Protein AF-0000000084982298 (afdb_homodimer)

pLDDT: mean 91.72, std 7.71, range [39.44, 98.12]

Sequence (578 aa):
MGWRTIVVNQHSKLNYKNNHLVYKTSTQTEMIHLSEVDILIAETTDINITTMLLKRLVDYRVLVIFCDDHRLPASMLQPFYGSHDSSLQLKQQIDWSIDKKEYTWTKIIEQKIMNQAEFLASIDYKKQSEKILKLVDSLEVLDPTNREGHAARMYFNTLYGNDFSRKHTDNDINAALNYGYTLILSIFAREIVKTGCLTQFGLKHANQFNQFNLASDIMEPFRVLIDRIVYQNRNRSFDGMKRQLFNLFHDTYPYGSQNMYLTNIASDYTKKIIKVLNGEITDVPEFRLMGWRTIVVNQHSKLNYKNNHLVYKTSTQTEMIHLSEVDILIAETTDINITTMLLKRLVDYRVLVIFCDDHRLPASMLQPFYGSHDSSLQLKQQIDWSIDKKEYTWTKIIEQKIMNQAEFLASIDYKKQSEKILKLVDSLEVLDPTNREGHAARMYFNTLYGNDFSRKHTDNDINAALNYGYTLILSIFAREIVKTGCLTQFGLKHANQFNQFNLASDIMEPFRVLIDRIVYQNRNRSFDGMKRQLFNLFHDTYPYGSQNMYLTNIASDYTKKIIKVLNGEITDVPEFRL

Secondary structure (DSSP, 8-state):
---EEEEE-SSEEEEEETTEEEEE-SS-EEEEEGGGEEEEEE-SS-EEEEHHHHHHHHHTT-EEEEE-TTS-EEEEEEES---TTHHHHHHHHHT--HHHHHHHHHHHHHHHHHHHHHHHHHTT-HHHHHHHHHHHHTPPTT-TT-HHHHHHHHHHHHHH-TT--TT-SS-HHHHHHHHHHHHHHHHHHHHHHHTT--SS--SS---TT-TTHHHHHHTGGGHHHHHHHHHHTTTS-HHHHHHHHGGGGT-EEEETTEEEEHHHHHHHHHHHHHHHHHTS--PPP----/---EEEEE-SSEEEEEETTEEEEE-SS-EEEEEGGGEEEEEE-SS-EEEEHHHHHHHHHTT-EEEEE-TTS-EEEEEEESS---THHHHHHHHHT--HHHHHHHHHHHHHHHHHHHHHHHHHTT-HHHHHHHHHHHHTPPTT-TT-HHHHHHHHHHHHHH-TT--TT-SS-HHHHHHHHH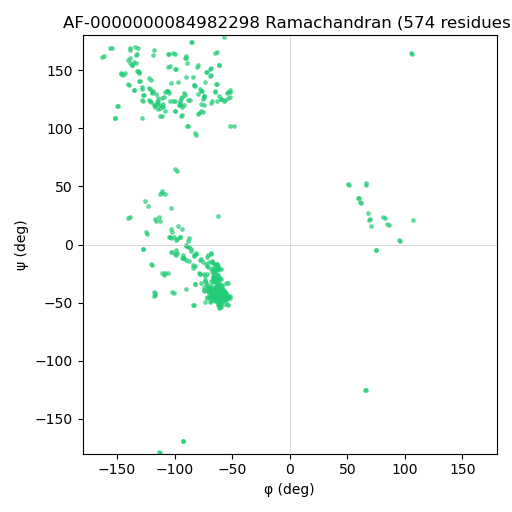HHHHHHHHHHHHHHTT--SS--SS---TT-TTHHHHHHTGGGHHHHHHHHHHTTTS-HHHHHHHHGGGGT-EEEETTEEEEHHHHHHHHHHHHHHHHHTS--PPP----

Nearest PDB structures (foldseek):
  5xvo-assembly1_A  TM=9.901E-01  e=1.396E-35  Enterococcus faecalis TX0027
  8pk1-assembly1_E  TM=9.857E-01  e=9.667E-33  Streptococcus thermophilus DGCC 7710
  4zkj-assembly1_A  TM=8.731E-01  e=3.684E-32  Streptococcus pyogenes M1 476
  5xvn-assembly1_D  TM=9.847E-01  e=3.435E-29  Enterococcus faecalis TX0027
  8pk1-assembly1_F  TM=7.423E-01  e=1.624E-33  Streptococcus thermophilus DGCC 7710

Radius of gyration: 26.79 Å; Cα contacts (8 Å, |Δi|>4): 1041; chains: 2; bounding box: 58×78×68 Å

Structure (mmCIF, N/CA/C/O backbone):
data_AF-0000000084982298-model_v1
#
loop_
_entity.id
_entity.type
_entity.pdbx_description
1 polymer 'CRISPR-associated endonuclease Cas1'
#
loop_
_atom_site.group_PDB
_atom_site.id
_atom_site.type_symbol
_atom_site.label_atom_id
_atom_site.label_alt_id
_atom_site.label_comp_id
_atom_site.label_asym_id
_atom_site.label_entity_id
_atom_site.label_seq_id
_atom_site.pdbx_PDB_ins_code
_atom_site.Cartn_x
_atom_site.Cartn_y
_atom_site.Cartn_z
_atom_site.occupancy
_atom_site.B_iso_or_equiv
_atom_site.auth_seq_id
_atom_site.auth_comp_id
_atom_site.auth_asym_id
_atom_site.auth_atom_id
_atom_site.pdbx_PDB_model_num
ATOM 1 N N . MET A 1 1 ? -14.977 20.922 -9.766 1 43.38 1 MET A N 1
ATOM 2 C CA . MET A 1 1 ? -15.68 20.031 -8.836 1 43.38 1 MET A CA 1
ATOM 3 C C . MET A 1 1 ? -14.875 19.844 -7.551 1 43.38 1 MET A C 1
ATOM 5 O O . MET A 1 1 ? -13.664 19.625 -7.598 1 43.38 1 MET A O 1
ATOM 9 N N . GLY A 1 2 ? -15.281 20.375 -6.453 1 53.31 2 GLY A N 1
ATOM 10 C CA . GLY A 1 2 ? -14.539 20.797 -5.277 1 53.31 2 GLY A CA 1
ATOM 11 C C . GLY A 1 2 ? -14.078 19.641 -4.414 1 53.31 2 GLY A C 1
ATOM 12 O O . GLY A 1 2 ? -14.664 18.562 -4.445 1 53.31 2 GLY A O 1
ATOM 13 N N . TRP A 1 3 ? -12.82 19.484 -4.078 1 69.25 3 TRP A N 1
ATOM 14 C CA . TRP A 1 3 ? -12.148 18.594 -3.127 1 69.25 3 TRP A CA 1
ATOM 15 C C . TRP A 1 3 ? -12.797 18.688 -1.751 1 69.25 3 TRP A C 1
ATOM 17 O O . TRP A 1 3 ? -12.984 19.781 -1.211 1 69.25 3 TRP A O 1
ATOM 27 N N . ARG A 1 4 ? -13.711 17.594 -1.384 1 85.94 4 ARG A N 1
ATOM 28 C CA . ARG A 1 4 ? -14.445 17.578 -0.123 1 85.94 4 ARG A CA 1
ATOM 29 C C . ARG A 1 4 ? -13.812 16.625 0.873 1 85.94 4 ARG A C 1
ATOM 31 O O . ARG A 1 4 ? -13.328 15.547 0.49 1 85.94 4 ARG A O 1
ATOM 38 N N . THR A 1 5 ? -13.805 17.141 2.061 1 90.19 5 THR A N 1
ATOM 39 C CA . THR A 1 5 ? -13.477 16.281 3.191 1 90.19 5 THR A CA 1
ATOM 40 C C . THR A 1 5 ? -14.742 15.75 3.859 1 90.19 5 THR A C 1
ATOM 42 O O . THR A 1 5 ? -15.602 16.531 4.266 1 90.19 5 THR A O 1
ATOM 45 N N . ILE A 1 6 ? -14.883 14.477 3.891 1 92.94 6 ILE A N 1
ATOM 46 C CA . ILE A 1 6 ? -16.031 13.844 4.531 1 92.94 6 ILE A CA 1
ATOM 47 C C . ILE A 1 6 ? -15.609 13.258 5.879 1 92.94 6 ILE A C 1
ATOM 49 O O . ILE A 1 6 ? -14.672 12.461 5.953 1 92.94 6 ILE A O 1
ATOM 53 N N . VAL A 1 7 ? -16.297 13.68 6.918 1 92.69 7 VAL A N 1
ATOM 54 C CA . VAL A 1 7 ? -16.047 13.148 8.258 1 92.69 7 VAL A CA 1
ATOM 55 C C . VAL A 1 7 ? -17.266 12.375 8.742 1 92.69 7 VAL A C 1
ATOM 57 O O . VAL A 1 7 ? -18.359 12.938 8.883 1 92.69 7 VAL A O 1
ATOM 60 N N . VAL A 1 8 ? -17.125 11.102 8.961 1 95.19 8 VAL A N 1
ATOM 61 C CA . VAL A 1 8 ? -18.203 10.258 9.469 1 95.19 8 VAL A CA 1
ATOM 62 C C . VAL A 1 8 ? -18.016 10.047 10.977 1 95.19 8 VAL A C 1
ATOM 64 O O . VAL A 1 8 ? -17.094 9.352 11.398 1 95.19 8 VAL A O 1
ATOM 67 N N . ASN A 1 9 ? -18.969 10.562 11.766 1 92.44 9 ASN A N 1
ATOM 68 C CA . ASN A 1 9 ? -18.734 10.594 13.203 1 92.44 9 ASN A CA 1
ATOM 69 C C . ASN A 1 9 ? -19.844 9.898 13.977 1 92.44 9 ASN A C 1
ATOM 71 O O . ASN A 1 9 ? -19.953 10.055 15.195 1 92.44 9 ASN A O 1
ATOM 75 N N . GLN A 1 10 ? -20.688 9.219 13.289 1 93.19 10 GLN A N 1
ATOM 76 C CA . GLN A 1 10 ? -21.75 8.461 13.945 1 93.19 10 GLN A CA 1
ATOM 77 C C . GLN A 1 10 ? -21.938 7.098 13.289 1 93.19 10 GLN A C 1
ATOM 79 O O . GLN A 1 10 ? -21.359 6.824 12.234 1 93.19 10 GLN A O 1
ATOM 84 N N . HIS A 1 11 ? -22.688 6.309 14 1 95.25 11 HIS A N 1
ATOM 85 C CA . HIS A 1 11 ? -23 4.992 13.453 1 95.25 11 HIS A CA 1
ATOM 86 C C . HIS A 1 11 ? -23.562 5.098 12.039 1 95.25 11 HIS A C 1
ATOM 88 O O . HIS A 1 11 ? -24.531 5.824 11.805 1 95.25 11 HIS A O 1
ATOM 94 N N . SER A 1 12 ? -22.969 4.363 11.102 1 97.06 12 SER A N 1
ATOM 95 C CA . SER A 1 12 ? -23.391 4.457 9.711 1 97.06 12 SER A CA 1
ATOM 96 C C . SER A 1 12 ? -22.891 3.264 8.898 1 97.06 12 SER A C 1
ATOM 98 O O . SER A 1 12 ? -22.047 2.498 9.367 1 97.06 12 SER A O 1
ATOM 100 N N . LYS A 1 13 ? -23.547 3.102 7.789 1 97.19 13 LYS A N 1
ATOM 101 C CA . LYS A 1 13 ? -23.094 2.166 6.758 1 97.19 13 LYS A CA 1
ATOM 102 C C . LYS A 1 13 ? -22.578 2.906 5.531 1 97.19 13 LYS A C 1
ATOM 104 O O . LYS A 1 13 ? -23.219 3.82 5.027 1 97.19 13 LYS A O 1
ATOM 109 N N . LEU A 1 14 ? -21.375 2.566 5.148 1 98.06 14 LEU A N 1
ATOM 110 C CA . LEU A 1 14 ? -20.766 3.133 3.949 1 98.06 14 LEU A CA 1
ATOM 111 C C . LEU A 1 14 ? -20.625 2.076 2.857 1 98.06 14 LEU A C 1
ATOM 113 O O . LEU A 1 14 ? -19.938 1.074 3.039 1 98.06 14 LEU A O 1
ATOM 117 N N . ASN A 1 15 ? -21.266 2.318 1.744 1 97 15 ASN A N 1
ATOM 118 C CA . ASN A 1 15 ? -21.234 1.39 0.62 1 97 15 ASN A CA 1
ATOM 119 C C . ASN A 1 15 ? -20.938 2.107 -0.694 1 97 15 ASN A C 1
ATOM 121 O O . ASN A 1 15 ? -20.859 3.336 -0.731 1 97 15 ASN A O 1
ATOM 125 N N . TYR A 1 16 ? -20.688 1.275 -1.66 1 97.56 16 TYR A N 1
ATOM 126 C CA . TYR A 1 16 ? -20.438 1.771 -3.008 1 97.56 16 TYR A CA 1
ATOM 127 C C . TYR A 1 16 ? -21.625 1.487 -3.924 1 97.56 16 TYR A C 1
ATOM 129 O O . TYR A 1 16 ? -22.188 0.393 -3.893 1 97.56 16 TYR A O 1
ATOM 137 N N . LYS A 1 17 ? -22.031 2.504 -4.652 1 96.62 17 LYS A N 1
ATOM 138 C CA . LYS A 1 17 ? -23.047 2.318 -5.684 1 96.62 17 LYS A CA 1
ATOM 139 C C . LYS A 1 17 ? -22.859 3.309 -6.828 1 96.62 17 LYS A C 1
ATOM 141 O O . LYS A 1 17 ? -22.922 4.523 -6.625 1 96.62 17 LYS A O 1
ATOM 146 N N . ASN A 1 18 ? -22.625 2.873 -8.047 1 96.12 18 ASN A N 1
ATOM 147 C CA . ASN A 1 18 ? -22.562 3.684 -9.258 1 96.12 18 ASN A CA 1
ATOM 148 C C . ASN A 1 18 ? -21.625 4.879 -9.086 1 96.12 18 ASN A C 1
ATOM 150 O O . ASN A 1 18 ? -22.031 6.023 -9.289 1 96.12 18 ASN A O 1
ATOM 154 N N . ASN A 1 19 ? -20.484 4.695 -8.688 1 96.31 19 ASN A N 1
ATOM 155 C CA . ASN A 1 19 ? -19.422 5.672 -8.539 1 96.31 19 ASN A CA 1
ATOM 156 C C . ASN A 1 19 ? -19.703 6.645 -7.398 1 96.31 19 ASN A C 1
ATOM 158 O O . ASN A 1 19 ? -19.141 7.746 -7.367 1 96.31 19 ASN A O 1
ATOM 162 N N . HIS A 1 20 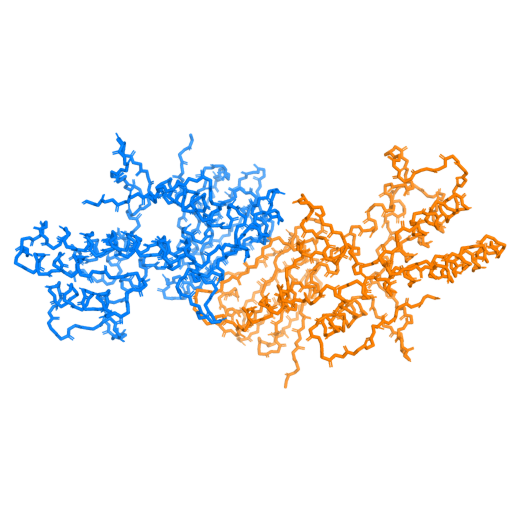? -20.578 6.199 -6.465 1 97.62 20 HIS A N 1
ATOM 163 C CA . HIS A 1 20 ? -20.906 7.039 -5.312 1 97.62 20 HIS A CA 1
ATOM 164 C C . HIS A 1 20 ? -20.578 6.324 -4.008 1 97.62 20 HIS A C 1
ATOM 166 O O . HIS A 1 20 ? -20.719 5.102 -3.91 1 97.62 20 HIS A O 1
ATOM 172 N N . LEU A 1 21 ? -20.109 7.09 -3.066 1 97.31 21 LEU A N 1
ATOM 173 C CA . LEU A 1 21 ? -20.141 6.691 -1.663 1 97.31 21 LEU A CA 1
ATOM 174 C C . LEU A 1 21 ? -21.547 6.855 -1.089 1 97.31 21 LEU A C 1
ATOM 176 O O . LEU A 1 21 ? -22.094 7.961 -1.076 1 97.31 21 LEU A O 1
ATOM 180 N N . VAL A 1 22 ? -22.156 5.801 -0.733 1 98.12 22 VAL A N 1
ATOM 181 C CA . VAL A 1 22 ? -23.484 5.84 -0.121 1 98.12 22 VAL A CA 1
ATOM 182 C C . VAL A 1 22 ? -23.359 5.832 1.4 1 98.12 22 VAL A C 1
ATOM 184 O O . VAL A 1 22 ? -22.875 4.855 1.983 1 98.12 22 VAL A O 1
ATOM 187 N N . TYR A 1 23 ? -23.688 6.941 1.938 1 97.5 23 TYR A N 1
ATOM 188 C CA . TYR A 1 23 ? -23.75 7.098 3.387 1 97.5 23 TYR A CA 1
ATOM 189 C C . TYR A 1 23 ? -25.156 6.848 3.904 1 97.5 23 TYR A C 1
ATOM 191 O O . TYR A 1 23 ? -26.109 7.543 3.521 1 97.5 23 TYR A O 1
ATOM 199 N N . LYS A 1 24 ? -25.281 5.824 4.758 1 96.94 24 LYS A N 1
ATOM 200 C CA . LYS A 1 24 ? -26.609 5.473 5.262 1 96.94 24 LYS A CA 1
ATOM 201 C C . LYS A 1 24 ? -26.609 5.402 6.785 1 96.94 24 LYS A C 1
ATOM 203 O O . LYS A 1 24 ? -25.766 4.742 7.387 1 96.94 24 LYS A O 1
ATOM 208 N N . THR A 1 25 ? -27.453 6.145 7.438 1 95.19 25 THR A N 1
ATOM 209 C CA . THR A 1 25 ? -27.797 6.016 8.852 1 95.19 25 THR A CA 1
ATOM 210 C C . THR A 1 25 ? -29.234 5.566 9.023 1 95.19 25 THR A C 1
ATOM 212 O O . THR A 1 25 ? -29.906 5.219 8.047 1 95.19 25 THR A O 1
ATOM 215 N N . SER A 1 26 ? -29.688 5.414 10.305 1 92.06 26 SER A N 1
ATOM 216 C CA . SER A 1 26 ? -31.078 5.039 10.555 1 92.06 26 SER A CA 1
ATOM 217 C C . SER A 1 26 ? -32.031 6.098 10.031 1 92.06 26 SER A C 1
ATOM 219 O O . SER A 1 26 ? -33.188 5.797 9.711 1 92.06 26 SER A O 1
ATOM 221 N N . THR A 1 27 ? -31.547 7.309 9.844 1 92.75 27 THR A N 1
ATOM 222 C CA . THR A 1 27 ? -32.469 8.406 9.578 1 92.75 27 THR A CA 1
ATOM 223 C C . THR A 1 27 ? -32.188 9.047 8.227 1 92.75 27 THR A C 1
ATOM 225 O O . THR A 1 27 ? -33 9.805 7.699 1 92.75 27 THR A O 1
ATOM 228 N N . GLN A 1 28 ? -31.062 8.805 7.715 1 93.25 28 GLN A N 1
ATOM 229 C CA . GLN A 1 28 ? -30.703 9.547 6.508 1 93.25 28 GLN A CA 1
ATOM 230 C C . GLN A 1 28 ? -29.844 8.695 5.57 1 93.25 28 GLN A C 1
ATOM 232 O O . GLN A 1 28 ? -29.125 7.801 6.016 1 93.25 28 GLN A O 1
ATOM 237 N N . THR A 1 29 ? -30.016 8.914 4.258 1 95.12 29 THR A N 1
ATOM 238 C CA . THR A 1 29 ? -29.188 8.352 3.195 1 95.12 29 THR A CA 1
ATOM 239 C C . THR A 1 29 ? -28.672 9.453 2.275 1 95.12 29 THR A C 1
ATOM 241 O O . THR A 1 29 ? -29.438 10.32 1.842 1 95.12 29 THR A O 1
ATOM 244 N N . GLU A 1 30 ? -27.391 9.477 2.041 1 95.75 30 GLU A N 1
ATOM 245 C CA . GLU A 1 30 ? -26.766 10.453 1.158 1 95.75 30 GLU A CA 1
ATOM 246 C C . GLU A 1 30 ? -25.828 9.773 0.159 1 95.75 30 GLU A C 1
ATOM 248 O O . GLU A 1 30 ? -25.172 8.789 0.493 1 95.75 30 GLU A O 1
ATOM 253 N N . MET A 1 31 ? -25.844 10.242 -1.04 1 96.06 31 MET A N 1
ATOM 254 C CA . MET A 1 31 ? -24.938 9.766 -2.08 1 96.06 31 MET A CA 1
ATOM 255 C C . MET A 1 31 ? -23.969 10.859 -2.51 1 96.06 31 MET A C 1
ATOM 257 O O . MET A 1 31 ? -24.391 11.969 -2.861 1 96.06 31 MET A O 1
ATOM 261 N N . ILE A 1 32 ? -22.719 10.57 -2.416 1 96.06 32 ILE A N 1
ATOM 262 C CA . ILE A 1 32 ? -21.688 11.516 -2.803 1 96.06 32 ILE A CA 1
ATOM 263 C C . ILE A 1 32 ? -20.812 10.906 -3.902 1 96.06 32 ILE A C 1
ATOM 265 O O . ILE A 1 32 ? -20.234 9.844 -3.719 1 96.06 32 ILE A O 1
ATOM 269 N N . HIS A 1 33 ? -20.719 11.586 -5.02 1 96.94 33 HIS A N 1
ATOM 270 C CA . HIS A 1 33 ? -19.891 11.062 -6.09 1 96.94 33 HIS A CA 1
ATOM 271 C C . HIS A 1 33 ? -18.422 10.992 -5.664 1 96.94 33 HIS A C 1
ATOM 273 O O . HIS A 1 33 ? -17.906 11.93 -5.051 1 96.94 33 HIS A O 1
ATOM 279 N N . LEU A 1 34 ? -17.75 9.953 -5.988 1 96 34 LEU A N 1
ATOM 280 C CA . LEU A 1 34 ? -16.406 9.695 -5.492 1 96 34 LEU A CA 1
ATOM 281 C C . LEU A 1 34 ? -15.43 10.742 -6.016 1 96 34 LEU A C 1
ATOM 283 O O . LEU A 1 34 ? -14.43 11.047 -5.355 1 96 34 LEU A O 1
ATOM 287 N N . SER A 1 35 ? -15.664 11.297 -7.137 1 94.19 35 SER A N 1
ATOM 288 C CA . SER A 1 35 ? -14.773 12.305 -7.707 1 94.19 35 SER A CA 1
ATOM 289 C C . SER A 1 35 ? -14.789 13.586 -6.879 1 94.19 35 SER A C 1
ATOM 291 O O . SER A 1 35 ? -13.898 14.43 -7.012 1 94.19 35 SER A O 1
ATOM 293 N N . GLU A 1 36 ? -15.773 13.711 -5.988 1 93.75 36 GLU A N 1
ATOM 294 C CA . GLU A 1 36 ? -15.898 14.906 -5.156 1 93.75 36 GLU A CA 1
ATOM 295 C C . GLU A 1 36 ? -15.195 14.711 -3.812 1 93.75 36 GLU A C 1
ATOM 297 O O . GLU A 1 36 ? -15.031 15.672 -3.051 1 93.75 36 GLU A O 1
ATOM 302 N N . VAL A 1 37 ? -14.844 13.562 -3.539 1 94.06 37 VAL A N 1
ATOM 303 C CA . VAL A 1 37 ? -14.273 13.242 -2.234 1 94.06 37 VAL A CA 1
ATOM 304 C C . VAL A 1 37 ? -12.75 13.273 -2.312 1 94.06 37 VAL A C 1
ATOM 306 O O . VAL A 1 37 ? -12.148 12.562 -3.119 1 94.06 37 VAL A O 1
ATOM 309 N N . ASP A 1 38 ? -12.141 14.055 -1.495 1 92.94 38 ASP A N 1
ATOM 310 C CA . ASP A 1 38 ? -10.68 14.102 -1.419 1 92.94 38 ASP A CA 1
ATOM 311 C C . ASP A 1 38 ? -10.172 13.328 -0.207 1 92.94 38 ASP A C 1
ATOM 313 O O . ASP A 1 38 ? -9.164 12.617 -0.296 1 92.94 38 ASP A O 1
ATOM 317 N N . ILE A 1 39 ? -10.906 13.508 0.905 1 93.25 39 ILE A N 1
ATOM 318 C CA . ILE A 1 39 ? -10.523 12.875 2.162 1 93.25 39 ILE A CA 1
ATOM 319 C C . ILE A 1 39 ? -11.758 12.273 2.834 1 93.25 39 ILE A C 1
ATOM 321 O O . ILE A 1 39 ? -12.82 12.898 2.867 1 93.25 39 ILE A O 1
ATOM 325 N N . LEU A 1 40 ? -11.641 11.094 3.273 1 96.06 40 LEU A N 1
ATOM 326 C CA . LEU A 1 40 ? -12.641 10.445 4.109 1 96.06 40 LEU A CA 1
ATOM 327 C C . LEU A 1 40 ? -12.07 10.102 5.48 1 96.06 40 LEU A C 1
ATOM 329 O O . LEU A 1 40 ? -11.102 9.344 5.578 1 96.06 40 LEU A O 1
ATOM 333 N N . ILE A 1 41 ? -12.672 10.648 6.516 1 94.31 41 ILE A N 1
ATOM 334 C CA . ILE A 1 41 ? -12.242 10.352 7.879 1 94.31 41 ILE A CA 1
ATOM 335 C C . ILE A 1 41 ? -13.336 9.562 8.602 1 94.31 41 ILE A C 1
ATOM 337 O O . ILE A 1 41 ? -14.422 10.094 8.859 1 94.31 41 ILE A O 1
ATOM 341 N N . ALA A 1 42 ? -13.055 8.336 8.852 1 96.75 42 ALA A N 1
ATOM 342 C CA . ALA A 1 42 ? -13.922 7.539 9.719 1 96.75 42 ALA A CA 1
ATOM 343 C C . ALA A 1 42 ? -13.609 7.801 11.188 1 96.75 42 ALA A C 1
ATOM 345 O O . ALA A 1 42 ? -12.805 7.09 11.797 1 96.75 42 ALA A O 1
ATOM 346 N N . GLU A 1 43 ? -14.336 8.641 11.742 1 93.75 43 GLU A N 1
ATOM 347 C CA . GLU A 1 43 ? -13.961 9.211 13.031 1 93.75 43 GLU A CA 1
ATOM 348 C C . GLU A 1 43 ? -14.391 8.312 14.188 1 93.75 43 GLU A C 1
ATOM 350 O O . GLU A 1 43 ? -13.891 8.445 15.305 1 93.75 43 GLU A O 1
ATOM 355 N N . THR A 1 44 ? -15.344 7.441 13.93 1 93.38 44 THR A N 1
ATOM 356 C CA . THR A 1 44 ? -15.828 6.551 14.984 1 93.38 44 THR A CA 1
ATOM 357 C C . THR A 1 44 ? -15.586 5.094 14.609 1 93.38 44 THR A C 1
ATOM 359 O O . THR A 1 44 ? -15.305 4.781 13.453 1 93.38 44 THR A O 1
ATOM 362 N N . THR A 1 45 ? -15.656 4.258 15.57 1 94.06 45 THR A N 1
ATOM 363 C CA . THR A 1 45 ? -15.469 2.83 15.352 1 94.06 45 THR A CA 1
ATOM 364 C C . THR A 1 45 ? -16.812 2.131 15.133 1 94.06 45 THR A C 1
ATOM 366 O O . THR A 1 45 ? -16.891 0.906 15.227 1 94.06 45 THR A O 1
ATOM 369 N N . ASP A 1 46 ? -17.797 2.885 14.906 1 95.25 46 ASP A N 1
ATOM 370 C CA . ASP A 1 46 ? -19.141 2.342 14.711 1 95.25 46 ASP A CA 1
ATOM 371 C C . ASP A 1 46 ? -19.594 2.514 13.266 1 95.25 46 ASP A C 1
ATOM 373 O O . ASP A 1 46 ? -20.703 2.969 13.008 1 95.25 46 ASP A O 1
ATOM 377 N N . ILE A 1 47 ? -18.75 2.229 12.336 1 97.31 47 ILE A N 1
ATOM 378 C CA . ILE A 1 47 ? -19.047 2.338 10.914 1 97.31 47 ILE A CA 1
ATOM 379 C C . ILE A 1 47 ? -18.906 0.971 10.242 1 97.31 47 ILE A C 1
ATOM 381 O O . ILE A 1 47 ? -17.953 0.239 10.523 1 97.31 47 ILE A O 1
ATOM 385 N N . ASN A 1 48 ? -19.906 0.603 9.484 1 97.69 48 ASN A N 1
ATOM 386 C CA . ASN A 1 48 ? -19.797 -0.532 8.57 1 97.69 48 ASN A CA 1
ATOM 387 C C . ASN A 1 48 ? -19.375 -0.089 7.168 1 97.69 48 ASN A C 1
ATOM 389 O O . ASN A 1 48 ? -20.031 0.765 6.566 1 97.69 48 ASN A O 1
ATOM 393 N N . ILE A 1 49 ? -18.344 -0.685 6.648 1 97.88 49 ILE A N 1
ATOM 394 C CA . ILE A 1 49 ? -17.844 -0.281 5.336 1 97.88 49 ILE A CA 1
ATOM 395 C C . ILE A 1 49 ? -17.609 -1.517 4.473 1 97.88 49 ILE A C 1
ATOM 397 O O . ILE A 1 49 ? -17.234 -2.578 4.977 1 97.88 49 ILE A O 1
ATOM 401 N N . THR A 1 50 ? -17.766 -1.395 3.193 1 97.44 50 THR A N 1
ATOM 402 C CA . THR A 1 50 ? -17.562 -2.531 2.303 1 97.44 50 THR A CA 1
ATOM 403 C C . THR A 1 50 ? -16.188 -2.471 1.652 1 97.44 50 THR A C 1
ATOM 405 O O . THR A 1 50 ? -15.656 -1.385 1.414 1 97.44 50 THR A O 1
ATOM 408 N N . THR A 1 51 ? -15.656 -3.652 1.343 1 96.81 51 THR A N 1
ATOM 409 C CA . THR A 1 51 ? -14.367 -3.713 0.664 1 96.81 51 THR A CA 1
ATOM 410 C C . THR A 1 51 ? -14.477 -3.143 -0.748 1 96.81 51 THR A C 1
ATOM 412 O O . THR A 1 51 ? -13.516 -2.57 -1.266 1 96.81 51 THR A O 1
ATOM 415 N N . MET A 1 52 ? -15.656 -3.236 -1.342 1 96.94 52 MET A N 1
ATOM 416 C CA . MET A 1 52 ? -15.859 -2.605 -2.643 1 96.94 52 MET A CA 1
ATOM 417 C C . MET A 1 52 ? -15.648 -1.098 -2.555 1 96.94 52 MET A C 1
ATOM 419 O O . MET A 1 52 ? -14.945 -0.516 -3.385 1 96.94 52 MET A O 1
ATOM 423 N N . LEU A 1 53 ? -16.234 -0.484 -1.585 1 97.62 53 LEU A N 1
ATOM 424 C CA . LEU A 1 53 ? -16.047 0.954 -1.419 1 97.62 53 LEU A CA 1
ATOM 425 C C . LEU A 1 53 ? -14.586 1.294 -1.18 1 97.62 53 LEU A C 1
ATOM 427 O O . LEU A 1 53 ? -14.062 2.238 -1.771 1 97.62 53 LEU A O 1
ATOM 431 N N . LEU A 1 54 ? -13.938 0.536 -0.331 1 97 54 LEU A N 1
ATOM 432 C CA . LEU A 1 54 ? -12.523 0.774 -0.051 1 97 54 LEU A CA 1
ATOM 433 C C . LEU A 1 54 ? -11.703 0.721 -1.333 1 97 54 LEU A C 1
ATOM 435 O O . LEU A 1 54 ? -10.852 1.583 -1.565 1 97 54 LEU A O 1
ATOM 439 N N . LYS A 1 55 ? -11.953 -0.268 -2.104 1 96.12 55 LYS A N 1
ATOM 440 C CA . LYS A 1 55 ? -11.242 -0.412 -3.371 1 96.12 55 LYS A CA 1
ATOM 441 C C . LYS A 1 55 ? -11.484 0.793 -4.277 1 96.12 55 LYS A C 1
ATOM 443 O O . LYS A 1 55 ? -10.547 1.311 -4.891 1 96.12 55 LYS A O 1
ATOM 448 N N . ARG A 1 56 ? -12.648 1.25 -4.355 1 96.38 56 ARG A N 1
ATOM 449 C CA . ARG A 1 56 ? -12.992 2.365 -5.23 1 96.38 56 ARG A CA 1
ATOM 450 C C . ARG A 1 56 ? -12.422 3.676 -4.699 1 96.38 56 ARG A C 1
ATOM 452 O O . ARG A 1 56 ? -12.023 4.547 -5.477 1 96.38 56 ARG A O 1
ATOM 459 N N . LEU A 1 57 ? -12.445 3.801 -3.408 1 96 57 LEU A N 1
ATOM 460 C CA . LEU A 1 57 ? -11.812 4.98 -2.82 1 96 57 LEU A CA 1
ATOM 461 C C . LEU A 1 57 ? -10.336 5.051 -3.197 1 96 57 LEU A C 1
ATOM 463 O O . LEU A 1 57 ? -9.82 6.133 -3.496 1 96 57 LEU A O 1
ATOM 467 N N . VAL A 1 58 ? -9.672 3.955 -3.17 1 93.31 58 VAL A N 1
ATOM 468 C CA . VAL A 1 58 ? -8.281 3.879 -3.59 1 93.31 58 VAL A CA 1
ATOM 469 C C . VAL A 1 58 ? -8.164 4.266 -5.062 1 93.31 58 VAL A C 1
ATOM 471 O O . VAL A 1 58 ? -7.262 5.02 -5.445 1 93.31 58 VAL A O 1
ATOM 474 N N . ASP A 1 59 ? -9.055 3.795 -5.926 1 93.38 59 ASP A N 1
ATOM 475 C CA . ASP A 1 59 ? -9.039 4.102 -7.352 1 93.38 59 ASP A CA 1
ATOM 476 C C . ASP A 1 59 ? -9.117 5.605 -7.59 1 93.38 59 ASP A C 1
ATOM 478 O O . ASP A 1 59 ? -8.5 6.125 -8.523 1 93.38 59 ASP A O 1
ATOM 482 N N . TYR A 1 60 ? -9.906 6.227 -6.758 1 93.19 60 TYR A N 1
ATOM 483 C CA . TYR A 1 60 ? -10.117 7.66 -6.91 1 93.19 60 TYR A CA 1
ATOM 484 C C . TYR A 1 60 ? -9.07 8.453 -6.137 1 93.19 60 TYR A C 1
ATOM 486 O O . TYR A 1 60 ? -9.148 9.68 -6.047 1 93.19 60 TYR A O 1
ATOM 494 N N . ARG A 1 61 ? -8.172 7.828 -5.555 1 92.25 61 ARG A N 1
ATOM 495 C CA . ARG A 1 61 ? -7.059 8.422 -4.824 1 92.25 61 ARG A CA 1
ATOM 496 C C . ARG A 1 61 ? -7.555 9.242 -3.641 1 92.25 61 ARG A C 1
ATOM 498 O O . ARG A 1 61 ? -7.008 10.305 -3.344 1 92.25 61 ARG A O 1
ATOM 505 N N . VAL A 1 62 ? -8.594 8.758 -3.062 1 93.94 62 VAL A N 1
ATOM 506 C CA . VAL A 1 62 ? -9.125 9.383 -1.854 1 93.94 62 VAL A CA 1
ATOM 507 C C . VAL A 1 62 ? -8.273 8.984 -0.651 1 93.94 62 VAL A C 1
ATOM 509 O O . VAL A 1 62 ? -7.914 7.816 -0.495 1 93.94 62 VAL A O 1
ATOM 512 N N . LEU A 1 63 ? -7.918 9.977 0.173 1 93.88 63 LEU A N 1
ATOM 513 C CA . LEU A 1 63 ? -7.262 9.672 1.439 1 93.88 63 LEU A CA 1
ATOM 514 C C . LEU A 1 63 ? -8.266 9.164 2.467 1 93.88 63 LEU A C 1
ATOM 516 O O . LEU A 1 63 ? -9.234 9.852 2.787 1 93.88 63 LEU A O 1
ATOM 520 N N . VAL A 1 64 ? -8.039 7.977 2.955 1 96.44 64 VAL A N 1
ATOM 521 C CA . VAL A 1 64 ? -8.945 7.387 3.934 1 96.44 64 VAL A CA 1
ATOM 522 C C . VAL A 1 64 ? -8.227 7.207 5.266 1 96.44 64 VAL A C 1
ATOM 524 O O . VAL A 1 64 ? -7.223 6.492 5.348 1 96.44 64 VAL A O 1
ATOM 527 N N . ILE A 1 65 ? -8.75 7.785 6.301 1 94.75 65 ILE A N 1
ATOM 528 C CA . ILE A 1 65 ? -8.18 7.707 7.645 1 94.75 65 ILE A CA 1
ATOM 529 C C . ILE A 1 65 ? -9.18 7.039 8.586 1 94.75 65 ILE A C 1
ATOM 531 O O . ILE A 1 65 ? -10.359 7.387 8.602 1 94.75 65 ILE A O 1
ATOM 535 N N . PHE A 1 66 ? -8.742 6.098 9.336 1 95.94 66 PHE A N 1
ATOM 536 C CA . PHE A 1 66 ? -9.539 5.449 10.367 1 95.94 66 PHE A CA 1
ATOM 537 C C . PHE A 1 66 ? -9.094 5.895 11.758 1 95.94 66 PHE A C 1
ATOM 539 O O . PHE A 1 66 ? -7.906 5.867 12.07 1 95.94 66 PHE A O 1
ATOM 546 N N . CYS A 1 67 ? -10.055 6.258 12.57 1 92.81 67 CYS A N 1
ATOM 547 C CA . CYS A 1 67 ? -9.75 6.715 13.922 1 92.81 67 CYS A CA 1
ATOM 548 C C . CYS A 1 67 ? -10.102 5.648 14.953 1 92.81 67 CYS A C 1
ATOM 550 O O . CYS A 1 67 ? -10.805 4.688 14.641 1 92.81 67 CYS A O 1
ATOM 552 N N . ASP A 1 68 ? -9.555 5.836 16.141 1 91.44 68 ASP A N 1
ATOM 553 C CA . ASP A 1 68 ? -9.828 4.898 17.219 1 91.44 68 ASP A CA 1
ATOM 554 C C . ASP A 1 68 ? -11.023 5.352 18.062 1 91.44 68 ASP A C 1
ATOM 556 O O . ASP A 1 68 ? -11.789 6.223 17.625 1 91.44 68 ASP A O 1
ATOM 560 N N . ASP A 1 69 ? -11.219 4.68 19.203 1 88 69 ASP A N 1
ATOM 561 C CA . ASP A 1 69 ? -12.391 4.93 20.031 1 88 69 ASP A CA 1
ATOM 562 C C . ASP A 1 69 ? -12.289 6.281 20.734 1 88 69 ASP A C 1
ATOM 564 O O . ASP A 1 69 ? -13.273 6.777 21.281 1 88 69 ASP A O 1
ATOM 568 N N . HIS A 1 70 ? -11.133 6.902 20.688 1 85.69 70 HIS A N 1
ATOM 569 C CA . HIS A 1 70 ? -10.969 8.258 21.203 1 85.69 70 HIS A CA 1
ATOM 570 C C . HIS A 1 70 ? -10.992 9.281 20.078 1 85.69 70 HIS A C 1
ATOM 572 O O . HIS A 1 70 ? -10.672 10.453 20.281 1 85.69 70 HIS A O 1
ATOM 578 N N . ARG A 1 71 ? -11.281 8.789 18.859 1 88.25 71 ARG A N 1
ATOM 579 C CA . ARG A 1 71 ? -11.414 9.602 17.656 1 88.25 71 ARG A CA 1
ATOM 580 C C . ARG A 1 71 ? -10.078 10.195 17.234 1 88.25 71 ARG A C 1
ATOM 582 O O . ARG A 1 71 ? -10.016 11.328 16.75 1 88.25 71 ARG A O 1
ATOM 589 N N . LEU A 1 72 ? -9.055 9.523 17.578 1 88.69 72 LEU A N 1
ATOM 590 C CA . LEU A 1 72 ? -7.711 9.867 17.125 1 88.69 72 LEU A CA 1
ATOM 591 C C . LEU A 1 72 ? -7.32 9.023 15.914 1 88.69 72 LEU A C 1
ATOM 593 O O . LEU A 1 72 ? -7.621 7.828 15.859 1 88.69 72 LEU A O 1
ATOM 597 N N . PRO A 1 73 ? -6.66 9.648 14.969 1 91.19 73 PRO A N 1
ATOM 598 C CA . PRO A 1 73 ? -6.207 8.859 13.828 1 91.19 73 PRO A CA 1
ATOM 599 C C . PRO A 1 73 ? -5.375 7.645 14.242 1 91.19 73 PRO A C 1
ATOM 601 O O . PRO A 1 73 ? -4.438 7.773 15.023 1 91.19 73 PRO A O 1
ATOM 604 N N . ALA A 1 74 ? -5.711 6.48 13.727 1 90.88 74 ALA A N 1
ATOM 605 C CA . ALA A 1 74 ? -5.047 5.238 14.109 1 90.88 74 ALA A CA 1
ATOM 606 C C . ALA A 1 74 ? -4.344 4.602 12.914 1 90.88 74 ALA A C 1
ATOM 608 O O . ALA A 1 74 ? -3.25 4.047 13.055 1 90.88 74 ALA A O 1
ATOM 609 N N . SER A 1 75 ? -4.996 4.641 11.82 1 93.69 75 SER A N 1
ATOM 610 C CA . SER A 1 75 ? -4.457 4.016 10.617 1 93.69 75 SER A CA 1
ATOM 611 C C . SER A 1 75 ? -5.008 4.68 9.359 1 93.69 75 SER A C 1
ATOM 613 O O . SER A 1 75 ? -5.922 5.5 9.43 1 93.69 75 SER A O 1
ATOM 615 N N . MET A 1 76 ? -4.426 4.355 8.25 1 94 76 MET A N 1
ATOM 616 C CA . MET A 1 76 ? -4.922 4.832 6.961 1 94 76 MET A CA 1
ATOM 617 C C . MET A 1 76 ? -4.902 3.711 5.926 1 94 76 MET A C 1
ATOM 619 O O . MET A 1 76 ? -4.191 2.719 6.09 1 94 76 MET A O 1
ATOM 623 N N . LEU A 1 77 ? -5.762 3.889 4.996 1 93.94 77 LEU A N 1
ATOM 624 C CA . LEU A 1 77 ? -5.762 2.996 3.842 1 93.94 77 LEU A CA 1
ATOM 625 C C . LEU A 1 77 ? -4.656 3.373 2.863 1 93.94 77 LEU A C 1
ATOM 627 O O . LEU A 1 77 ? -4.715 4.426 2.225 1 93.94 77 LEU A O 1
ATOM 631 N N . GLN A 1 78 ? -3.707 2.545 2.719 1 90.06 78 GLN A N 1
ATOM 632 C CA . GLN A 1 78 ? -2.543 2.848 1.894 1 90.06 78 GLN A CA 1
ATOM 633 C C . GLN A 1 78 ? -2.531 2.002 0.624 1 90.06 78 GLN A C 1
ATOM 635 O O . GLN A 1 78 ? -2.434 0.775 0.69 1 90.06 78 GLN A O 1
ATOM 640 N N . PRO A 1 79 ? -2.596 2.67 -0.515 1 90.81 79 PRO A N 1
ATOM 641 C CA . PRO A 1 79 ? -2.479 1.912 -1.764 1 90.81 79 PRO A CA 1
ATOM 642 C C . PRO A 1 79 ? -1.082 1.332 -1.973 1 90.81 79 PRO A C 1
ATOM 644 O O . PRO A 1 79 ? -0.088 1.95 -1.582 1 90.81 79 PRO A O 1
ATOM 647 N N . PHE A 1 80 ? -1.005 0.149 -2.588 1 82.81 80 PHE A N 1
ATOM 648 C CA . PHE A 1 80 ? 0.282 -0.444 -2.932 1 82.81 80 PHE A CA 1
ATOM 649 C C . PHE A 1 80 ? 0.875 0.226 -4.164 1 82.81 80 PHE A C 1
ATOM 651 O O . PHE A 1 80 ? 2.096 0.329 -4.297 1 82.81 80 PHE A O 1
ATOM 658 N N . TYR A 1 81 ? -0.04 0.66 -5.082 1 79.25 81 TYR A N 1
ATOM 659 C CA . TYR A 1 81 ? 0.427 1.099 -6.395 1 79.25 81 TYR A CA 1
ATOM 660 C C . TYR A 1 81 ? -0.121 2.48 -6.734 1 79.25 81 TYR A C 1
ATOM 662 O O . TYR A 1 81 ? -1.337 2.678 -6.781 1 79.25 81 TYR A O 1
ATOM 670 N N . GLY A 1 82 ? 0.636 3.443 -6.734 1 66.31 82 GLY A N 1
ATOM 671 C CA . GLY A 1 82 ? 0.2 4.824 -6.891 1 66.31 82 GLY A CA 1
ATOM 672 C C . GLY A 1 82 ? 0.16 5.273 -8.336 1 66.31 82 GLY A C 1
ATOM 673 O O . GLY A 1 82 ? -0.584 6.195 -8.688 1 66.31 82 GLY A O 1
ATOM 674 N N . SER A 1 83 ? 1.097 4.855 -9.117 1 68 83 SER A N 1
ATOM 675 C CA . SER A 1 83 ? 1.222 5.355 -10.484 1 68 83 SER A CA 1
ATOM 676 C C . SER A 1 83 ? 1.514 4.227 -11.461 1 68 83 SER A C 1
ATOM 678 O O . SER A 1 83 ? 1.962 3.148 -11.062 1 68 83 SER A O 1
ATOM 680 N N . HIS A 1 84 ? 1.119 4.516 -12.625 1 64.69 84 HIS A N 1
ATOM 681 C CA . HIS A 1 84 ? 1.35 3.547 -13.695 1 64.69 84 HIS A CA 1
ATOM 682 C C . HIS A 1 84 ? 2.84 3.305 -13.906 1 64.69 84 HIS A C 1
ATOM 684 O O . HIS A 1 84 ? 3.246 2.207 -14.297 1 64.69 84 HIS A O 1
ATOM 690 N N . ASP A 1 85 ? 3.586 4.324 -13.625 1 66 85 ASP A N 1
ATOM 691 C CA . ASP A 1 85 ? 5.027 4.203 -13.82 1 66 85 ASP A CA 1
ATOM 692 C C . ASP A 1 85 ? 5.746 4.004 -12.484 1 66 85 ASP A C 1
ATOM 694 O O . ASP A 1 85 ? 6.891 4.438 -12.32 1 66 85 ASP A O 1
ATOM 698 N N . SER A 1 86 ? 5.148 3.404 -11.617 1 72.25 86 SER A N 1
ATOM 699 C CA . SER A 1 86 ? 5.66 3.266 -10.258 1 72.25 86 SER 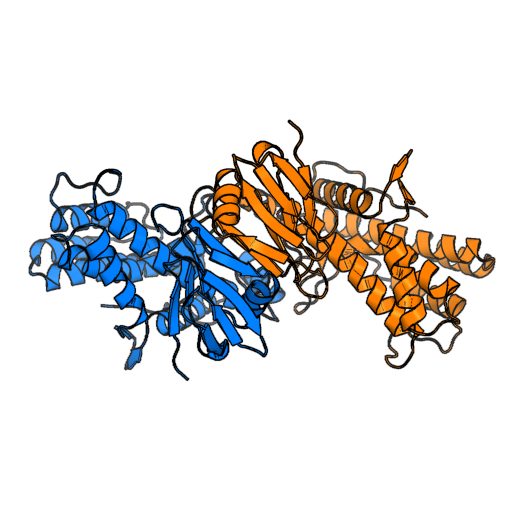A CA 1
ATOM 700 C C . SER A 1 86 ? 6.98 2.5 -10.242 1 72.25 86 SER A C 1
ATOM 702 O O . SER A 1 86 ? 7.887 2.834 -9.477 1 72.25 86 SER A O 1
ATOM 704 N N . SER A 1 87 ? 7.16 1.606 -11.164 1 74.31 87 SER A N 1
ATOM 705 C CA . SER A 1 87 ? 8.383 0.807 -11.156 1 74.31 87 SER A CA 1
ATOM 706 C C . SER A 1 87 ? 9.602 1.658 -11.5 1 74.31 87 SER A C 1
ATOM 708 O O . SER A 1 87 ? 10.656 1.514 -10.883 1 74.31 87 SER A O 1
ATOM 710 N N . LEU A 1 88 ? 9.422 2.516 -12.391 1 80.69 88 LEU A N 1
ATOM 711 C CA . LEU A 1 88 ? 10.516 3.408 -12.766 1 80.69 88 LEU A CA 1
ATOM 712 C C . LEU A 1 88 ? 10.836 4.375 -11.633 1 80.69 88 LEU A C 1
ATOM 714 O O . LEU A 1 88 ? 12 4.555 -11.281 1 80.69 88 LEU A O 1
ATOM 718 N N . GLN A 1 89 ? 9.867 4.941 -11.094 1 86.75 89 GLN A N 1
ATOM 719 C CA . GLN A 1 89 ? 10.062 5.902 -10.008 1 86.75 89 GLN A CA 1
ATOM 720 C C . GLN A 1 89 ? 10.688 5.242 -8.789 1 86.75 89 GLN A C 1
ATOM 722 O O . GLN A 1 89 ? 11.5 5.855 -8.094 1 86.75 89 GLN A O 1
ATOM 727 N N . LEU A 1 90 ? 10.305 4.102 -8.57 1 86.5 90 LEU A N 1
ATOM 728 C CA . LEU A 1 90 ? 10.859 3.373 -7.434 1 86.5 90 LEU A CA 1
ATOM 729 C C . LEU A 1 90 ? 12.359 3.148 -7.605 1 86.5 90 LEU A C 1
ATOM 731 O O . LEU A 1 90 ? 13.125 3.291 -6.652 1 86.5 90 LEU A O 1
ATOM 735 N N . LYS A 1 91 ? 12.727 2.729 -8.758 1 85.38 91 LYS A N 1
ATOM 736 C CA . LYS A 1 91 ? 14.148 2.57 -9.055 1 85.38 91 LYS A CA 1
ATOM 737 C C . LYS A 1 91 ? 14.898 3.887 -8.867 1 85.38 91 LYS A C 1
ATOM 739 O O . LYS A 1 91 ? 16 3.906 -8.305 1 85.38 91 LYS A O 1
ATOM 744 N N . GLN A 1 92 ? 14.312 4.938 -9.312 1 90.44 92 GLN A N 1
ATOM 745 C CA . GLN A 1 92 ? 14.906 6.262 -9.133 1 90.44 92 GLN A CA 1
ATOM 746 C C . GLN A 1 92 ? 15.055 6.605 -7.656 1 90.44 92 GLN A C 1
ATOM 748 O O . GLN A 1 92 ? 16.078 7.141 -7.238 1 90.44 92 GLN A O 1
ATOM 753 N N . GLN A 1 93 ? 14.031 6.312 -6.961 1 92.62 93 GLN A N 1
ATOM 754 C CA . GLN A 1 93 ? 14.047 6.629 -5.539 1 92.62 93 GLN A CA 1
ATOM 755 C C . GLN A 1 93 ? 15.203 5.93 -4.828 1 92.62 93 GLN A C 1
ATOM 757 O O . GLN A 1 93 ? 15.883 6.527 -3.996 1 92.62 93 GLN A O 1
ATOM 762 N N . ILE A 1 94 ? 15.43 4.715 -5.18 1 88.81 94 ILE A N 1
ATOM 763 C CA . ILE A 1 94 ? 16.484 3.91 -4.574 1 88.81 94 ILE A CA 1
ATOM 764 C C . ILE A 1 94 ? 17.859 4.484 -4.949 1 88.81 94 ILE A C 1
ATOM 766 O O . ILE A 1 94 ? 18.781 4.465 -4.145 1 88.81 94 ILE A O 1
ATOM 770 N N . ASP A 1 95 ? 17.906 5.113 -6.043 1 91.19 95 ASP A N 1
ATOM 771 C CA . ASP A 1 95 ? 19.188 5.586 -6.578 1 91.19 95 ASP A CA 1
ATOM 772 C C . ASP A 1 95 ? 19.406 7.055 -6.234 1 91.19 95 ASP A C 1
ATOM 774 O O . ASP A 1 95 ? 20.375 7.668 -6.711 1 91.19 95 ASP A O 1
ATOM 778 N N . TRP A 1 96 ? 18.516 7.648 -5.465 1 94.25 96 TRP A N 1
ATOM 779 C CA . TRP A 1 96 ? 18.734 9.039 -5.082 1 94.25 96 TRP A CA 1
ATOM 780 C C . TRP A 1 96 ? 20.125 9.234 -4.48 1 94.25 96 TRP A C 1
ATOM 782 O O . TRP A 1 96 ? 20.547 8.445 -3.637 1 94.25 96 TRP A O 1
ATOM 792 N N . SER A 1 97 ? 20.828 10.219 -4.941 1 93.88 97 SER A N 1
ATOM 793 C CA . SER A 1 97 ? 22.172 10.461 -4.422 1 93.88 97 SER A CA 1
ATOM 794 C C . SER A 1 97 ? 22.125 11.008 -3 1 93.88 97 SER A C 1
ATOM 796 O O . SER A 1 97 ? 21.203 11.75 -2.645 1 93.88 97 SER A O 1
ATOM 798 N N . ILE A 1 98 ? 23.125 10.672 -2.244 1 92.62 98 ILE A N 1
ATOM 799 C CA . ILE A 1 98 ? 23.25 11.102 -0.855 1 92.62 98 ILE A CA 1
ATOM 800 C C . ILE A 1 98 ? 23.297 12.625 -0.792 1 92.62 98 ILE A C 1
ATOM 802 O O . ILE A 1 98 ? 22.672 13.242 0.071 1 92.62 98 ILE A O 1
ATOM 806 N N . ASP A 1 99 ? 23.984 13.188 -1.716 1 93.69 99 ASP A N 1
ATOM 807 C CA . ASP A 1 99 ? 24.141 14.641 -1.739 1 93.69 99 ASP A CA 1
ATOM 808 C C . ASP A 1 99 ? 22.812 15.344 -1.938 1 93.69 99 ASP A C 1
ATOM 810 O O . ASP A 1 99 ? 22.516 16.328 -1.267 1 93.69 99 ASP A O 1
ATOM 814 N N . LYS A 1 100 ? 22.016 14.828 -2.879 1 94.62 100 LYS A N 1
ATOM 815 C CA . LYS A 1 100 ? 20.719 15.43 -3.139 1 94.62 100 LYS A CA 1
ATOM 816 C C . LYS A 1 100 ? 19.781 15.266 -1.939 1 94.62 100 LYS A C 1
ATOM 818 O O . LYS A 1 100 ? 19.031 16.188 -1.599 1 94.62 100 LYS A O 1
ATOM 823 N N . LYS A 1 101 ? 19.828 14.133 -1.348 1 96 101 LYS A N 1
ATOM 824 C CA . LYS A 1 101 ? 19.016 13.883 -0.165 1 96 101 LYS A CA 1
ATOM 825 C C . LYS A 1 101 ? 19.375 14.852 0.962 1 96 101 LYS A C 1
ATOM 827 O O . LYS A 1 101 ? 18.484 15.453 1.571 1 96 101 LYS A O 1
ATOM 832 N N . GLU A 1 102 ? 20.625 14.969 1.201 1 94.56 102 GLU A N 1
ATOM 833 C CA . GLU A 1 102 ? 21.094 15.812 2.291 1 94.56 102 GLU A CA 1
ATOM 834 C C . GLU A 1 102 ? 20.781 17.281 2.029 1 94.56 102 GLU A C 1
ATOM 836 O O . GLU A 1 102 ? 20.344 18 2.934 1 94.56 102 GLU A O 1
ATOM 841 N N . TYR A 1 103 ? 21.016 17.688 0.863 1 94.94 103 TYR A N 1
ATOM 842 C CA . TYR A 1 103 ? 20.719 19.062 0.483 1 94.94 103 TYR A CA 1
ATOM 843 C C . TYR A 1 103 ? 19.234 19.359 0.618 1 94.94 103 TYR A C 1
ATOM 845 O O . TYR A 1 103 ? 18.859 20.375 1.227 1 94.94 103 TYR A O 1
ATOM 853 N N . THR A 1 104 ? 18.422 18.5 0.034 1 96.94 104 THR A N 1
ATOM 854 C CA . THR A 1 104 ? 16.984 18.688 0.049 1 96.94 104 THR A CA 1
ATOM 855 C C . THR A 1 104 ? 16.453 18.719 1.48 1 96.94 104 THR A C 1
ATOM 857 O O . THR A 1 104 ? 15.656 19.578 1.84 1 96.94 104 THR A O 1
ATOM 860 N N . TRP A 1 105 ? 16.922 17.781 2.252 1 96.25 105 TRP A N 1
ATOM 861 C CA . TRP A 1 105 ? 16.484 17.719 3.643 1 96.25 105 TRP A CA 1
ATOM 862 C C . TRP A 1 105 ? 16.859 19 4.391 1 96.25 105 TRP A C 1
ATOM 864 O O . TRP A 1 105 ? 16.062 19.531 5.156 1 96.25 105 TRP A O 1
ATOM 874 N N . THR A 1 106 ? 18.062 19.453 4.191 1 95.94 106 THR A N 1
ATOM 875 C CA . THR A 1 106 ? 18.547 20.656 4.867 1 95.94 106 THR A CA 1
ATOM 876 C C . THR A 1 106 ? 17.672 21.859 4.508 1 95.94 106 THR A C 1
ATOM 878 O O . THR A 1 106 ? 17.344 22.672 5.371 1 95.94 106 THR A O 1
ATOM 881 N N . LYS A 1 107 ? 17.328 21.953 3.262 1 96.69 107 LYS A N 1
ATOM 882 C CA . LYS A 1 107 ? 16.469 23.047 2.818 1 96.69 107 LYS A CA 1
ATOM 883 C C . LYS A 1 107 ? 15.086 22.953 3.445 1 96.69 107 LYS A C 1
ATOM 885 O O . LYS A 1 107 ? 14.469 23.969 3.771 1 96.69 107 LYS A O 1
ATOM 890 N N . ILE A 1 108 ? 14.586 21.781 3.553 1 97.06 108 ILE A N 1
ATOM 891 C CA . ILE A 1 108 ? 13.281 21.547 4.172 1 97.06 108 ILE A CA 1
ATOM 892 C C . ILE A 1 108 ? 13.312 22 5.629 1 97.06 108 ILE A C 1
ATOM 894 O O . ILE A 1 108 ? 12.414 22.703 6.09 1 97.06 108 ILE A O 1
ATOM 898 N N . ILE A 1 109 ? 14.391 21.641 6.336 1 96.31 109 ILE A N 1
ATOM 899 C CA . ILE A 1 109 ? 14.516 21.984 7.75 1 96.31 109 ILE A CA 1
ATOM 900 C C . ILE A 1 109 ? 14.703 23.484 7.906 1 96.31 109 ILE A C 1
ATOM 902 O O . ILE A 1 109 ? 14.195 24.094 8.859 1 96.31 109 ILE A O 1
ATOM 906 N N . GLU A 1 110 ? 15.445 24.062 7.004 1 96.38 110 GLU A N 1
ATOM 907 C CA . GLU A 1 110 ? 15.57 25.516 6.992 1 96.38 110 GLU A CA 1
ATOM 908 C C . GLU A 1 110 ? 14.203 26.188 6.934 1 96.38 110 GLU A C 1
ATOM 910 O O . GLU A 1 110 ? 13.938 27.141 7.68 1 96.38 110 GLU A O 1
ATOM 915 N N . GLN A 1 111 ? 13.367 25.703 6.059 1 97.06 111 GLN A N 1
ATOM 916 C CA . GLN A 1 111 ? 12.016 26.234 5.93 1 97.06 111 GLN A CA 1
ATOM 917 C C . GLN A 1 111 ? 11.219 26.047 7.219 1 97.06 111 GLN A C 1
ATOM 919 O O . GLN A 1 111 ? 10.461 26.938 7.625 1 97.06 111 GLN A O 1
ATOM 924 N N . LYS A 1 112 ? 11.344 24.906 7.801 1 97.56 112 LYS A N 1
ATOM 925 C CA . LYS A 1 112 ? 10.68 24.625 9.07 1 97.56 112 LYS A CA 1
ATOM 926 C C . LYS A 1 112 ? 11.023 25.688 10.117 1 97.56 112 LYS A C 1
ATOM 928 O O . LYS A 1 112 ? 10.133 26.281 10.727 1 97.56 112 LYS A O 1
ATOM 933 N N . ILE A 1 113 ? 12.32 25.922 10.297 1 97 113 ILE A N 1
ATOM 934 C CA . ILE A 1 113 ? 12.805 26.844 11.312 1 97 113 ILE A CA 1
ATOM 935 C C . ILE A 1 113 ? 12.359 28.266 10.977 1 97 113 ILE A C 1
ATOM 937 O O . ILE A 1 113 ? 11.898 29 11.852 1 97 113 ILE A O 1
ATOM 941 N N . MET A 1 114 ? 12.422 28.594 9.727 1 97.06 114 MET A N 1
ATOM 942 C CA . MET A 1 114 ? 12.016 29.922 9.297 1 97.06 114 MET A CA 1
ATOM 943 C C . MET A 1 114 ? 10.523 30.141 9.547 1 97.06 114 MET A C 1
ATOM 945 O O . MET A 1 114 ? 10.125 31.219 10.008 1 97.06 114 MET A O 1
ATOM 949 N N . ASN A 1 115 ? 9.75 29.156 9.219 1 97.44 115 ASN A N 1
ATOM 950 C CA . ASN A 1 115 ? 8.312 29.25 9.438 1 97.44 115 ASN A CA 1
ATOM 951 C C . ASN A 1 115 ? 7.973 29.359 10.922 1 97.44 115 ASN A C 1
ATOM 953 O O . ASN A 1 115 ? 7.055 30.094 11.305 1 97.44 115 ASN A O 1
ATOM 957 N N . GLN A 1 116 ? 8.688 28.641 11.734 1 97.31 116 GLN A N 1
ATOM 958 C CA . GLN A 1 116 ? 8.508 28.75 13.172 1 97.31 116 GLN A CA 1
ATOM 959 C C . GLN A 1 116 ? 8.844 30.156 13.672 1 97.31 116 GLN A C 1
ATOM 961 O O . GLN A 1 116 ? 8.094 30.734 14.469 1 97.31 116 GLN A O 1
ATOM 966 N N . ALA A 1 117 ? 9.977 30.672 13.172 1 97.31 117 ALA A N 1
ATOM 967 C CA . ALA A 1 117 ? 10.391 32.031 13.547 1 97.31 117 ALA A CA 1
ATOM 968 C C . ALA A 1 117 ? 9.344 33.031 13.109 1 97.31 117 ALA A C 1
ATOM 970 O O . ALA A 1 117 ? 8.992 33.938 13.875 1 97.31 117 ALA A O 1
ATOM 971 N N . GLU A 1 118 ? 8.906 32.875 11.914 1 96.75 118 GLU A N 1
ATOM 972 C CA . GLU A 1 118 ? 7.922 33.812 11.383 1 96.75 118 GLU A CA 1
ATOM 973 C C . GLU A 1 118 ? 6.637 33.781 12.203 1 96.75 118 GLU A C 1
ATOM 975 O O . GLU A 1 118 ? 6.016 34.812 12.43 1 96.75 118 GLU A O 1
ATOM 980 N N . PHE A 1 119 ? 6.219 32.656 12.609 1 97.56 119 PHE A N 1
ATOM 981 C CA . PHE A 1 119 ? 5.02 32.531 13.43 1 97.56 119 PHE A CA 1
ATOM 982 C C . PHE A 1 119 ? 5.207 33.25 14.758 1 97.56 119 PHE A C 1
ATOM 984 O O . PHE A 1 119 ? 4.34 34.031 15.188 1 97.56 119 PHE A O 1
ATOM 991 N N . LEU A 1 120 ? 6.32 33.062 15.383 1 97.62 120 LEU A N 1
ATOM 992 C CA . LEU A 1 120 ? 6.594 33.75 16.656 1 97.62 120 LEU A CA 1
ATOM 993 C C . LEU A 1 120 ? 6.562 35.25 16.469 1 97.62 120 LEU A C 1
ATOM 995 O O . LEU A 1 120 ? 6.016 35.969 17.312 1 97.62 120 LEU A O 1
ATOM 999 N N . ALA A 1 121 ? 7.172 35.719 15.367 1 97.06 121 ALA A N 1
ATOM 1000 C CA . ALA A 1 121 ? 7.164 37.125 15.086 1 97.06 121 ALA A CA 1
ATOM 1001 C C . ALA A 1 121 ? 5.738 37.656 14.922 1 97.06 121 ALA A C 1
ATOM 1003 O O . ALA A 1 121 ? 5.414 38.75 15.383 1 97.06 121 ALA A O 1
ATOM 1004 N N . SER A 1 122 ? 4.914 36.875 14.297 1 96.81 122 SER A N 1
ATOM 1005 C CA . SER A 1 122 ? 3.545 37.281 13.992 1 96.81 122 SER A CA 1
ATOM 1006 C C . SER A 1 122 ? 2.709 37.406 15.266 1 96.81 122 SER A C 1
ATOM 1008 O O . SER A 1 122 ? 1.685 38.094 15.273 1 96.81 122 SER A O 1
ATOM 1010 N N . ILE A 1 123 ? 3.129 36.781 16.297 1 96.5 123 ILE A N 1
ATOM 1011 C CA . ILE A 1 123 ? 2.371 36.875 17.531 1 96.5 123 ILE A CA 1
ATOM 1012 C C . ILE A 1 123 ? 3.174 37.625 18.578 1 96.5 123 ILE A C 1
ATOM 1014 O O . ILE A 1 123 ? 3.104 37.344 19.781 1 96.5 123 ILE A O 1
ATOM 1018 N N . ASP A 1 124 ? 4.098 38.438 18.156 1 95.56 124 ASP A N 1
ATOM 1019 C CA . ASP A 1 124 ? 4.762 39.5 18.891 1 95.56 124 ASP A CA 1
ATOM 1020 C C . ASP A 1 124 ? 5.887 38.938 19.766 1 95.56 124 ASP A C 1
ATOM 1022 O O . ASP A 1 124 ? 6.199 39.5 20.812 1 95.56 124 ASP A O 1
ATOM 1026 N N . TYR A 1 125 ? 6.434 37.781 19.438 1 96.81 125 TYR A N 1
ATOM 1027 C CA 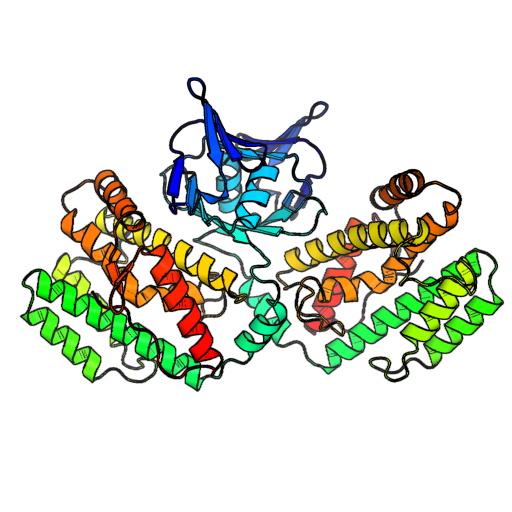. TYR A 1 125 ? 7.668 37.281 20.031 1 96.81 125 TYR A CA 1
ATOM 1028 C C . TYR A 1 125 ? 8.859 37.531 19.125 1 96.81 125 TYR A C 1
ATOM 1030 O O . TYR A 1 125 ? 9.562 36.625 18.734 1 96.81 125 TYR A O 1
ATOM 1038 N N . LYS A 1 126 ? 9.188 38.75 18.891 1 96.75 126 LYS A N 1
ATOM 1039 C CA . LYS A 1 126 ? 10.18 39.156 17.906 1 96.75 126 LYS A CA 1
ATOM 1040 C C . LYS A 1 126 ? 11.586 38.781 18.344 1 96.75 126 LYS A C 1
ATOM 1042 O O . LYS A 1 126 ? 12.406 38.344 17.531 1 96.75 126 LYS A O 1
ATOM 1047 N N . LYS A 1 127 ? 11.828 39 19.625 1 96.38 127 LYS A N 1
ATOM 1048 C CA . LYS A 1 127 ? 13.156 38.688 20.125 1 96.38 127 LYS A CA 1
ATOM 1049 C C . LYS A 1 127 ? 13.477 37.188 19.953 1 96.38 127 LYS A C 1
ATOM 1051 O O . LYS A 1 127 ? 14.57 36.844 19.5 1 96.38 127 LYS A O 1
ATOM 1056 N N . GLN A 1 128 ? 12.555 36.406 20.375 1 96.31 128 GLN A N 1
ATOM 1057 C CA . GLN A 1 128 ? 12.75 34.969 20.25 1 96.31 128 GLN A CA 1
ATOM 1058 C C . GLN A 1 128 ? 12.828 34.562 18.781 1 96.31 128 GLN A C 1
ATOM 1060 O O . GLN A 1 128 ? 13.609 33.656 18.422 1 96.31 128 GLN A O 1
ATOM 1065 N N . SER A 1 129 ? 12.016 35.156 17.938 1 97.06 129 SER A N 1
ATOM 1066 C CA . SER A 1 129 ? 12.047 34.906 16.5 1 97.06 129 SER A CA 1
ATOM 1067 C C . SER A 1 129 ? 13.43 35.156 15.93 1 97.06 129 SER A C 1
ATOM 1069 O O . SER A 1 129 ? 13.953 34.344 15.172 1 97.06 129 SER A O 1
ATOM 1071 N N . GLU A 1 130 ? 14.008 36.281 16.344 1 96.69 130 GLU A N 1
ATOM 1072 C CA . GLU A 1 130 ? 15.328 36.656 15.844 1 96.69 130 GLU A CA 1
ATOM 1073 C C . GLU A 1 130 ? 16.375 35.656 16.297 1 96.69 130 GLU A C 1
ATOM 1075 O O . GLU A 1 130 ? 17.312 35.312 15.539 1 96.69 130 GLU A O 1
ATOM 1080 N N . LYS A 1 131 ? 16.234 35.188 17.516 1 95.81 131 LYS A N 1
ATOM 1081 C CA . LYS A 1 131 ? 17.172 34.188 18.031 1 95.81 131 LYS A CA 1
ATOM 1082 C C . LYS A 1 131 ? 17.094 32.906 17.219 1 95.81 131 LYS A C 1
ATOM 1084 O O . LYS A 1 131 ? 18.125 32.312 16.906 1 95.81 131 LYS A O 1
ATOM 1089 N N . ILE A 1 132 ? 15.898 32.531 16.859 1 95.69 132 ILE A N 1
ATOM 1090 C CA . ILE A 1 132 ? 15.688 31.312 16.109 1 95.69 132 ILE A CA 1
ATOM 1091 C C . ILE A 1 132 ? 16.219 31.484 14.68 1 95.69 132 ILE A C 1
ATOM 1093 O O . ILE A 1 132 ? 16.812 30.562 14.117 1 95.69 132 ILE A O 1
ATOM 1097 N N . LEU A 1 133 ? 16.078 32.656 14.117 1 94.88 133 LEU A N 1
ATOM 1098 C CA . LEU A 1 133 ? 16.547 32.938 12.773 1 94.88 133 LEU A CA 1
ATOM 1099 C C . LEU A 1 133 ? 18.062 32.844 12.695 1 94.88 133 LEU A C 1
ATOM 1101 O O . LEU A 1 133 ? 18.625 32.438 11.672 1 94.88 133 LEU A O 1
ATOM 1105 N N . LYS A 1 134 ? 18.688 33.156 13.789 1 93.69 134 LYS A N 1
ATOM 1106 C CA . LYS A 1 134 ? 20.156 33.062 13.844 1 93.69 134 LYS A CA 1
ATOM 1107 C C . LYS A 1 134 ? 20.609 31.609 13.727 1 93.69 134 LYS A C 1
ATOM 1109 O O . LYS A 1 134 ? 21.688 31.344 13.211 1 93.69 134 LYS A O 1
ATOM 1114 N N . LEU A 1 135 ? 19.781 30.75 14.234 1 91.62 135 LEU A N 1
ATOM 1115 C CA . LEU A 1 135 ? 20.094 29.328 14.125 1 91.62 135 LEU A CA 1
ATOM 1116 C C . LEU A 1 135 ? 20.078 28.875 12.664 1 91.62 135 LEU A C 1
ATOM 1118 O O . LEU A 1 135 ? 20.828 27.969 12.281 1 91.62 135 LEU A O 1
ATOM 1122 N N . VAL A 1 136 ? 19.25 29.484 11.852 1 90.62 136 VAL A N 1
ATOM 1123 C CA . VAL A 1 136 ? 19.156 29.156 10.438 1 90.62 136 VAL A CA 1
ATOM 1124 C C . VAL A 1 136 ? 20.469 29.5 9.734 1 90.62 136 VAL A C 1
ATOM 1126 O O . VAL A 1 136 ? 20.953 28.75 8.883 1 90.62 136 VAL A O 1
ATOM 1129 N N . ASP A 1 137 ? 21.031 30.625 10.125 1 89.12 137 ASP A N 1
ATOM 1130 C CA . ASP A 1 137 ? 22.266 31.109 9.516 1 89.12 137 ASP A CA 1
ATOM 1131 C C . ASP A 1 137 ? 23.406 30.125 9.758 1 89.12 137 ASP A C 1
ATOM 1133 O O . ASP A 1 137 ? 24.344 30.031 8.953 1 89.12 137 ASP A O 1
ATOM 1137 N N . SER A 1 138 ? 23.281 29.391 10.812 1 88.94 138 SER A N 1
ATOM 1138 C CA . SER A 1 138 ? 24.359 28.484 11.195 1 88.94 138 SER A CA 1
ATOM 1139 C C . SER A 1 138 ? 24.016 27.047 10.836 1 88.94 138 SER A C 1
ATOM 1141 O O . SER A 1 138 ? 24.719 26.125 11.242 1 88.94 138 SER A O 1
ATOM 1143 N N . LEU A 1 139 ? 22.922 26.906 10.172 1 90.12 139 LEU A N 1
ATOM 1144 C CA . LEU A 1 139 ? 22.5 25.562 9.812 1 90.12 139 LEU A CA 1
ATOM 1145 C C . LEU A 1 139 ? 23.453 24.953 8.789 1 90.12 139 LEU A C 1
ATOM 1147 O O . LEU A 1 139 ? 23.703 25.562 7.742 1 90.12 139 LEU A O 1
ATOM 1151 N N . GLU A 1 140 ? 24.016 23.812 9.109 1 87.44 140 GLU A N 1
ATOM 1152 C CA . GLU A 1 140 ? 24.891 23.062 8.203 1 87.44 140 GLU A CA 1
ATOM 1153 C C . GLU A 1 140 ? 24.141 21.891 7.562 1 87.44 140 GLU A C 1
ATOM 1155 O O . GLU A 1 140 ? 23.062 21.516 8.023 1 87.44 140 GLU A O 1
ATOM 1160 N N . VAL A 1 141 ? 24.797 21.422 6.539 1 86.69 141 VAL A N 1
ATOM 1161 C CA . VAL A 1 141 ? 24.203 20.281 5.836 1 86.69 141 VAL A CA 1
ATOM 1162 C C . VAL A 1 141 ? 23.984 19.125 6.809 1 86.69 141 VAL A C 1
ATOM 1164 O O . VAL A 1 141 ? 24.875 18.766 7.57 1 86.69 141 VAL A O 1
ATOM 1167 N N . LEU A 1 142 ? 22.703 18.656 6.891 1 85.5 142 LEU A N 1
ATOM 1168 C CA . LEU A 1 142 ? 22.25 17.547 7.715 1 85.5 142 LEU A CA 1
ATOM 1169 C C . LEU A 1 142 ? 22.172 17.953 9.18 1 85.5 142 LEU A C 1
ATOM 1171 O O . LEU A 1 142 ? 21.906 17.109 10.055 1 85.5 142 LEU A O 1
ATOM 1175 N N . ASP A 1 143 ? 22.562 19.078 9.508 1 88.88 143 ASP A N 1
ATOM 1176 C CA . ASP A 1 143 ? 22.359 19.688 10.82 1 88.88 143 ASP A CA 1
ATOM 1177 C C . ASP A 1 143 ? 23.141 18.922 11.891 1 88.88 143 ASP A C 1
ATOM 1179 O O . ASP A 1 143 ? 22.562 18.5 12.898 1 88.88 143 ASP A O 1
ATOM 1183 N N . PRO A 1 144 ? 24.391 18.719 11.711 1 85.25 144 PRO A N 1
ATOM 1184 C CA . PRO A 1 144 ? 25.172 17.969 12.695 1 85.25 144 PRO A CA 1
ATOM 1185 C C . PRO A 1 144 ? 25.188 18.641 14.07 1 85.25 144 PRO A C 1
ATOM 1187 O O . PRO A 1 144 ? 25.391 17.984 15.086 1 85.25 144 PRO A O 1
ATOM 1190 N N . THR A 1 145 ? 24.906 19.938 14.156 1 88.12 145 THR A N 1
ATOM 1191 C CA . THR A 1 145 ? 24.953 20.688 15.406 1 88.12 145 THR A CA 1
ATOM 1192 C C . THR A 1 145 ? 23.562 20.766 16.031 1 88.12 145 THR A C 1
ATOM 1194 O O . THR A 1 145 ? 23.344 21.516 16.984 1 88.12 145 THR A O 1
ATOM 1197 N N . ASN A 1 146 ? 22.609 20.125 15.516 1 90.06 146 ASN A N 1
ATOM 1198 C CA . ASN A 1 146 ? 21.25 19.969 16.031 1 90.06 146 ASN A CA 1
ATOM 1199 C C . ASN A 1 146 ? 20.547 21.312 16.203 1 90.06 146 ASN A C 1
ATOM 1201 O O . ASN A 1 146 ? 20 21.594 17.266 1 90.06 146 ASN A O 1
ATOM 1205 N N . ARG A 1 147 ? 20.781 22.156 15.25 1 90.62 147 ARG A N 1
ATOM 1206 C CA . ARG A 1 147 ? 20.094 23.453 15.234 1 90.62 147 ARG A CA 1
ATOM 1207 C C . ARG A 1 147 ? 18.578 23.266 15.203 1 90.62 147 ARG A C 1
ATOM 1209 O O . ARG A 1 147 ? 17.844 24.047 15.82 1 90.62 147 ARG A O 1
ATOM 1216 N N . GLU A 1 148 ? 18.109 22.234 14.516 1 92.12 148 GLU A N 1
ATOM 1217 C CA . GLU A 1 148 ? 16.688 21.953 14.445 1 92.12 148 GLU A CA 1
ATOM 1218 C C . GLU A 1 148 ? 16.109 21.703 15.836 1 92.12 148 GLU A C 1
ATOM 1220 O O . GLU A 1 148 ? 15.047 22.25 16.172 1 92.12 148 GLU A O 1
ATOM 1225 N N . GLY A 1 149 ? 16.781 20.906 16.594 1 92.75 149 GLY A N 1
ATOM 1226 C CA . GLY A 1 149 ? 16.344 20.594 17.953 1 92.75 149 GLY A CA 1
ATOM 1227 C C . GLY A 1 149 ? 16.312 21.812 18.859 1 92.75 149 GLY A C 1
ATOM 1228 O O . GLY A 1 149 ? 15.367 22.016 19.625 1 92.75 149 GLY A O 1
ATOM 1229 N N . HIS A 1 150 ? 17.344 22.578 18.734 1 93.25 150 HIS A N 1
ATOM 1230 C CA . HIS A 1 150 ? 17.438 23.812 19.531 1 93.25 150 HIS A CA 1
ATOM 1231 C C . HIS A 1 150 ? 16.312 24.781 19.172 1 93.25 150 HIS A C 1
ATOM 1233 O O . HIS A 1 150 ? 15.672 25.344 20.062 1 93.25 150 HIS A O 1
ATOM 1239 N N . ALA A 1 151 ? 16.188 24.953 17.891 1 95.12 151 ALA A N 1
ATOM 1240 C CA . ALA A 1 151 ? 15.125 25.828 17.422 1 95.12 151 ALA A CA 1
ATOM 1241 C C . ALA A 1 151 ? 13.758 25.359 17.906 1 95.12 151 ALA A C 1
ATOM 1243 O O . ALA A 1 151 ? 12.93 26.172 18.344 1 95.12 151 ALA A O 1
ATOM 1244 N N . ALA A 1 152 ? 13.539 24.078 17.828 1 95.25 152 ALA A N 1
ATOM 1245 C CA . ALA A 1 152 ? 12.266 23.516 18.25 1 95.25 152 ALA A CA 1
ATOM 1246 C C . ALA A 1 152 ? 12.023 23.766 19.734 1 95.25 152 ALA A C 1
ATOM 1248 O O . ALA A 1 152 ? 10.914 24.125 20.141 1 95.25 152 ALA A O 1
ATOM 1249 N N . ARG A 1 153 ? 12.969 23.578 20.531 1 94.25 153 ARG A N 1
ATOM 1250 C CA . ARG A 1 153 ? 12.844 23.781 21.969 1 94.25 153 ARG A CA 1
ATOM 1251 C C . ARG A 1 153 ? 12.516 25.234 22.281 1 94.25 153 ARG A C 1
ATOM 1253 O O . ARG A 1 153 ? 11.594 25.516 23.047 1 94.25 153 ARG A O 1
ATOM 1260 N N . MET A 1 154 ? 13.312 26.094 21.734 1 95.69 154 MET A N 1
ATOM 1261 C CA . MET A 1 154 ? 13.07 27.531 21.938 1 95.69 154 MET A CA 1
ATOM 1262 C C . MET A 1 154 ? 11.672 27.906 21.469 1 95.69 154 MET A C 1
ATOM 1264 O O . MET A 1 154 ? 10.977 28.672 22.141 1 95.69 154 MET A O 1
ATOM 1268 N N . TYR A 1 155 ? 11.32 27.406 20.391 1 97.62 155 TYR A N 1
ATOM 1269 C CA . TYR A 1 155 ? 10.031 27.672 19.766 1 97.62 155 TYR A CA 1
ATOM 1270 C C . TYR A 1 155 ? 8.883 27.25 20.688 1 97.62 155 TYR A C 1
ATOM 1272 O O . TYR A 1 155 ? 8.039 28.062 21.047 1 97.62 155 TYR A O 1
ATOM 1280 N N . PHE A 1 156 ? 8.875 26.031 21.141 1 96.88 156 PHE A N 1
ATOM 1281 C CA . PHE A 1 156 ? 7.77 25.516 21.938 1 96.88 156 PHE A CA 1
ATOM 1282 C C . PHE A 1 156 ? 7.781 26.125 23.328 1 96.88 156 PHE A C 1
ATOM 1284 O O . PHE A 1 156 ? 6.727 26.359 23.922 1 96.88 156 PHE A O 1
ATOM 1291 N N . ASN A 1 157 ? 8.984 26.359 23.828 1 96 157 ASN A N 1
ATOM 1292 C CA . ASN A 1 157 ? 9.078 27.031 25.125 1 96 157 ASN A CA 1
ATOM 1293 C C . ASN A 1 157 ? 8.484 28.438 25.078 1 96 157 ASN A C 1
ATOM 1295 O O . ASN A 1 157 ? 7.883 28.891 26.047 1 96 157 ASN A O 1
ATOM 1299 N N . THR A 1 158 ? 8.781 29.094 23.984 1 97 158 THR A N 1
ATOM 1300 C CA . THR A 1 158 ? 8.227 30.422 23.812 1 97 158 THR A CA 1
ATOM 1301 C C . THR A 1 158 ? 6.703 30.375 23.75 1 97 158 THR A C 1
ATOM 1303 O O . THR A 1 158 ? 6.023 31.203 24.359 1 97 158 THR A O 1
ATOM 1306 N N . LEU A 1 159 ? 6.129 29.422 23.125 1 96.88 159 LEU A N 1
ATOM 1307 C CA . LEU A 1 159 ? 4.688 29.328 22.922 1 96.88 159 LEU A CA 1
ATOM 1308 C C . LEU A 1 159 ? 3.982 28.922 24.219 1 96.88 159 LEU A C 1
ATOM 1310 O O . LEU A 1 159 ? 2.904 29.438 24.531 1 96.88 159 LEU A O 1
ATOM 1314 N N . TYR A 1 160 ? 4.598 28 24.953 1 95.62 160 TYR A N 1
ATOM 1315 C CA . TYR A 1 160 ? 3.801 27.359 25.984 1 95.62 160 TYR A CA 1
ATOM 1316 C C . TYR A 1 160 ? 4.5 27.438 27.344 1 95.62 160 TYR A C 1
ATOM 1318 O O . TYR A 1 160 ? 3.969 26.969 28.344 1 95.62 160 TYR A O 1
ATOM 1326 N N . GLY A 1 161 ? 5.699 27.969 27.375 1 94.19 161 GLY A N 1
ATOM 1327 C CA . GLY A 1 161 ? 6.438 28.109 28.625 1 94.19 161 GLY A CA 1
ATOM 1328 C C . GLY A 1 161 ? 7.574 27.109 28.75 1 94.19 161 GLY A C 1
ATOM 1329 O O . GLY A 1 161 ? 7.586 26.078 28.078 1 94.19 161 GLY A O 1
ATOM 1330 N N . ASN A 1 162 ? 8.422 27.359 29.625 1 92.31 162 ASN A N 1
ATOM 1331 C CA . ASN A 1 162 ? 9.656 26.594 29.766 1 92.31 162 ASN A CA 1
ATOM 1332 C C . ASN A 1 162 ? 9.383 25.188 30.328 1 92.31 162 ASN A C 1
ATOM 1334 O O . ASN A 1 162 ? 10.203 24.297 30.172 1 92.31 162 ASN A O 1
ATOM 1338 N N . ASP A 1 163 ? 8.305 24.984 30.906 1 91.06 163 ASP A N 1
ATOM 1339 C CA . ASP A 1 163 ? 7.969 23.688 31.484 1 91.06 163 ASP A CA 1
ATOM 1340 C C . ASP A 1 163 ? 7.312 22.781 30.438 1 91.06 163 ASP A C 1
ATOM 1342 O O . ASP A 1 163 ? 7.066 21.609 30.703 1 91.06 163 ASP A O 1
ATOM 1346 N N . PHE A 1 164 ? 7.148 23.344 29.312 1 92.81 164 PHE A N 1
ATOM 1347 C CA . PHE A 1 164 ? 6.473 22.594 28.266 1 92.81 164 PHE A CA 1
ATOM 1348 C C . PHE A 1 164 ? 7.449 21.656 27.562 1 92.81 164 PHE A C 1
ATOM 1350 O O . PHE A 1 164 ? 8.594 22.047 27.297 1 92.81 164 PHE A O 1
ATOM 1357 N N . SER A 1 165 ? 6.93 20.438 27.344 1 91.25 165 SER A N 1
ATOM 1358 C CA . SER A 1 165 ? 7.695 19.484 26.547 1 91.25 165 SER A CA 1
ATOM 1359 C C . SER A 1 165 ? 6.789 18.688 25.609 1 91.25 165 SER A C 1
ATOM 1361 O O . SER A 1 165 ? 5.73 18.219 26.016 1 91.25 165 SER A O 1
ATOM 1363 N N . ARG A 1 166 ? 7.297 18.531 24.406 1 89.81 166 ARG A N 1
ATOM 1364 C CA . ARG A 1 166 ? 6.551 17.75 23.422 1 89.81 166 ARG A CA 1
ATOM 1365 C C . ARG A 1 166 ? 6.5 16.281 23.797 1 89.81 166 ARG A C 1
ATOM 1367 O O . ARG A 1 166 ? 5.672 15.523 23.281 1 89.81 166 ARG A O 1
ATOM 1374 N N . LYS A 1 167 ? 7.203 15.938 24.766 1 81.88 167 LYS A N 1
ATOM 1375 C CA . LYS A 1 167 ? 7.305 14.539 25.172 1 81.88 167 LYS A CA 1
ATOM 1376 C C . LYS A 1 167 ? 6.258 14.188 26.219 1 81.88 167 LYS A C 1
ATOM 1378 O O . LYS A 1 167 ? 5.992 13.016 26.484 1 81.88 167 LYS A O 1
ATOM 1383 N N . HIS A 1 168 ? 5.699 15.164 26.672 1 79.94 168 HIS A N 1
ATOM 1384 C CA . HIS A 1 168 ? 4.684 14.922 27.688 1 79.94 168 HIS A CA 1
ATOM 1385 C C . HIS A 1 168 ? 3.387 14.422 27.078 1 79.94 168 HIS A C 1
ATOM 1387 O O . HIS A 1 168 ? 2.914 14.977 26.078 1 79.94 168 HIS A O 1
ATOM 1393 N N . THR A 1 169 ? 2.877 13.406 27.641 1 70.5 169 THR A N 1
ATOM 1394 C CA . THR A 1 169 ? 1.707 12.789 27.016 1 70.5 169 THR A CA 1
ATOM 1395 C C . THR A 1 169 ? 0.426 13.266 27.703 1 70.5 169 THR A C 1
ATOM 1397 O O . THR A 1 169 ? -0.668 13.102 27.156 1 70.5 169 THR A O 1
ATOM 1400 N N . ASP A 1 170 ? 0.58 13.922 28.609 1 70.06 170 ASP A N 1
ATOM 1401 C CA . ASP A 1 170 ? -0.616 14.172 29.422 1 70.06 170 ASP A CA 1
ATOM 1402 C C . ASP A 1 170 ? -1.051 15.625 29.312 1 70.06 170 ASP A C 1
ATOM 1404 O O . ASP A 1 170 ? -1.239 16.297 30.328 1 70.06 170 ASP A O 1
ATOM 1408 N N . ASN A 1 171 ? -1.097 16.188 28.125 1 87.19 171 ASN A N 1
ATOM 1409 C CA . ASN A 1 171 ? -1.668 17.531 28 1 87.19 171 ASN A CA 1
ATOM 1410 C C . ASN A 1 171 ? -2.391 17.703 26.656 1 87.19 171 ASN A C 1
ATOM 1412 O O . ASN A 1 171 ? -1.983 17.125 25.656 1 87.19 171 ASN A O 1
ATOM 1416 N N . ASP A 1 172 ? -3.393 18.469 26.703 1 92 172 ASP A N 1
ATOM 1417 C CA . ASP A 1 172 ? -4.312 18.688 25.594 1 92 172 ASP A CA 1
ATOM 1418 C C . ASP A 1 172 ? -3.592 19.344 24.406 1 92 172 ASP A C 1
ATOM 1420 O O . ASP A 1 172 ? -3.93 19.078 23.25 1 92 172 ASP A O 1
ATOM 1424 N N . ILE A 1 173 ? -2.59 20.094 24.766 1 95.06 173 ILE A N 1
ATOM 1425 C CA . ILE A 1 173 ? -1.854 20.797 23.719 1 95.06 173 ILE A CA 1
ATOM 1426 C C . ILE A 1 173 ? -1.082 19.781 22.875 1 95.06 173 ILE A C 1
ATOM 1428 O O . ILE A 1 173 ? -1.201 19.766 21.656 1 95.06 173 ILE A O 1
ATOM 1432 N N . ASN A 1 174 ? -0.38 18.922 23.531 1 94.75 174 ASN A N 1
ATOM 1433 C CA . ASN A 1 174 ? 0.367 17.891 22.828 1 94.75 174 ASN A CA 1
ATOM 1434 C C . ASN A 1 174 ? -0.562 16.953 22.062 1 94.75 174 ASN A C 1
ATOM 1436 O O . ASN A 1 174 ? -0.238 16.5 20.953 1 94.75 174 ASN A O 1
ATOM 1440 N N . ALA A 1 175 ? -1.627 16.625 22.641 1 93.19 175 ALA A N 1
ATOM 1441 C CA . ALA A 1 175 ? -2.604 15.766 21.96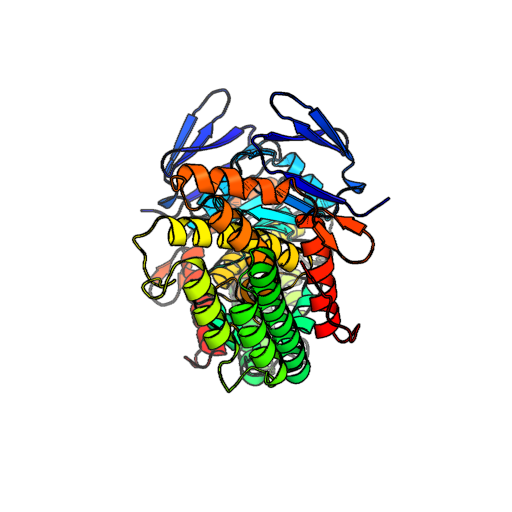9 1 93.19 175 ALA A CA 1
ATOM 1442 C C . ALA A 1 175 ? -3.105 16.406 20.688 1 93.19 175 ALA A C 1
ATOM 1444 O O . ALA A 1 175 ? -3.219 15.742 19.656 1 93.19 175 ALA A O 1
ATOM 1445 N N . ALA A 1 176 ? -3.363 17.672 20.797 1 95.25 176 ALA A N 1
ATOM 1446 C CA . ALA A 1 176 ? -3.857 18.406 19.641 1 95.25 176 ALA A CA 1
ATOM 1447 C C . ALA A 1 176 ? -2.779 18.516 18.562 1 95.25 176 ALA A C 1
ATOM 1449 O O . ALA A 1 176 ? -3.057 18.328 17.375 1 95.25 176 ALA A O 1
ATOM 1450 N N . LEU A 1 177 ? -1.599 18.859 19.016 1 96.31 177 LEU A N 1
ATOM 1451 C CA . LEU A 1 177 ? -0.479 18.922 18.078 1 96.31 177 LEU A CA 1
ATOM 1452 C C . LEU A 1 177 ? -0.274 17.594 17.359 1 96.31 177 LEU A C 1
ATOM 1454 O O . LEU A 1 177 ? -0.181 17.562 16.141 1 96.31 177 LEU A O 1
ATOM 1458 N N . ASN A 1 178 ? -0.279 16.562 18.141 1 93.56 178 ASN A N 1
ATOM 1459 C CA . ASN A 1 178 ? -0.087 15.242 17.578 1 93.56 178 ASN A CA 1
ATOM 1460 C C . ASN A 1 178 ? -1.202 14.883 16.594 1 93.56 178 ASN A C 1
ATOM 1462 O O . ASN A 1 178 ? -0.944 14.305 15.539 1 93.56 178 ASN A O 1
ATOM 1466 N N . TYR A 1 179 ? -2.381 15.203 17.016 1 94.19 179 TYR A N 1
ATOM 1467 C CA . TYR A 1 179 ? -3.525 14.977 16.141 1 94.19 179 TYR A CA 1
ATOM 1468 C C . TYR A 1 179 ? -3.348 15.703 14.812 1 94.19 179 TYR A C 1
ATOM 1470 O O . TYR A 1 179 ? -3.473 15.102 13.75 1 94.19 179 TYR A O 1
ATOM 1478 N N . GLY A 1 180 ? -3.051 16.922 14.875 1 95.94 180 GLY A N 1
ATOM 1479 C CA . GLY A 1 180 ? -2.865 17.719 13.68 1 95.94 180 GLY A CA 1
ATOM 1480 C C . GLY A 1 180 ? -1.71 17.25 12.82 1 95.94 180 GLY A C 1
ATOM 1481 O O . GLY A 1 180 ? -1.826 17.203 11.594 1 95.94 180 GLY A O 1
ATOM 1482 N N . TYR A 1 181 ? -0.62 16.906 13.445 1 96.31 181 TYR A N 1
ATOM 1483 C CA . TYR A 1 181 ? 0.542 16.422 12.711 1 96.31 181 TYR A CA 1
ATOM 1484 C C . TYR A 1 181 ? 0.218 15.125 11.969 1 96.31 181 TYR A C 1
ATOM 1486 O O . TYR A 1 181 ? 0.716 14.898 10.867 1 96.31 181 TYR A O 1
ATOM 1494 N N . THR A 1 182 ? -0.584 14.305 12.562 1 94.44 182 THR A N 1
ATOM 1495 C CA . THR A 1 182 ? -0.975 13.055 11.922 1 94.44 182 THR A CA 1
ATOM 1496 C C . THR A 1 182 ? -1.816 13.328 10.68 1 94.44 182 THR A C 1
ATOM 1498 O O . THR A 1 182 ? -1.691 12.625 9.672 1 94.44 182 THR A O 1
ATOM 1501 N N . LEU A 1 183 ? -2.65 14.312 10.766 1 93.81 183 LEU A N 1
ATOM 1502 C CA . LEU A 1 183 ? -3.457 14.68 9.609 1 93.81 183 LEU A CA 1
ATOM 1503 C C . LEU A 1 183 ? -2.572 15.125 8.445 1 93.81 183 LEU A C 1
ATOM 1505 O O . LEU A 1 183 ? -2.738 14.656 7.32 1 93.81 183 LEU A O 1
ATOM 1509 N N . ILE A 1 184 ? -1.607 15.969 8.688 1 95.94 184 ILE A N 1
ATOM 1510 C CA . ILE A 1 184 ? -0.727 16.453 7.625 1 95.94 184 ILE A CA 1
ATOM 1511 C C . ILE A 1 184 ? 0.159 15.305 7.133 1 95.94 184 ILE A C 1
ATOM 1513 O O . ILE A 1 184 ? 0.42 15.188 5.934 1 95.94 184 ILE A O 1
ATOM 1517 N N . LEU A 1 185 ? 0.596 14.492 8.078 1 95.62 185 LEU A N 1
ATOM 1518 C CA . LEU A 1 185 ? 1.38 13.32 7.727 1 95.62 185 LEU A CA 1
ATOM 1519 C C . LEU A 1 185 ? 0.641 12.461 6.703 1 95.62 185 LEU A C 1
ATOM 1521 O O . LEU A 1 185 ? 1.231 12.016 5.715 1 95.62 185 LEU A O 1
ATOM 1525 N N . SER A 1 186 ? -0.596 12.242 6.938 1 94.06 186 SER A N 1
ATOM 1526 C CA . SE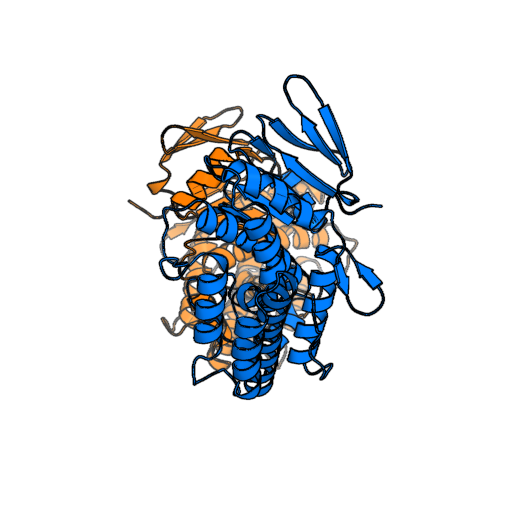R A 1 186 ? -1.407 11.398 6.066 1 94.06 186 SER A CA 1
ATOM 1527 C C . SER A 1 186 ? -1.55 12.016 4.68 1 94.06 186 SER A C 1
ATOM 1529 O O . SER A 1 186 ? -1.526 11.305 3.672 1 94.06 186 SER A O 1
ATOM 1531 N N . ILE A 1 187 ? -1.69 13.32 4.637 1 94.31 187 ILE A N 1
ATOM 1532 C CA . ILE A 1 187 ? -1.79 14.031 3.363 1 94.31 187 ILE A CA 1
ATOM 1533 C C . ILE A 1 187 ? -0.507 13.828 2.559 1 94.31 187 ILE A C 1
ATOM 1535 O O . ILE A 1 187 ? -0.554 13.43 1.393 1 94.31 187 ILE A O 1
ATOM 1539 N N . PHE A 1 188 ? 0.579 14.039 3.137 1 96.12 188 PHE A N 1
ATOM 1540 C CA . PHE A 1 188 ? 1.854 13.93 2.439 1 96.12 188 PHE A CA 1
ATOM 1541 C C . PHE A 1 188 ? 2.143 12.477 2.066 1 96.12 188 PHE A C 1
ATOM 1543 O O . PHE A 1 188 ? 2.707 12.203 1.006 1 96.12 188 PHE A O 1
ATOM 1550 N N . ALA A 1 189 ? 1.801 11.602 2.98 1 94 189 ALA A N 1
ATOM 1551 C CA . ALA A 1 189 ? 1.977 10.188 2.658 1 94 189 ALA A CA 1
ATOM 1552 C C . ALA A 1 189 ? 1.225 9.812 1.384 1 94 189 ALA A C 1
ATOM 1554 O O . ALA A 1 189 ? 1.778 9.164 0.496 1 94 189 ALA A O 1
ATOM 1555 N N . ARG A 1 190 ? 0.044 10.219 1.32 1 91.88 190 ARG A N 1
ATOM 1556 C CA . ARG A 1 190 ? -0.765 9.945 0.136 1 91.88 190 ARG A CA 1
ATOM 1557 C C . ARG A 1 190 ? -0.124 10.547 -1.113 1 91.88 190 ARG A C 1
ATOM 1559 O O . ARG A 1 190 ? -0.044 9.883 -2.152 1 91.88 190 ARG A O 1
ATOM 1566 N N . GLU A 1 191 ? 0.309 11.781 -1.04 1 94.31 191 GLU A N 1
ATOM 1567 C CA . GLU A 1 191 ? 0.898 12.453 -2.193 1 94.31 191 GLU A CA 1
ATOM 1568 C C . GLU A 1 191 ? 2.188 11.766 -2.633 1 94.31 191 GLU A C 1
ATOM 1570 O O . GLU A 1 191 ? 2.482 11.688 -3.828 1 94.31 191 GLU A O 1
ATOM 1575 N N . ILE A 1 192 ? 2.949 11.305 -1.701 1 94.19 192 ILE A N 1
ATOM 1576 C CA . ILE A 1 192 ? 4.18 10.586 -2.006 1 94.19 192 ILE A CA 1
ATOM 1577 C C . ILE A 1 192 ? 3.854 9.32 -2.791 1 94.19 192 ILE A C 1
ATOM 1579 O O . ILE A 1 192 ? 4.453 9.055 -3.838 1 94.19 192 ILE A O 1
ATOM 1583 N N . VAL A 1 193 ? 2.898 8.578 -2.332 1 90.44 193 VAL A N 1
ATOM 1584 C CA . VAL A 1 193 ? 2.51 7.332 -2.98 1 90.44 193 VAL A CA 1
ATOM 1585 C C . VAL A 1 193 ? 1.989 7.621 -4.387 1 90.44 193 VAL A C 1
ATOM 1587 O O . VAL A 1 193 ? 2.254 6.859 -5.32 1 90.44 193 VAL A O 1
ATOM 1590 N N . LYS A 1 194 ? 1.342 8.688 -4.559 1 89.5 194 LYS A N 1
ATOM 1591 C CA . LYS A 1 194 ? 0.813 9.086 -5.859 1 89.5 194 LYS A CA 1
ATOM 1592 C C . LYS A 1 194 ? 1.938 9.297 -6.867 1 89.5 194 LYS A C 1
ATOM 1594 O O . LYS A 1 194 ? 1.736 9.141 -8.07 1 89.5 194 LYS A O 1
ATOM 1599 N N . THR A 1 195 ? 3.062 9.641 -6.383 1 91.19 195 THR A N 1
ATOM 1600 C CA . THR A 1 195 ? 4.191 9.867 -7.273 1 91.19 195 THR A CA 1
ATOM 1601 C C . THR A 1 195 ? 4.891 8.555 -7.617 1 91.19 195 THR A C 1
ATOM 1603 O O . THR A 1 195 ? 5.801 8.523 -8.445 1 91.19 195 THR A O 1
ATOM 1606 N N . GLY A 1 196 ? 4.496 7.516 -6.926 1 88 196 GLY A N 1
ATOM 1607 C CA . GLY A 1 196 ? 5.129 6.227 -7.152 1 88 196 GLY A CA 1
ATOM 1608 C C . GLY A 1 196 ? 6.254 5.934 -6.176 1 88 196 GLY A C 1
ATOM 1609 O O . GLY A 1 196 ? 6.922 4.902 -6.277 1 88 196 GLY A O 1
ATOM 1610 N N . CYS A 1 197 ? 6.484 6.797 -5.242 1 91.06 197 CYS A N 1
ATOM 1611 C CA . CYS A 1 197 ? 7.551 6.617 -4.266 1 91.06 197 CYS A CA 1
ATOM 1612 C C . CYS A 1 197 ? 7.051 5.855 -3.043 1 91.06 197 CYS A C 1
ATOM 1614 O O . CYS A 1 197 ? 5.844 5.801 -2.795 1 91.06 197 CYS A O 1
ATOM 1616 N N . LEU A 1 198 ? 8 5.32 -2.346 1 88 198 LEU A N 1
ATOM 1617 C CA . LEU A 1 198 ? 7.73 4.699 -1.055 1 88 198 LEU A CA 1
ATOM 1618 C C . LEU A 1 198 ? 7.863 5.715 0.076 1 88 198 LEU A C 1
ATOM 1620 O O . LEU A 1 198 ? 8.758 6.559 0.054 1 88 198 LEU A O 1
ATOM 1624 N N . THR A 1 199 ? 7.016 5.547 1.027 1 91.06 199 THR A N 1
ATOM 1625 C CA . THR A 1 199 ? 7.027 6.48 2.148 1 91.06 199 THR A CA 1
ATOM 1626 C C . THR A 1 199 ? 8.094 6.09 3.166 1 91.06 199 THR A C 1
ATOM 1628 O O . THR A 1 199 ? 8.508 6.914 3.984 1 91.06 199 THR A O 1
ATOM 1631 N N . GLN A 1 200 ? 8.562 4.875 3.119 1 85.69 200 GLN A N 1
ATOM 1632 C CA . GLN A 1 200 ? 9.445 4.309 4.137 1 85.69 200 GLN A CA 1
ATOM 1633 C C . GLN A 1 200 ? 10.852 4.895 4.035 1 85.69 200 GLN A C 1
ATOM 1635 O O . GLN A 1 200 ? 11.562 4.992 5.035 1 85.69 200 GLN A O 1
ATOM 1640 N N . PHE A 1 201 ? 11.266 5.238 2.869 1 88.25 201 PHE A N 1
ATOM 1641 C CA . PHE A 1 201 ? 12.625 5.707 2.652 1 88.25 201 PHE A CA 1
ATOM 1642 C C . PHE A 1 201 ? 12.711 7.219 2.832 1 88.25 201 PHE A C 1
ATOM 1644 O O . PHE A 1 201 ? 12.445 7.977 1.897 1 88.25 201 PHE A O 1
ATOM 1651 N N . GLY A 1 202 ? 13.188 7.57 3.92 1 91 202 GLY A N 1
ATOM 1652 C CA . GLY A 1 202 ? 13.281 8.984 4.23 1 91 202 GLY A CA 1
ATOM 1653 C C . GLY A 1 202 ? 14.547 9.633 3.689 1 91 202 GLY A C 1
ATOM 1654 O O . GLY A 1 202 ? 15.367 8.961 3.055 1 91 202 GLY A O 1
ATOM 1655 N N . LEU A 1 203 ? 14.602 10.945 3.852 1 93.06 203 LEU A N 1
ATOM 1656 C CA . LEU A 1 203 ? 15.82 11.688 3.551 1 93.06 203 LEU A CA 1
ATOM 1657 C C . LEU A 1 203 ? 16.797 11.648 4.727 1 93.06 203 LEU A C 1
ATOM 1659 O O . LEU A 1 203 ? 17.953 11.273 4.566 1 93.06 203 LEU A O 1
ATOM 1663 N N . LYS A 1 204 ? 16.312 11.977 5.812 1 87.5 204 LYS A N 1
ATOM 1664 C CA . LYS A 1 204 ? 17.078 11.891 7.055 1 87.5 204 LYS A CA 1
ATOM 1665 C C . LYS A 1 204 ? 16.438 10.898 8.023 1 87.5 204 LYS A C 1
ATOM 1667 O O . LYS A 1 204 ? 17.141 10.125 8.672 1 87.5 204 LYS A O 1
ATOM 1672 N N . HIS A 1 205 ? 15.156 10.961 8.141 1 80.25 205 HIS A N 1
ATOM 1673 C CA . HIS A 1 205 ? 14.477 9.977 8.969 1 80.25 205 HIS A CA 1
ATOM 1674 C C . HIS A 1 205 ? 14.695 8.562 8.438 1 80.25 205 HIS A C 1
ATOM 1676 O O . HIS A 1 205 ? 14.484 8.297 7.254 1 80.25 205 HIS A O 1
ATOM 1682 N N . ALA A 1 206 ? 15.164 7.617 9.328 1 75.5 206 ALA A N 1
ATOM 1683 C CA . ALA A 1 206 ? 15.5 6.277 8.859 1 75.5 206 ALA A CA 1
ATOM 1684 C C . ALA A 1 206 ? 15.062 5.215 9.859 1 75.5 206 ALA A C 1
ATOM 1686 O O . ALA A 1 206 ? 15.586 4.098 9.859 1 75.5 206 ALA A O 1
ATOM 1687 N N . ASN A 1 207 ? 14.117 5.59 10.641 1 76.75 207 ASN A N 1
ATOM 1688 C CA . ASN A 1 207 ? 13.617 4.605 11.586 1 76.75 207 ASN A CA 1
ATOM 1689 C C . ASN A 1 207 ? 12.992 3.406 10.875 1 76.75 207 ASN A C 1
ATOM 1691 O O . ASN A 1 207 ? 12.062 3.562 10.086 1 76.75 207 ASN A O 1
ATOM 1695 N N . GLN A 1 208 ? 13.484 2.221 11.156 1 71.5 208 GLN A N 1
ATOM 1696 C CA . GLN A 1 208 ? 13.055 1.009 10.469 1 71.5 208 GLN A CA 1
ATOM 1697 C C . GLN A 1 208 ? 11.602 0.671 10.797 1 71.5 208 GLN A C 1
ATOM 1699 O O . GLN A 1 208 ? 10.953 -0.071 10.062 1 71.5 208 GLN A O 1
ATOM 1704 N N . PHE A 1 209 ? 11.086 1.269 11.828 1 70.62 209 PHE A N 1
ATOM 1705 C CA . PHE A 1 209 ? 9.734 0.933 12.258 1 70.62 209 PHE A CA 1
ATOM 1706 C C . PHE A 1 209 ? 8.742 1.998 11.805 1 70.62 209 PHE A C 1
ATOM 1708 O O . PHE A 1 209 ? 7.535 1.848 12 1 70.62 209 PHE A O 1
ATOM 1715 N N . ASN A 1 210 ? 9.312 3.061 11.25 1 79.69 210 ASN A N 1
ATOM 1716 C CA . ASN A 1 210 ? 8.438 4.121 10.766 1 79.69 210 ASN A CA 1
ATOM 1717 C C . ASN A 1 210 ? 8.148 3.975 9.273 1 79.69 210 ASN A C 1
ATOM 1719 O O . ASN A 1 210 ? 9.055 4.09 8.445 1 79.69 210 ASN A O 1
ATOM 1723 N N . GLN A 1 211 ? 6.926 3.846 8.992 1 85.56 211 GLN A N 1
ATOM 1724 C CA . GLN A 1 211 ? 6.527 3.627 7.605 1 85.56 211 GLN A CA 1
ATOM 1725 C C . GLN A 1 211 ? 6.367 4.949 6.859 1 85.56 211 GLN A C 1
ATOM 1727 O O . GLN A 1 211 ? 6.09 4.965 5.66 1 85.56 211 GLN A O 1
ATOM 1732 N N . PHE A 1 212 ? 6.527 6.012 7.586 1 91.19 212 PHE A N 1
ATOM 1733 C CA . PHE A 1 212 ? 6.242 7.312 6.996 1 91.19 212 PHE A CA 1
ATOM 1734 C C . PHE A 1 212 ? 7.465 8.219 7.078 1 91.19 212 PHE A C 1
ATOM 1736 O O . PHE A 1 212 ? 7.332 9.43 7.273 1 91.19 212 PHE A O 1
ATOM 1743 N N . ASN A 1 213 ? 8.641 7.652 6.992 1 91.38 213 ASN A N 1
ATOM 1744 C CA . ASN A 1 213 ? 9.867 8.43 7.117 1 91.38 213 ASN A CA 1
ATOM 1745 C C . ASN A 1 213 ? 9.914 9.586 6.121 1 91.38 213 ASN A C 1
ATOM 1747 O O . ASN A 1 213 ? 10.195 10.719 6.492 1 91.38 213 ASN A O 1
ATOM 1751 N N . LEU A 1 214 ? 9.617 9.289 4.875 1 94.75 214 LEU A N 1
ATOM 1752 C CA . LEU A 1 214 ? 9.703 10.305 3.836 1 94.75 214 LEU A CA 1
ATOM 1753 C C . LEU A 1 214 ? 8.656 11.391 4.055 1 94.75 214 LEU A C 1
ATOM 1755 O O . LEU A 1 214 ? 8.945 12.578 3.893 1 94.75 214 LEU A O 1
ATOM 1759 N N . ALA A 1 215 ? 7.449 10.977 4.402 1 95.69 215 ALA A N 1
ATOM 1760 C CA . ALA A 1 215 ? 6.391 11.945 4.688 1 95.69 215 ALA A CA 1
ATOM 1761 C C . ALA A 1 215 ? 6.746 12.812 5.891 1 95.69 215 ALA A C 1
ATOM 1763 O O . ALA A 1 215 ? 6.48 14.016 5.895 1 95.69 215 ALA A O 1
ATOM 1764 N N . SER A 1 216 ? 7.355 12.203 6.891 1 95.38 216 SER A N 1
ATOM 1765 C CA . SER A 1 216 ? 7.785 12.93 8.078 1 95.38 216 SER A CA 1
ATOM 1766 C C . SER A 1 216 ? 8.82 13.992 7.738 1 95.38 216 SER A C 1
ATOM 1768 O O . SER A 1 216 ? 8.828 15.078 8.328 1 95.38 216 SER A O 1
ATOM 1770 N N . ASP A 1 217 ? 9.648 13.703 6.793 1 97 217 ASP A N 1
ATOM 1771 C CA . ASP A 1 217 ? 10.664 14.656 6.355 1 97 217 ASP A CA 1
ATOM 1772 C C . ASP A 1 217 ? 10.039 15.805 5.578 1 97 217 ASP A C 1
ATOM 1774 O O . ASP A 1 217 ? 10.297 16.969 5.875 1 97 217 ASP A O 1
ATOM 1778 N N . ILE A 1 218 ? 9.164 15.492 4.68 1 97.75 218 ILE A N 1
ATOM 1779 C CA . ILE A 1 218 ? 8.68 16.469 3.703 1 97.75 218 ILE A CA 1
ATOM 1780 C C . ILE A 1 218 ? 7.652 17.391 4.355 1 97.75 218 ILE A C 1
ATOM 1782 O O . ILE A 1 218 ? 7.551 18.562 3.998 1 97.75 218 ILE A O 1
ATOM 1786 N N . MET A 1 219 ? 7.023 16.938 5.355 1 97.88 219 MET A N 1
ATOM 1787 C CA . MET A 1 219 ? 5.918 17.703 5.934 1 97.88 219 MET A CA 1
ATOM 1788 C C . MET A 1 219 ? 6.438 18.781 6.867 1 97.88 219 MET A C 1
ATOM 1790 O O . MET A 1 219 ? 5.664 19.625 7.34 1 97.88 219 MET A O 1
ATOM 1794 N N . GLU A 1 220 ? 7.668 18.844 7.172 1 97.75 220 GLU A N 1
ATOM 1795 C CA . GLU A 1 220 ? 8.242 19.625 8.258 1 97.75 220 GLU A CA 1
ATOM 1796 C C . GLU A 1 220 ? 7.895 21.109 8.117 1 97.75 220 GLU A C 1
ATOM 1798 O O . GLU A 1 220 ? 7.461 21.75 9.078 1 97.75 220 GLU A O 1
ATOM 1803 N N . PRO A 1 221 ? 7.996 21.734 6.91 1 98 221 PRO A N 1
ATOM 1804 C CA . PRO A 1 221 ? 7.668 23.141 6.781 1 98 221 PRO A CA 1
ATOM 1805 C C . PRO A 1 221 ? 6.199 23.438 7.078 1 98 221 PRO A C 1
ATOM 1807 O O . PRO A 1 221 ? 5.84 24.594 7.34 1 98 221 PRO A O 1
ATOM 1810 N N . PHE A 1 222 ? 5.375 22.438 7.066 1 97.88 222 PHE A N 1
ATOM 1811 C CA . PHE A 1 222 ? 3.932 22.641 7.141 1 97.88 222 PHE A CA 1
ATOM 1812 C C . PHE A 1 222 ? 3.43 22.438 8.57 1 97.88 222 PHE A C 1
ATOM 1814 O O . PHE A 1 222 ? 2.283 22.766 8.883 1 97.88 222 PHE A O 1
ATOM 1821 N N . ARG A 1 223 ? 4.254 21.953 9.453 1 97.69 223 ARG A N 1
ATOM 1822 C CA . ARG A 1 223 ? 3.854 21.688 10.828 1 97.69 223 ARG A CA 1
ATOM 1823 C C . ARG A 1 223 ? 3.363 22.969 11.516 1 97.69 223 ARG A C 1
ATOM 1825 O O . ARG A 1 223 ? 2.471 22.906 12.367 1 97.69 223 ARG A O 1
ATOM 1832 N N . VAL A 1 224 ? 3.918 24.078 11.078 1 97.81 224 VAL A N 1
ATOM 1833 C CA . VAL A 1 224 ? 3.607 25.359 11.703 1 97.81 224 VAL A CA 1
ATOM 1834 C C . VAL A 1 224 ? 2.121 25.656 11.531 1 97.81 224 VAL A C 1
ATOM 1836 O O . VAL A 1 224 ? 1.532 26.375 12.352 1 97.81 224 VAL A O 1
ATOM 1839 N N . LEU A 1 225 ? 1.504 25.172 10.477 1 97.25 225 LEU A N 1
ATOM 1840 C CA . LEU A 1 225 ? 0.072 25.375 10.289 1 97.25 225 LEU A CA 1
ATOM 1841 C C . LEU A 1 225 ? -0.718 24.812 11.461 1 97.25 225 LEU A C 1
ATOM 1843 O O . LEU A 1 225 ? -1.684 25.422 11.922 1 97.25 225 LEU A O 1
ATOM 1847 N N . ILE A 1 226 ? -0.273 23.625 11.914 1 97.56 226 ILE A N 1
ATOM 1848 C CA . ILE A 1 226 ? -0.896 23 13.07 1 97.56 226 ILE A CA 1
ATOM 1849 C C . ILE A 1 226 ? -0.591 23.812 14.328 1 97.56 226 ILE A C 1
ATOM 1851 O O . ILE A 1 226 ? -1.483 24.062 15.141 1 97.56 226 ILE A O 1
ATOM 1855 N N . ASP A 1 227 ? 0.674 24.219 14.445 1 97.75 227 ASP A N 1
ATOM 1856 C CA . ASP A 1 227 ? 1.089 25 15.602 1 97.75 227 ASP A CA 1
ATOM 1857 C C . ASP A 1 227 ? 0.212 26.25 15.766 1 97.75 227 ASP A C 1
ATOM 1859 O O . ASP A 1 227 ? -0.223 26.562 16.875 1 97.75 227 ASP A O 1
ATOM 1863 N N . ARG A 1 228 ? -0.003 26.891 14.68 1 96.62 228 ARG A N 1
ATOM 1864 C CA . ARG A 1 228 ? -0.786 28.109 14.688 1 96.62 228 ARG A CA 1
ATOM 1865 C C . ARG A 1 228 ? -2.209 27.859 15.172 1 96.62 228 ARG A C 1
ATOM 1867 O O . ARG A 1 228 ? -2.717 28.562 16.047 1 96.62 228 ARG A O 1
ATOM 1874 N N . ILE A 1 229 ? -2.828 26.891 14.641 1 96.75 229 ILE A N 1
ATOM 1875 C CA . ILE A 1 229 ? -4.215 26.578 14.977 1 96.75 229 ILE A CA 1
ATOM 1876 C C . ILE A 1 229 ? -4.309 26.188 16.453 1 96.75 229 ILE A C 1
ATOM 1878 O O . ILE A 1 229 ? -5.18 26.672 17.172 1 96.75 229 ILE A O 1
ATOM 1882 N N . VAL A 1 230 ? -3.383 25.344 16.891 1 97.31 230 VAL A N 1
ATOM 1883 C CA . VAL A 1 230 ? -3.42 24.859 18.266 1 97.31 230 VAL A CA 1
ATOM 1884 C C . VAL A 1 230 ? -3.133 26.016 19.234 1 97.31 230 VAL A C 1
ATOM 1886 O O . VAL A 1 230 ? -3.828 26.188 20.234 1 97.31 230 VAL A O 1
ATOM 1889 N N . TYR A 1 231 ? -2.176 26.828 18.922 1 97.56 231 TYR A N 1
ATOM 1890 C CA . TYR A 1 231 ? -1.82 27.953 19.781 1 97.56 231 TYR A CA 1
ATOM 1891 C C . TYR A 1 231 ? -2.984 28.922 19.922 1 97.56 231 TYR A C 1
ATOM 1893 O O . TYR A 1 231 ? -3.297 29.375 21.016 1 97.56 231 TYR A O 1
ATOM 1901 N N . GLN A 1 232 ? -3.607 29.25 18.812 1 96.31 232 GLN A N 1
ATOM 1902 C CA . GLN A 1 232 ? -4.707 30.219 18.781 1 96.31 232 GLN A CA 1
ATOM 1903 C C . GLN A 1 232 ? -5.91 29.688 19.562 1 96.31 232 GLN A C 1
ATOM 1905 O O . GLN A 1 232 ? -6.762 30.469 20 1 96.31 232 GLN A O 1
ATOM 1910 N N . ASN A 1 233 ? -5.949 28.406 19.688 1 96.56 233 ASN A N 1
ATOM 1911 C CA . ASN A 1 233 ? -7.098 27.797 20.359 1 96.56 233 ASN A CA 1
ATOM 1912 C C . ASN A 1 233 ? -6.68 27.078 21.625 1 96.56 233 ASN A C 1
ATOM 1914 O O . ASN A 1 233 ? -7.383 26.188 22.109 1 96.56 233 ASN A O 1
ATOM 1918 N N . ARG A 1 234 ? -5.559 27.438 22.172 1 94.69 234 ARG A N 1
ATOM 1919 C CA . ARG A 1 234 ? -4.914 26.703 23.266 1 94.69 234 ARG A CA 1
ATOM 1920 C C . ARG A 1 234 ? -5.766 26.734 24.531 1 94.69 234 ARG A C 1
ATOM 1922 O O . ARG A 1 234 ? -5.574 25.906 25.422 1 94.69 234 ARG A O 1
ATOM 1929 N N . ASN A 1 235 ? -6.699 27.641 24.594 1 94.81 235 ASN A N 1
ATOM 1930 C CA . ASN A 1 235 ? -7.555 27.75 25.766 1 94.81 235 ASN A CA 1
ATOM 1931 C C . ASN A 1 235 ? -8.805 26.891 25.641 1 94.81 235 ASN A C 1
ATOM 1933 O O . ASN A 1 235 ? -9.602 26.797 26.578 1 94.81 235 ASN A O 1
ATOM 1937 N N . ARG A 1 236 ? -8.969 26.203 24.547 1 93.75 236 ARG A N 1
ATOM 1938 C CA . ARG A 1 236 ? -10.086 25.281 24.344 1 93.75 236 ARG A CA 1
ATOM 1939 C C . ARG A 1 236 ? -9.719 23.875 24.812 1 93.75 236 ARG A C 1
ATOM 1941 O O . ARG A 1 236 ? -8.547 23.578 25.047 1 93.75 236 ARG A O 1
ATOM 1948 N N . SER A 1 237 ? -10.805 23.109 25 1 93.75 237 SER A N 1
ATOM 1949 C CA . SER A 1 237 ? -10.578 21.688 25.25 1 93.75 237 SER A CA 1
ATOM 1950 C C . SER A 1 237 ? -9.953 21 24.047 1 93.75 237 SER A C 1
ATOM 1952 O O . SER A 1 237 ? -9.914 21.578 22.953 1 93.75 237 SER A O 1
ATOM 1954 N N . PHE A 1 238 ? -9.445 19.859 24.234 1 92.69 238 PHE A N 1
ATOM 1955 C CA . PHE A 1 238 ? -8.883 19.078 23.141 1 92.69 238 PHE A CA 1
ATOM 1956 C C . PHE A 1 238 ? -9.883 18.953 22 1 92.69 238 PHE A C 1
ATOM 1958 O O . PHE A 1 238 ? -9.531 19.156 20.828 1 92.69 238 PHE A O 1
ATOM 1965 N N . ASP A 1 239 ? -11.117 18.672 22.375 1 90.81 239 ASP A N 1
ATOM 1966 C CA . ASP A 1 239 ? -12.141 18.516 21.359 1 90.81 239 ASP A CA 1
ATOM 1967 C C . ASP A 1 239 ? -12.359 19.812 20.578 1 90.81 239 ASP A C 1
ATOM 1969 O O . ASP A 1 239 ? -12.617 19.797 19.375 1 90.81 239 ASP A O 1
ATOM 1973 N N . GLY A 1 240 ? -12.312 20.828 21.297 1 92.88 240 GLY A N 1
ATOM 1974 C CA . GLY A 1 240 ? -12.422 22.125 20.656 1 92.88 240 GLY A CA 1
ATOM 1975 C C . GLY A 1 240 ? -11.289 22.422 19.688 1 92.88 240 GLY A C 1
ATOM 1976 O O . GLY A 1 240 ? -11.523 22.891 18.562 1 92.88 240 GLY A O 1
ATOM 1977 N N . MET A 1 241 ? -10.07 22.172 20.094 1 94.25 241 MET A N 1
ATOM 1978 C CA . MET A 1 241 ? -8.914 22.344 19.219 1 94.25 241 MET A CA 1
ATOM 1979 C C . MET A 1 241 ? -9 21.438 18 1 94.25 241 MET A C 1
ATOM 1981 O O . MET A 1 241 ? -8.719 21.859 16.875 1 94.25 241 MET A O 1
ATOM 1985 N N . LYS A 1 242 ? -9.422 20.266 18.281 1 90.88 242 LYS A N 1
ATOM 1986 C CA . LYS A 1 242 ? -9.547 19.25 17.219 1 90.88 242 LYS A CA 1
ATOM 1987 C C . LYS A 1 242 ? -10.477 19.734 16.109 1 90.88 242 LYS A C 1
ATOM 1989 O O . LYS A 1 242 ? -10.18 19.578 14.93 1 90.88 242 LYS A O 1
ATOM 1994 N N . ARG A 1 243 ? -11.523 20.328 16.453 1 90.62 243 ARG A N 1
ATOM 1995 C CA . ARG A 1 243 ? -12.492 20.859 15.484 1 90.62 243 ARG A CA 1
ATOM 1996 C C . ARG A 1 243 ? -11.867 21.953 14.625 1 90.62 243 ARG A C 1
ATOM 1998 O O . ARG A 1 243 ? -12.141 22.031 13.422 1 90.62 243 ARG A O 1
ATOM 2005 N N . GLN A 1 244 ? -11.062 22.703 15.242 1 93.62 244 GLN A N 1
ATOM 2006 C CA . GLN A 1 244 ? -10.422 23.797 14.516 1 93.62 244 GLN A CA 1
ATOM 2007 C C . GLN A 1 244 ? -9.375 23.266 13.547 1 93.62 244 GLN A C 1
ATOM 2009 O O . GLN A 1 244 ? -9.117 23.875 12.508 1 93.62 244 GLN A O 1
ATOM 2014 N N . LEU A 1 245 ? -8.852 22.156 13.82 1 93.75 245 LEU A N 1
ATOM 2015 C CA . LEU A 1 245 ? -7.809 21.562 12.984 1 93.75 245 LEU A CA 1
ATOM 2016 C C . LEU A 1 245 ? -8.367 21.156 11.625 1 93.75 245 LEU A C 1
ATOM 2018 O O . LEU A 1 245 ? -7.637 21.109 10.641 1 93.75 245 LEU A O 1
ATOM 2022 N N . PHE A 1 246 ? -9.648 20.938 11.555 1 87.38 246 PHE A N 1
ATOM 2023 C CA . PHE A 1 246 ? -10.266 20.531 10.297 1 87.38 246 PHE A CA 1
ATOM 2024 C C . PHE A 1 246 ? -10.32 21.703 9.32 1 87.38 246 PHE A C 1
ATOM 2026 O O . PHE A 1 246 ? -10.492 21.5 8.117 1 87.38 246 PHE A O 1
ATOM 2033 N N . ASN A 1 247 ? -10.156 22.859 9.867 1 87.81 247 ASN A N 1
ATOM 2034 C CA . ASN A 1 247 ? -10.102 24.031 9 1 87.81 247 ASN A CA 1
ATOM 2035 C C . ASN A 1 247 ? -8.914 23.969 8.039 1 87.81 247 ASN A C 1
ATOM 2037 O O . ASN A 1 247 ? -8.898 24.641 7.012 1 87.81 247 ASN A O 1
ATOM 2041 N N . LEU A 1 248 ? -7.965 23.141 8.367 1 89.94 248 LEU A N 1
ATOM 2042 C CA . LEU A 1 248 ? -6.789 22.938 7.531 1 89.94 248 LEU A CA 1
ATOM 2043 C C . LEU A 1 248 ? -7.191 22.531 6.117 1 89.94 248 LEU A C 1
ATOM 2045 O O . LEU A 1 248 ? -6.543 22.922 5.145 1 89.94 248 LEU A O 1
ATOM 2049 N N . PHE A 1 249 ? -8.266 21.812 6.051 1 84.19 249 PHE A N 1
ATOM 2050 C CA . PHE A 1 249 ? -8.664 21.219 4.781 1 84.19 249 PHE A CA 1
ATOM 2051 C C . PHE A 1 249 ? -9.531 22.188 3.982 1 84.19 249 PHE A C 1
ATOM 2053 O O . PHE A 1 249 ? -9.711 22.016 2.775 1 84.19 249 PHE A O 1
ATOM 2060 N N . HIS A 1 250 ? -10.023 23.219 4.602 1 85.44 250 HIS A N 1
ATOM 2061 C CA . HIS A 1 250 ? -10.93 24.156 3.943 1 85.44 250 HIS A CA 1
ATOM 2062 C C . HIS A 1 250 ? -10.25 25.484 3.674 1 85.44 250 HIS A C 1
ATOM 2064 O O . HIS A 1 250 ? -10.656 26.234 2.773 1 85.44 250 HIS A O 1
ATOM 2070 N N . ASP A 1 251 ? -9.266 25.766 4.426 1 89 251 ASP A N 1
ATOM 2071 C CA . ASP A 1 251 ? -8.57 27.047 4.27 1 89 251 ASP A CA 1
ATOM 2072 C C . ASP A 1 251 ? -7.59 26.984 3.096 1 89 251 ASP A C 1
ATOM 2074 O O . ASP A 1 251 ? -7.145 25.906 2.699 1 89 251 ASP A O 1
ATOM 2078 N N . THR A 1 252 ? -7.344 28.156 2.566 1 93.06 252 THR A N 1
ATOM 2079 C CA . THR A 1 252 ? -6.301 28.297 1.559 1 93.06 252 THR A CA 1
ATOM 2080 C C . THR A 1 252 ? -5.066 28.984 2.152 1 93.06 252 THR A C 1
ATOM 2082 O O . THR A 1 252 ? -5.156 29.656 3.18 1 93.06 252 THR A O 1
ATOM 2085 N N . TYR A 1 253 ? -3.939 28.719 1.623 1 93.94 253 TYR A N 1
ATOM 2086 C CA . TYR A 1 253 ? -2.664 29.266 2.076 1 93.94 253 TYR A CA 1
ATOM 2087 C C . TYR A 1 253 ? -1.865 29.828 0.906 1 93.94 253 TYR A C 1
ATOM 2089 O O . TYR A 1 253 ? -2.004 29.359 -0.229 1 93.94 253 TYR A O 1
ATOM 2097 N N . PRO A 1 254 ? -1.111 30.859 1.21 1 93.75 254 PRO A N 1
ATOM 2098 C CA . PRO A 1 254 ? -0.26 31.406 0.15 1 93.75 254 PRO A CA 1
ATOM 2099 C C . PRO A 1 254 ? 0.809 30.422 -0.315 1 93.75 254 PRO A C 1
ATOM 2101 O O . PRO A 1 254 ? 1.502 29.812 0.511 1 93.75 254 PRO A O 1
ATOM 2104 N N . TYR A 1 255 ? 0.936 30.25 -1.57 1 94.31 255 TYR A N 1
ATOM 2105 C CA . TYR A 1 255 ? 1.922 29.375 -2.207 1 94.31 255 TYR A CA 1
ATOM 2106 C C . TYR A 1 255 ? 2.285 29.891 -3.594 1 94.31 255 TYR A C 1
ATOM 2108 O O . TYR A 1 255 ? 1.471 29.844 -4.52 1 94.31 255 TYR A O 1
ATOM 2116 N N . GLY A 1 256 ? 3.471 30.391 -3.691 1 89.19 256 GLY A N 1
ATOM 2117 C CA . GLY A 1 256 ? 3.814 31.109 -4.906 1 89.19 256 GLY A CA 1
ATOM 2118 C C . GLY A 1 256 ? 3.016 32.406 -5.09 1 89.19 256 GLY A C 1
ATOM 2119 O O . GLY A 1 256 ? 2.98 33.25 -4.199 1 89.19 256 GLY A O 1
ATOM 2120 N N . SER A 1 257 ? 2.381 32.469 -6.227 1 89.5 257 SER A N 1
ATOM 2121 C CA . SER A 1 257 ? 1.632 33.688 -6.531 1 89.5 257 SER A CA 1
ATOM 2122 C C . SER A 1 257 ? 0.135 33.5 -6.324 1 89.5 257 SER A C 1
ATOM 2124 O O . SER A 1 257 ? -0.67 34.344 -6.676 1 89.5 257 SER A O 1
ATOM 2126 N N . GLN A 1 258 ? -0.189 32.406 -5.723 1 92.56 258 GLN A N 1
ATOM 2127 C CA . GLN A 1 258 ? -1.611 32.125 -5.594 1 92.56 258 GLN A CA 1
ATOM 2128 C C . GLN A 1 258 ? -1.932 31.562 -4.203 1 92.56 258 GLN A C 1
ATOM 2130 O O . GLN A 1 258 ? -1.026 31.219 -3.443 1 92.56 258 GLN A O 1
ATOM 2135 N N . ASN A 1 259 ? -3.18 31.656 -3.877 1 93.31 259 ASN A N 1
ATOM 2136 C CA . ASN A 1 259 ? -3.711 30.922 -2.73 1 93.31 259 ASN A CA 1
ATOM 2137 C C . ASN A 1 259 ? -4.27 29.562 -3.141 1 93.31 259 ASN A C 1
ATOM 2139 O O . ASN A 1 259 ? -5 29.453 -4.129 1 93.31 259 ASN A O 1
ATOM 2143 N N . MET A 1 260 ? -3.846 28.594 -2.434 1 92.81 260 MET A N 1
ATOM 2144 C CA . MET A 1 260 ? -4.242 27.219 -2.779 1 92.81 260 MET A CA 1
ATOM 2145 C C . MET A 1 260 ? -4.656 26.453 -1.534 1 92.81 260 MET A C 1
ATOM 2147 O O . MET A 1 260 ? -4.25 26.781 -0.421 1 92.81 260 MET A O 1
ATOM 2151 N N . TYR A 1 261 ? -5.473 25.406 -1.784 1 91.06 261 TYR A N 1
ATOM 2152 C CA . TYR A 1 261 ? -5.805 24.5 -0.701 1 91.06 261 TYR A CA 1
ATOM 2153 C C . TYR A 1 261 ? -4.586 23.672 -0.291 1 91.06 261 TYR A C 1
ATOM 2155 O O . TYR A 1 261 ? -3.717 23.391 -1.117 1 91.06 261 TYR A O 1
ATOM 2163 N N . LEU A 1 262 ? -4.527 23.281 0.958 1 93.56 262 LEU A N 1
ATOM 2164 C CA . LEU A 1 262 ? -3.377 22.562 1.51 1 93.56 262 LEU A CA 1
ATOM 2165 C C . LEU A 1 262 ? -3.078 21.312 0.706 1 93.56 262 LEU A C 1
ATOM 2167 O O . LEU A 1 262 ? -1.915 21 0.443 1 93.56 262 LEU A O 1
ATOM 2171 N N . THR A 1 263 ? -4.141 20.578 0.31 1 91.81 263 THR A N 1
ATOM 2172 C CA . THR A 1 263 ? -3.945 19.328 -0.41 1 91.81 263 THR A CA 1
ATOM 2173 C C . THR A 1 263 ? -3.277 19.578 -1.76 1 91.81 263 THR A C 1
ATOM 2175 O O . THR A 1 263 ? -2.422 18.797 -2.188 1 91.81 263 THR A O 1
ATOM 2178 N N . ASN A 1 264 ? -3.633 20.641 -2.393 1 93.06 264 ASN A N 1
ATOM 2179 C CA . ASN A 1 264 ? -3 21 -3.656 1 93.06 264 ASN A CA 1
ATOM 2180 C C . ASN A 1 264 ? -1.546 21.406 -3.459 1 93.06 264 ASN A C 1
ATOM 2182 O O . ASN A 1 264 ? -0.684 21.078 -4.273 1 93.06 264 ASN A O 1
ATOM 2186 N N . ILE A 1 265 ? -1.329 22.156 -2.463 1 95.94 265 ILE A N 1
ATOM 2187 C CA . ILE A 1 265 ? 0.028 22.594 -2.152 1 95.94 265 ILE A CA 1
ATOM 2188 C C . ILE A 1 265 ? 0.903 21.375 -1.854 1 95.94 265 ILE A C 1
ATOM 2190 O O . ILE A 1 265 ? 2.014 21.266 -2.379 1 95.94 265 ILE A O 1
ATOM 2194 N N . ALA A 1 266 ? 0.381 20.531 -0.986 1 96.12 266 ALA A N 1
ATOM 2195 C CA . ALA A 1 266 ? 1.123 19.328 -0.633 1 96.12 266 ALA A CA 1
ATOM 2196 C C . ALA A 1 266 ? 1.454 18.5 -1.875 1 96.12 266 ALA A C 1
ATOM 2198 O O . ALA A 1 266 ? 2.557 17.969 -1.993 1 96.12 266 ALA A O 1
ATOM 2199 N N . SER A 1 267 ? 0.505 18.406 -2.76 1 95.25 267 SER A N 1
ATOM 2200 C CA . SER A 1 267 ? 0.706 17.688 -4.012 1 95.25 267 SER A CA 1
ATOM 2201 C C . SER A 1 267 ? 1.833 18.297 -4.832 1 95.25 267 SER A C 1
ATOM 2203 O O . SER A 1 267 ? 2.758 17.594 -5.254 1 95.25 267 SER A O 1
ATOM 2205 N N . ASP A 1 268 ? 1.744 19.562 -5.031 1 96.69 268 ASP A N 1
ATOM 2206 C CA . ASP A 1 268 ? 2.746 20.266 -5.828 1 96.69 268 ASP A CA 1
ATOM 2207 C C . ASP A 1 268 ? 4.113 20.219 -5.148 1 96.69 268 ASP A C 1
ATOM 2209 O O . ASP A 1 268 ? 5.125 19.953 -5.797 1 96.69 268 ASP A O 1
ATOM 2213 N N . TYR A 1 269 ? 4.152 20.531 -3.883 1 97.62 269 TYR A N 1
ATOM 2214 C CA . TYR A 1 269 ? 5.387 20.547 -3.105 1 97.62 269 TYR A CA 1
ATOM 2215 C C . TYR A 1 269 ? 6.082 19.203 -3.156 1 97.62 269 TYR A C 1
ATOM 2217 O O . TYR A 1 269 ? 7.285 19.125 -3.41 1 97.62 269 TYR A O 1
ATOM 2225 N N . THR A 1 270 ? 5.355 18.125 -2.959 1 97.56 270 THR A N 1
ATOM 2226 C CA . THR A 1 270 ? 5.895 16.766 -2.961 1 97.56 270 THR A CA 1
ATOM 2227 C C . THR A 1 270 ? 6.445 16.406 -4.336 1 97.56 270 THR A C 1
ATOM 2229 O O . THR A 1 270 ? 7.555 15.883 -4.449 1 97.56 270 THR A O 1
ATOM 2232 N N . LYS A 1 271 ? 5.668 16.703 -5.32 1 96.56 271 LYS A N 1
ATOM 2233 C CA . LYS A 1 271 ? 6.105 16.422 -6.684 1 96.56 271 LYS A CA 1
ATOM 2234 C C . LYS A 1 271 ? 7.426 17.125 -6.992 1 96.56 271 LYS A C 1
ATOM 2236 O O . LYS A 1 271 ? 8.328 16.531 -7.582 1 96.56 271 LYS A O 1
ATOM 2241 N N . LYS A 1 272 ? 7.508 18.328 -6.605 1 97.62 272 LYS A N 1
ATOM 2242 C CA . LYS A 1 272 ? 8.711 19.094 -6.879 1 97.62 272 LYS A CA 1
ATOM 2243 C C . LYS A 1 272 ? 9.906 18.578 -6.082 1 97.62 272 LYS A C 1
ATOM 2245 O O . LYS A 1 272 ? 11.023 18.531 -6.59 1 97.62 272 LYS A O 1
ATOM 2250 N N . ILE A 1 273 ? 9.688 18.219 -4.828 1 98 273 ILE A N 1
ATOM 2251 C CA . ILE A 1 273 ? 10.75 17.625 -4.023 1 98 273 ILE A CA 1
ATOM 2252 C C . ILE A 1 273 ? 11.281 16.375 -4.715 1 98 273 ILE A C 1
ATOM 2254 O O . ILE A 1 273 ? 12.492 16.172 -4.812 1 98 273 ILE A O 1
ATOM 2258 N N . ILE A 1 274 ? 10.359 15.531 -5.195 1 96.31 274 ILE A N 1
ATOM 2259 C CA . ILE A 1 274 ? 10.75 14.281 -5.852 1 96.31 274 ILE A CA 1
ATOM 2260 C C . ILE A 1 274 ? 11.523 14.594 -7.133 1 96.31 274 ILE A C 1
ATOM 2262 O O . ILE A 1 274 ? 12.508 13.922 -7.449 1 96.31 274 ILE A O 1
ATOM 2266 N N . LYS A 1 275 ? 11.086 15.586 -7.824 1 96.88 275 LYS A N 1
ATOM 2267 C CA . LYS A 1 275 ? 11.797 15.992 -9.031 1 96.88 275 LYS A CA 1
ATOM 2268 C C . LYS A 1 275 ? 13.219 16.438 -8.703 1 96.88 275 LYS A C 1
ATOM 2270 O O . LYS A 1 275 ? 14.148 16.188 -9.477 1 96.88 275 LYS A O 1
ATOM 2275 N N . VAL A 1 276 ? 13.406 17.125 -7.633 1 97.31 276 VAL A N 1
ATOM 2276 C CA . VAL A 1 276 ? 14.734 17.547 -7.188 1 97.31 276 VAL A CA 1
ATOM 2277 C C . VAL A 1 276 ? 15.586 16.312 -6.91 1 97.31 276 VAL A C 1
ATOM 2279 O O . VAL A 1 276 ? 16.734 16.219 -7.363 1 97.31 276 VAL A O 1
ATOM 2282 N N . LEU A 1 277 ? 15.023 15.406 -6.211 1 96.88 277 LEU A N 1
ATOM 2283 C CA . LEU A 1 277 ? 15.734 14.195 -5.824 1 96.88 277 LEU A CA 1
ATOM 2284 C C . LEU A 1 277 ? 16.062 13.344 -7.043 1 96.88 277 LEU A C 1
ATOM 2286 O O . LEU A 1 277 ? 17.094 12.664 -7.074 1 96.88 277 LEU A O 1
ATOM 2290 N N . ASN A 1 278 ? 15.188 13.43 -8.016 1 95.06 278 ASN A N 1
ATOM 2291 C CA . ASN A 1 278 ? 15.414 12.719 -9.266 1 95.06 278 ASN A CA 1
ATOM 2292 C C . ASN A 1 278 ? 16.438 13.445 -10.141 1 95.06 278 ASN A C 1
ATOM 2294 O O . ASN A 1 278 ? 16.875 12.914 -11.156 1 95.06 278 ASN A O 1
ATOM 2298 N N . GLY A 1 279 ? 16.75 14.648 -9.828 1 94.38 279 GLY A N 1
ATOM 2299 C CA . GLY A 1 279 ? 17.719 15.43 -10.578 1 94.38 279 GLY A CA 1
ATOM 2300 C C . GLY A 1 279 ? 17.109 16.156 -11.758 1 94.38 279 GLY A C 1
ATOM 2301 O O . GLY A 1 279 ? 17.828 16.594 -12.664 1 94.38 279 GLY A O 1
ATOM 2302 N N . GLU A 1 280 ? 15.766 16.25 -11.711 1 94.38 280 GLU A N 1
ATOM 2303 C CA . GLU A 1 280 ? 15.078 16.891 -12.82 1 94.38 280 GLU A CA 1
ATOM 2304 C C . GLU A 1 280 ? 15.094 18.406 -12.672 1 94.38 280 GLU A C 1
ATOM 2306 O O . GLU A 1 280 ? 15.078 19.141 -13.664 1 94.38 280 GLU A O 1
ATOM 2311 N N . ILE A 1 281 ? 15.031 18.891 -11.422 1 94.25 281 ILE A N 1
ATOM 2312 C CA . ILE A 1 281 ? 15.125 20.312 -11.102 1 94.25 281 ILE A CA 1
ATOM 2313 C C . ILE A 1 281 ? 16.094 20.5 -9.93 1 94.25 281 ILE A C 1
ATOM 2315 O O . ILE A 1 281 ? 16.438 19.547 -9.234 1 94.25 281 ILE A O 1
ATOM 2319 N N . THR A 1 282 ? 16.547 21.703 -9.75 1 91.12 282 THR A N 1
ATOM 2320 C CA . THR A 1 282 ? 17.562 21.938 -8.734 1 91.12 282 THR A CA 1
ATOM 2321 C C . THR A 1 282 ? 16.984 22.703 -7.551 1 91.12 282 THR A C 1
ATOM 2323 O O . THR A 1 282 ? 17.438 22.547 -6.414 1 91.12 282 THR A O 1
ATOM 2326 N N . ASP A 1 283 ? 15.961 23.438 -7.824 1 93.25 283 ASP A N 1
ATOM 2327 C CA . ASP A 1 283 ? 15.43 24.312 -6.777 1 93.25 283 ASP A CA 1
ATOM 2328 C C . ASP A 1 283 ? 14.422 23.562 -5.902 1 93.25 283 ASP A C 1
ATOM 2330 O O . ASP A 1 283 ? 13.422 23.047 -6.402 1 93.25 283 ASP A O 1
ATOM 2334 N N . VAL A 1 284 ? 14.641 23.547 -4.645 1 95.69 284 VAL A N 1
ATOM 2335 C CA . VAL A 1 284 ? 13.695 22.984 -3.688 1 95.69 284 VAL A CA 1
ATOM 2336 C C . VAL A 1 284 ? 12.508 23.922 -3.514 1 95.69 284 VAL A C 1
ATOM 2338 O O . VAL A 1 284 ? 12.688 25.125 -3.32 1 95.69 284 VAL A O 1
ATOM 2341 N N . PRO A 1 285 ? 11.297 23.406 -3.656 1 96.44 285 PRO A N 1
ATOM 2342 C CA . PRO A 1 285 ? 10.141 24.281 -3.453 1 96.44 285 PRO A CA 1
ATOM 2343 C C . PRO A 1 285 ? 10.078 24.859 -2.041 1 96.44 285 PRO A C 1
ATOM 2345 O O . PRO A 1 285 ? 10.617 24.266 -1.104 1 96.44 285 PRO A O 1
ATOM 2348 N N . GLU A 1 286 ? 9.422 26 -1.996 1 95.75 286 GLU A N 1
ATOM 2349 C CA . GLU A 1 286 ? 9.344 26.672 -0.697 1 95.75 286 GLU A CA 1
ATOM 2350 C C . GLU A 1 286 ? 7.898 26.875 -0.264 1 95.75 286 GLU A C 1
ATOM 2352 O O . GLU A 1 286 ? 7.043 27.219 -1.084 1 95.75 286 GLU A O 1
ATOM 2357 N N . PHE A 1 287 ? 7.691 26.547 0.93 1 96.38 287 PHE A N 1
ATOM 2358 C CA . PHE A 1 287 ? 6.453 26.906 1.604 1 96.38 287 PHE A CA 1
ATOM 2359 C C . PHE A 1 287 ? 6.727 27.828 2.791 1 96.38 287 PHE A C 1
ATOM 2361 O O . PHE A 1 287 ? 7.414 27.438 3.736 1 96.38 287 PHE A O 1
ATOM 2368 N N . ARG A 1 288 ? 6.113 29.062 2.646 1 91.25 288 ARG A N 1
ATOM 2369 C CA . ARG A 1 288 ? 6.324 30.078 3.666 1 91.25 288 ARG A CA 1
ATOM 2370 C C . ARG A 1 288 ? 4.996 30.641 4.164 1 91.25 288 ARG A C 1
ATOM 2372 O O . ARG A 1 288 ? 4.055 30.797 3.387 1 91.25 288 ARG A O 1
ATOM 2379 N N . LEU A 1 289 ? 4.961 30.75 5.406 1 81.25 289 LEU A N 1
ATOM 2380 C CA . LEU A 1 289 ? 3.785 31.375 5.996 1 81.25 289 LEU A CA 1
ATOM 2381 C C . LEU A 1 289 ? 4.004 32.875 6.188 1 81.25 289 LEU A C 1
ATOM 2383 O O . LEU A 1 289 ? 5.121 33.312 6.492 1 81.25 289 LEU A O 1
ATOM 2387 N N . MET B 1 1 ? 1.007 -19.797 20.328 1 39.44 1 MET B N 1
ATOM 2388 C CA . MET B 1 1 ? -0.234 -19.578 19.594 1 39.44 1 MET B CA 1
ATOM 2389 C C . MET B 1 1 ? 0.055 -19.219 18.141 1 39.44 1 MET B C 1
ATOM 2391 O O . MET B 1 1 ? 0.925 -18.391 17.859 1 39.44 1 MET B O 1
ATOM 2395 N N . GLY B 1 2 ? -0.226 -20 17.234 1 48.06 2 GLY B N 1
ATOM 2396 C CA . GLY B 1 2 ? 0.391 -20.062 15.914 1 48.06 2 GLY B CA 1
ATOM 2397 C C . GLY B 1 2 ? -0.037 -18.938 14.992 1 48.06 2 GLY B C 1
ATOM 2398 O O . GLY B 1 2 ? -1.097 -18.344 15.188 1 48.06 2 GLY B O 1
ATOM 2399 N N . TRP B 1 3 ? 0.798 -18.188 14.383 1 60.69 3 TRP B N 1
ATOM 2400 C CA . TRP B 1 3 ? 0.671 -17.156 13.352 1 60.69 3 TRP B CA 1
ATOM 2401 C C . TRP B 1 3 ? -0.212 -17.656 12.203 1 60.69 3 TRP B C 1
ATOM 2403 O O . TRP B 1 3 ? -0.016 -18.75 11.688 1 60.69 3 TRP B O 1
ATOM 2413 N N . ARG B 1 4 ? -1.587 -17.141 12.227 1 82.94 4 ARG B N 1
ATOM 2414 C CA . ARG B 1 4 ? -2.557 -17.594 11.234 1 82.94 4 ARG B CA 1
ATOM 2415 C C . ARG B 1 4 ? -2.824 -16.516 10.195 1 82.94 4 ARG B C 1
ATOM 2417 O O . ARG B 1 4 ? -2.904 -15.328 10.539 1 82.94 4 ARG B O 1
ATOM 2424 N N . THR B 1 5 ? -2.771 -16.922 8.977 1 87.25 5 THR B N 1
ATOM 2425 C CA . THR B 1 5 ? -3.266 -16.109 7.883 1 87.25 5 THR B CA 1
ATOM 2426 C C . THR B 1 5 ? -4.727 -16.422 7.578 1 87.25 5 THR B C 1
ATOM 2428 O O . THR B 1 5 ? -5.078 -17.578 7.348 1 87.25 5 THR B O 1
ATOM 2431 N N . ILE B 1 6 ? -5.551 -15.461 7.684 1 90.81 6 ILE B N 1
ATOM 2432 C CA . ILE B 1 6 ? -6.965 -15.609 7.352 1 90.81 6 ILE B CA 1
ATOM 2433 C C . ILE B 1 6 ? -7.238 -15.008 5.973 1 90.81 6 ILE B C 1
ATOM 2435 O O . ILE B 1 6 ? -6.906 -13.844 5.719 1 90.81 6 ILE B O 1
ATOM 2439 N N . VAL B 1 7 ? -7.762 -15.781 5.105 1 91.25 7 VAL B N 1
ATOM 2440 C CA . VAL B 1 7 ? -8.141 -15.312 3.775 1 91.25 7 VAL B CA 1
ATOM 2441 C C . VAL B 1 7 ? -9.656 -15.352 3.623 1 91.25 7 VAL B C 1
ATOM 2443 O O . VAL B 1 7 ? -10.266 -16.422 3.721 1 91.25 7 VAL B O 1
ATOM 2446 N N . VAL B 1 8 ? -10.281 -14.227 3.428 1 93.56 8 VAL B N 1
ATOM 2447 C CA . VAL B 1 8 ? -11.719 -14.133 3.203 1 93.56 8 VAL B CA 1
ATOM 2448 C C . VAL B 1 8 ? -12 -13.984 1.71 1 93.56 8 VAL B C 1
ATOM 2450 O O . VAL B 1 8 ? -11.695 -12.953 1.113 1 93.56 8 VAL B O 1
ATOM 2453 N N . ASN B 1 9 ? -12.664 -15 1.149 1 90.88 9 ASN B N 1
ATOM 2454 C CA . ASN B 1 9 ? -12.742 -15.039 -0.307 1 90.88 9 ASN B CA 1
ATOM 2455 C C . ASN B 1 9 ? -14.188 -15.094 -0.789 1 90.88 9 ASN B C 1
ATOM 2457 O O . ASN B 1 9 ? -14.445 -15.406 -1.952 1 90.88 9 ASN B O 1
ATOM 2461 N N . GLN B 1 10 ? -15.125 -14.914 0.081 1 91.44 10 GLN B N 1
ATOM 2462 C CA . GLN B 1 10 ? -16.531 -14.898 -0.302 1 91.44 10 GLN B CA 1
ATOM 2463 C C . GLN B 1 10 ? -17.281 -13.797 0.437 1 91.44 10 GLN B C 1
ATOM 2465 O O . GLN B 1 10 ? -16.75 -13.172 1.355 1 91.44 10 GLN B O 1
ATOM 2470 N N . HIS B 1 11 ? -18.516 -13.586 -0.035 1 94.94 11 HIS B N 1
ATOM 2471 C CA . HIS B 1 11 ? -19.359 -12.602 0.629 1 94.94 11 HIS B CA 1
ATOM 2472 C C . HIS B 1 11 ? -19.469 -12.891 2.123 1 94.94 11 HIS B C 1
ATOM 2474 O O . HIS B 1 11 ? -19.844 -14 2.52 1 94.94 11 HIS B O 1
ATOM 2480 N N . SER B 1 12 ? -19.156 -11.898 2.922 1 96.62 12 SER B N 1
ATOM 2481 C CA . SER B 1 12 ? -19.141 -12.109 4.367 1 96.62 12 SER B CA 1
ATOM 2482 C C . SER B 1 12 ? -19.203 -10.781 5.117 1 96.62 12 SER B C 1
ATOM 2484 O O . SER B 1 12 ? -19.031 -9.719 4.523 1 96.62 12 SER B O 1
ATOM 2486 N N . LYS B 1 13 ? -19.547 -10.906 6.348 1 97.31 13 LYS B N 1
ATOM 2487 C CA . LYS B 1 13 ? -19.469 -9.812 7.305 1 97.31 13 LYS B CA 1
ATOM 2488 C C . LYS B 1 13 ? -18.375 -10.07 8.352 1 97.31 13 LYS B C 1
ATOM 2490 O O . LYS B 1 13 ? -18.312 -11.156 8.922 1 97.31 13 LYS B O 1
ATOM 2495 N N . LEU B 1 14 ? -17.516 -9.133 8.469 1 97.94 14 LEU B N 1
ATOM 2496 C CA . LEU B 1 14 ? -16.469 -9.203 9.477 1 97.94 14 LEU B CA 1
ATOM 2497 C C . LEU B 1 14 ? -16.703 -8.18 10.578 1 97.94 14 LEU B C 1
ATOM 2499 O O . LEU B 1 14 ? -16.734 -6.973 10.32 1 97.94 14 LEU B O 1
ATOM 2503 N N . ASN B 1 15 ? -16.828 -8.648 11.797 1 97.06 15 ASN B N 1
ATOM 2504 C CA . ASN B 1 15 ? -17.078 -7.777 12.945 1 97.06 15 ASN B CA 1
ATOM 2505 C C . ASN B 1 15 ? -16.172 -8.141 14.117 1 97.06 15 ASN B C 1
ATOM 2507 O O . ASN B 1 15 ? -15.43 -9.125 14.062 1 97.06 15 ASN B O 1
ATOM 2511 N N . TYR B 1 16 ? -16.219 -7.262 15.055 1 97.38 16 TYR B N 1
ATOM 2512 C CA . TYR B 1 16 ? -15.453 -7.453 16.281 1 97.38 16 TYR B CA 1
ATOM 2513 C C . TYR B 1 16 ? -16.375 -7.793 17.453 1 97.38 16 TYR B C 1
ATOM 2515 O O . TYR B 1 16 ? -17.438 -7.184 17.609 1 97.38 16 TYR B O 1
ATOM 2523 N N . LYS B 1 17 ? -16 -8.844 18.172 1 96.5 17 LYS B N 1
ATOM 2524 C CA . LYS B 1 17 ? -16.703 -9.172 19.406 1 96.5 17 LYS B CA 1
ATOM 2525 C C . LYS B 1 17 ? -15.766 -9.828 20.422 1 96.5 17 LYS B C 1
ATOM 2527 O O . LYS B 1 17 ? -15.203 -10.891 20.156 1 96.5 17 LYS B O 1
ATOM 2532 N N . ASN B 1 18 ? -15.547 -9.273 21.578 1 95.75 18 ASN B N 1
ATOM 2533 C CA . ASN B 1 18 ? -14.797 -9.852 22.688 1 95.75 18 ASN B CA 1
ATOM 2534 C C . ASN B 1 18 ? -13.43 -10.352 22.25 1 95.75 18 ASN B C 1
ATOM 2536 O O . ASN B 1 18 ? -13.086 -11.516 22.453 1 95.75 18 ASN B O 1
ATOM 2540 N N . ASN B 1 19 ? -12.734 -9.555 21.625 1 95.75 19 ASN B N 1
ATOM 2541 C CA . ASN B 1 19 ? -11.367 -9.805 21.172 1 95.75 19 ASN B CA 1
ATOM 2542 C C . ASN B 1 19 ? -11.312 -10.844 20.062 1 95.75 19 ASN B C 1
ATOM 2544 O O . ASN B 1 19 ? -10.273 -11.469 19.844 1 95.75 19 ASN B O 1
ATOM 2548 N N . HIS B 1 20 ? -12.453 -11.023 19.391 1 97.38 20 HIS B N 1
ATOM 2549 C CA . HIS B 1 20 ? -12.516 -11.977 18.281 1 97.38 20 HIS B CA 1
ATOM 2550 C C . HIS B 1 20 ? -12.922 -11.281 16.984 1 97.38 20 HIS B C 1
ATOM 2552 O O . HIS B 1 20 ? -13.711 -10.336 17 1 97.38 20 HIS B O 1
ATOM 2558 N N . LEU B 1 21 ? -12.297 -11.719 15.922 1 97.06 21 LEU B N 1
ATOM 2559 C CA . LEU B 1 21 ? -12.844 -11.492 14.594 1 97.06 21 LEU B CA 1
ATOM 2560 C C . LEU B 1 21 ? -14.023 -12.43 14.328 1 97.06 21 LEU B C 1
ATOM 2562 O O . LEU B 1 21 ? -13.867 -13.648 14.359 1 97.06 21 LEU B O 1
ATOM 2566 N N . VAL B 1 22 ? -15.164 -11.898 14.195 1 98.06 22 VAL B N 1
ATOM 2567 C CA . VAL B 1 22 ? -16.359 -12.68 13.883 1 98.06 22 VAL B CA 1
ATOM 2568 C C . VAL B 1 22 ? -16.578 -12.703 12.375 1 98.06 22 VAL B C 1
ATOM 2570 O O . VAL B 1 22 ? -16.844 -11.664 11.758 1 98.06 22 VAL B O 1
ATOM 2573 N N . TYR B 1 23 ? -16.391 -13.859 11.867 1 97.38 23 TYR B N 1
ATOM 2574 C CA . TYR B 1 23 ? -16.656 -14.117 10.461 1 97.38 23 TYR B CA 1
ATOM 2575 C C . TYR B 1 23 ? -18.062 -14.695 10.273 1 97.38 23 TYR B C 1
ATOM 2577 O O . TYR B 1 23 ? -18.375 -15.766 10.797 1 97.38 23 TYR B O 1
ATOM 2585 N N . LYS B 1 24 ? -18.875 -13.945 9.492 1 97 24 LYS B N 1
ATOM 2586 C CA . LYS B 1 24 ? -20.25 -14.391 9.305 1 97 24 LYS B CA 1
ATOM 2587 C C . LYS B 1 24 ? -20.609 -14.453 7.828 1 97 24 LYS B C 1
ATOM 2589 O O . LYS B 1 24 ? -20.391 -13.484 7.09 1 97 24 LYS B O 1
ATOM 2594 N N . THR B 1 25 ? -21.047 -15.555 7.363 1 95.12 25 THR B N 1
ATOM 2595 C CA . THR B 1 25 ? -21.703 -15.711 6.066 1 95.12 25 THR B CA 1
ATOM 2596 C C . THR B 1 25 ? -23.172 -16.109 6.234 1 95.12 25 THR B C 1
ATOM 2598 O O . THR B 1 25 ? -23.688 -16.094 7.352 1 95.12 25 THR B O 1
ATOM 2601 N N . SER B 1 26 ? -23.875 -16.312 5.105 1 91.62 26 SER B N 1
ATOM 2602 C CA . SER B 1 26 ? -25.266 -16.734 5.188 1 91.62 26 SER B CA 1
ATOM 2603 C C . SER B 1 26 ? -25.391 -18.109 5.852 1 91.62 26 SER B C 1
ATOM 2605 O O . SER B 1 26 ? -26.422 -18.422 6.441 1 91.62 26 SER B O 1
ATOM 2607 N N . THR B 1 27 ? -24.312 -18.875 5.855 1 92 27 THR B N 1
ATOM 2608 C CA . THR B 1 27 ? -24.438 -20.266 6.27 1 92 27 THR B CA 1
ATOM 2609 C C . THR B 1 27 ? -23.547 -20.547 7.477 1 92 27 THR B C 1
ATOM 2611 O O . THR B 1 27 ? -23.703 -21.578 8.133 1 92 27 THR B O 1
ATOM 2614 N N . GLN B 1 28 ? -22.641 -19.719 7.727 1 93.31 28 GLN B N 1
ATOM 2615 C CA . GLN B 1 28 ? -21.688 -20.078 8.766 1 93.31 28 GLN B CA 1
ATOM 2616 C C . GLN B 1 28 ? -21.25 -18.844 9.547 1 93.31 28 GLN B C 1
ATOM 2618 O O . GLN B 1 28 ? -21.234 -17.734 9.008 1 93.31 28 GLN B O 1
ATOM 2623 N N . THR B 1 29 ? -20.984 -19.016 10.867 1 95.12 29 THR B N 1
ATOM 2624 C CA . THR B 1 29 ? -20.375 -18.031 11.75 1 95.12 29 THR B CA 1
ATOM 2625 C C . THR B 1 29 ? -19.156 -18.625 12.461 1 95.12 29 THR B C 1
ATOM 2627 O O . THR B 1 29 ? -19.234 -19.734 13 1 95.12 29 THR B O 1
ATOM 2630 N N . GLU B 1 30 ? -18.047 -17.969 12.406 1 95.5 30 GLU B N 1
ATOM 2631 C CA . GLU B 1 30 ? -16.812 -18.391 13.07 1 95.5 30 GLU B CA 1
ATOM 2632 C C . GLU B 1 30 ? -16.203 -17.25 13.875 1 95.5 30 GLU B C 1
ATOM 2634 O O . GLU B 1 30 ? -16.266 -16.078 13.477 1 95.5 30 GLU B O 1
ATOM 2639 N N . MET B 1 31 ? -15.703 -17.594 15.016 1 95.75 31 MET B N 1
ATOM 2640 C CA . MET B 1 31 ? -15 -16.625 15.859 1 95.75 31 MET B CA 1
ATOM 2641 C C . MET B 1 31 ? -13.523 -17 15.992 1 95.75 31 MET B C 1
ATOM 2643 O O . MET B 1 31 ? -13.195 -18.141 16.328 1 95.75 31 MET B O 1
ATOM 2647 N N . ILE B 1 32 ? -12.703 -16.078 15.672 1 95.25 32 ILE B N 1
ATOM 2648 C CA . ILE B 1 32 ? -11.266 -16.297 15.758 1 95.25 32 ILE B CA 1
ATOM 2649 C C . ILE B 1 32 ? -10.641 -15.242 16.688 1 95.25 32 ILE B C 1
ATOM 2651 O O . ILE B 1 32 ? -10.797 -14.039 16.469 1 95.25 32 ILE B O 1
ATOM 2655 N N . HIS B 1 33 ? -9.961 -15.711 17.672 1 96.06 33 HIS B N 1
ATOM 2656 C CA . HIS B 1 33 ? -9.336 -14.75 18.578 1 96.06 33 HIS B CA 1
ATOM 2657 C C . HIS B 1 33 ? -8.273 -13.922 17.844 1 96.06 33 HIS B C 1
ATOM 2659 O O . HIS B 1 33 ? -7.477 -14.469 17.078 1 96.06 33 HIS B O 1
ATOM 2665 N N . LEU B 1 34 ? -8.227 -12.656 18.094 1 94.62 34 LEU B N 1
ATOM 2666 C CA . LEU B 1 34 ? -7.375 -11.742 17.344 1 94.62 34 LEU B CA 1
ATOM 2667 C C . LEU B 1 34 ? -5.898 -12.055 17.578 1 94.62 34 LEU B C 1
ATOM 2669 O O . LEU B 1 34 ? -5.062 -11.82 16.703 1 94.62 34 LEU B O 1
ATOM 2673 N N . SER B 1 35 ? -5.594 -12.57 18.703 1 91.12 35 SER B N 1
ATOM 2674 C CA . SER B 1 35 ? -4.203 -12.891 19.016 1 91.12 35 SER B CA 1
ATOM 2675 C C . SER B 1 35 ? -3.693 -14.031 18.125 1 91.12 35 SER B C 1
ATOM 2677 O O . SER B 1 35 ? -2.484 -14.25 18.031 1 91.12 35 SER B O 1
ATOM 2679 N N . GLU B 1 36 ? -4.602 -14.711 17.484 1 90.94 36 GLU B N 1
ATOM 2680 C CA . GLU B 1 36 ? -4.223 -15.828 16.625 1 90.94 36 GLU B CA 1
ATOM 2681 C C . GLU B 1 36 ? -4.031 -15.375 15.188 1 90.94 36 GLU B C 1
ATOM 2683 O O . GLU B 1 36 ? -3.572 -16.156 14.344 1 90.94 36 GLU B O 1
ATOM 2688 N N . VAL B 1 37 ? -4.391 -14.172 14.922 1 91.12 37 VAL B N 1
ATOM 2689 C CA . VAL B 1 37 ? -4.379 -13.68 13.547 1 91.12 37 VAL B CA 1
ATOM 2690 C C . VAL B 1 37 ? -3.121 -12.852 13.305 1 91.12 37 VAL B C 1
ATOM 2692 O O . VAL B 1 37 ? -2.875 -11.867 14 1 91.12 37 VAL B O 1
ATOM 2695 N N . ASP B 1 38 ? -2.338 -13.211 12.328 1 86.88 38 ASP B N 1
ATOM 2696 C CA . ASP B 1 38 ? -1.171 -12.43 11.93 1 86.88 38 ASP B CA 1
ATOM 2697 C C . ASP B 1 38 ? -1.475 -11.578 10.695 1 86.88 38 ASP B C 1
ATOM 2699 O O . ASP B 1 38 ? -1.019 -10.438 10.602 1 86.88 38 ASP B O 1
ATOM 2703 N N . ILE B 1 39 ? -2.195 -12.227 9.758 1 89.5 39 ILE B N 1
ATOM 2704 C CA . ILE B 1 39 ? -2.506 -11.57 8.492 1 89.5 39 ILE B CA 1
ATOM 2705 C C . ILE B 1 39 ? -3.973 -11.805 8.133 1 89.5 39 ILE B C 1
ATOM 2707 O O . ILE B 1 39 ? -4.484 -12.914 8.281 1 89.5 39 ILE B O 1
ATOM 2711 N N . LEU B 1 40 ? -4.668 -10.805 7.758 1 93.88 40 LEU B N 1
ATOM 2712 C CA . LEU B 1 40 ? -6.008 -10.883 7.184 1 93.88 40 LEU B CA 1
ATOM 2713 C C . LEU B 1 40 ? -6.008 -10.398 5.738 1 93.88 40 LEU B C 1
ATOM 2715 O O . LEU B 1 40 ? -5.633 -9.258 5.461 1 93.88 40 LEU B O 1
ATOM 2719 N N . ILE B 1 41 ? -6.395 -11.227 4.84 1 93.38 41 ILE B N 1
ATOM 2720 C CA . ILE B 1 41 ? -6.496 -10.867 3.432 1 93.38 41 ILE B CA 1
ATOM 2721 C C . ILE B 1 41 ? -7.965 -10.836 3.012 1 93.38 41 ILE B C 1
ATOM 2723 O O . ILE B 1 41 ? -8.633 -11.875 2.994 1 93.38 41 ILE B O 1
ATOM 2727 N N . ALA B 1 42 ? -8.43 -9.672 2.766 1 96 42 ALA B N 1
ATOM 2728 C CA . ALA B 1 42 ? -9.734 -9.531 2.123 1 96 42 ALA B CA 1
ATOM 2729 C C . ALA B 1 42 ? -9.625 -9.711 0.612 1 96 42 ALA B C 1
ATOM 2731 O O . ALA B 1 42 ? -9.469 -8.734 -0.126 1 96 42 ALA B O 1
ATOM 2732 N N . GLU B 1 43 ? -9.844 -10.883 0.213 1 93.44 43 GLU B N 1
ATOM 2733 C CA . GLU B 1 43 ? -9.492 -11.289 -1.145 1 93.44 43 GLU B CA 1
ATOM 2734 C C . GLU B 1 43 ? -10.531 -10.805 -2.15 1 93.44 43 GLU B C 1
ATOM 2736 O O . GLU B 1 43 ? -10.25 -10.695 -3.346 1 93.44 43 GLU B O 1
ATOM 2741 N N . THR B 1 44 ? -11.781 -10.57 -1.694 1 92.88 44 THR B N 1
ATOM 2742 C CA . THR B 1 44 ? -12.852 -10.148 -2.59 1 92.88 44 THR B CA 1
ATOM 2743 C C . THR B 1 44 ? -13.375 -8.766 -2.199 1 92.88 44 THR B C 1
ATOM 2745 O O . THR B 1 44 ? -13.062 -8.266 -1.115 1 92.88 44 THR B O 1
ATOM 2748 N N . THR B 1 45 ? -14.148 -8.172 -3.064 1 94.06 45 THR B N 1
ATOM 2749 C CA . THR B 1 45 ? -14.727 -6.852 -2.809 1 94.06 45 THR B CA 1
ATOM 2750 C C . THR B 1 45 ? -16.141 -6.977 -2.275 1 94.06 45 THR B C 1
ATOM 2752 O O . THR B 1 45 ? -16.922 -6.012 -2.316 1 94.06 45 THR B O 1
ATOM 2755 N N . ASP B 1 46 ? -16.484 -8.148 -1.842 1 95.5 46 ASP B N 1
ATOM 2756 C CA . ASP B 1 46 ? -17.828 -8.406 -1.344 1 95.5 46 ASP B CA 1
ATOM 2757 C C . ASP B 1 46 ? -17.812 -8.68 0.157 1 95.5 46 ASP B C 1
ATOM 2759 O O . ASP B 1 46 ? -18.453 -9.633 0.625 1 95.5 46 ASP B O 1
ATOM 2763 N N . ILE B 1 47 ? -17.078 -7.922 0.886 1 96.94 47 ILE B N 1
ATOM 2764 C CA . ILE B 1 47 ? -16.953 -8.086 2.33 1 96.94 47 ILE B CA 1
ATOM 2765 C C . ILE B 1 47 ? -17.422 -6.816 3.035 1 96.94 47 ILE B C 1
ATOM 2767 O O . ILE B 1 47 ? -17.094 -5.707 2.609 1 96.94 47 ILE B O 1
ATOM 2771 N N . ASN B 1 48 ? -18.281 -6.973 4.035 1 97.69 48 ASN B N 1
ATOM 2772 C CA . ASN B 1 48 ? -18.609 -5.898 4.965 1 97.69 48 ASN B CA 1
ATOM 2773 C C . ASN B 1 48 ? -17.75 -5.957 6.223 1 97.69 48 ASN B C 1
ATOM 2775 O O . ASN B 1 48 ? -17.672 -6.992 6.887 1 97.69 48 ASN B O 1
ATOM 2779 N N . ILE B 1 49 ? -17.109 -4.883 6.543 1 97.94 49 ILE B N 1
ATOM 2780 C CA . ILE B 1 49 ? -16.203 -4.871 7.695 1 97.94 49 ILE B CA 1
ATOM 2781 C C . ILE B 1 49 ? -16.5 -3.656 8.57 1 97.94 49 ILE B C 1
ATOM 2783 O O . ILE B 1 49 ? -16.891 -2.598 8.062 1 97.94 49 ILE B O 1
ATOM 2787 N N . THR B 1 50 ? -16.297 -3.752 9.844 1 97.25 50 THR B N 1
ATOM 2788 C CA . THR B 1 50 ? -16.547 -2.629 10.742 1 97.25 50 THR B CA 1
ATOM 2789 C C . THR B 1 50 ? -15.258 -1.897 11.07 1 97.25 50 THR B C 1
ATOM 2791 O O . THR B 1 50 ? -14.188 -2.512 11.133 1 97.25 50 THR B O 1
ATOM 2794 N N . THR B 1 51 ? -15.375 -0.599 11.336 1 96.75 51 THR B N 1
ATOM 2795 C CA . THR B 1 51 ? -14.211 0.188 11.719 1 96.75 51 THR B CA 1
ATOM 2796 C C . THR B 1 51 ? -13.68 -0.255 13.078 1 96.75 51 THR B C 1
ATOM 2798 O O . THR B 1 51 ? -12.477 -0.189 13.336 1 96.75 51 THR B O 1
ATOM 2801 N N . MET B 1 52 ? -14.594 -0.773 13.922 1 96.56 52 MET B N 1
ATOM 2802 C CA . MET B 1 52 ? -14.141 -1.326 15.195 1 96.56 52 MET B CA 1
ATOM 2803 C C . MET B 1 52 ? -13.18 -2.484 14.969 1 96.56 52 MET B C 1
ATOM 2805 O O . MET B 1 52 ? -12.117 -2.539 15.594 1 96.56 52 MET B O 1
ATOM 2809 N N . LEU B 1 53 ? -13.555 -3.361 14.117 1 97.62 53 LEU B N 1
ATOM 2810 C CA . LEU B 1 53 ? -12.664 -4.484 13.828 1 97.62 53 LEU B CA 1
ATOM 2811 C C . LEU B 1 53 ? -11.344 -3.996 13.25 1 97.62 53 LEU B C 1
ATOM 2813 O O . LEU B 1 53 ? -10.273 -4.469 13.656 1 97.62 53 LEU B O 1
ATOM 2817 N N . LEU B 1 54 ? -11.391 -3.074 12.305 1 96.62 54 LEU B N 1
ATOM 2818 C CA . LEU B 1 54 ? -10.172 -2.535 11.711 1 96.62 54 LEU B CA 1
ATOM 2819 C C . LEU B 1 54 ? -9.25 -1.968 12.789 1 96.62 54 LEU B C 1
ATOM 2821 O O . LEU B 1 54 ? -8.047 -2.223 12.773 1 96.62 54 LEU B O 1
ATOM 2825 N N . LYS B 1 55 ? -9.836 -1.273 13.664 1 95.19 55 LYS B N 1
ATOM 2826 C CA . LYS B 1 55 ? -9.062 -0.686 14.75 1 95.19 55 LYS B CA 1
ATOM 2827 C C . LYS B 1 55 ? -8.422 -1.768 15.617 1 95.19 55 LYS B C 1
ATOM 2829 O O . LYS B 1 55 ? -7.242 -1.668 15.977 1 95.19 55 LYS B O 1
ATOM 2834 N N . ARG B 1 56 ? -9.109 -2.74 15.93 1 95.5 56 ARG B N 1
ATOM 2835 C CA . ARG B 1 56 ? -8.602 -3.805 16.797 1 95.5 56 ARG B CA 1
ATOM 2836 C C . ARG B 1 56 ? -7.543 -4.633 16.078 1 95.5 56 ARG B C 1
ATOM 2838 O O . ARG B 1 56 ? -6.59 -5.105 16.703 1 95.5 56 ARG B O 1
ATOM 2845 N N . LEU B 1 57 ? -7.789 -4.82 14.836 1 94.25 57 LEU B N 1
ATOM 2846 C CA . LEU B 1 57 ? -6.766 -5.512 14.055 1 94.25 57 LEU B CA 1
ATOM 2847 C C . LEU B 1 57 ? -5.441 -4.762 14.109 1 94.25 57 LEU B C 1
ATOM 2849 O O . LEU B 1 57 ? -4.379 -5.375 14.227 1 94.25 57 LEU B O 1
ATOM 2853 N N . VAL B 1 58 ? -5.484 -3.465 14 1 90.69 58 VAL B N 1
ATOM 2854 C CA . VAL B 1 58 ? -4.301 -2.625 14.117 1 90.69 58 VAL B CA 1
ATOM 2855 C C . VAL B 1 58 ? -3.678 -2.799 15.5 1 90.69 58 VAL B C 1
ATOM 2857 O O . VAL B 1 58 ? -2.459 -2.932 15.633 1 90.69 58 VAL B O 1
ATOM 2860 N N . ASP B 1 59 ? -4.492 -2.852 16.531 1 91.12 59 ASP B N 1
ATOM 2861 C CA . ASP B 1 59 ? -4.008 -3.008 17.891 1 91.12 59 ASP B CA 1
ATOM 2862 C C . ASP B 1 59 ? -3.221 -4.305 18.062 1 91.12 59 ASP B C 1
ATOM 2864 O O . ASP B 1 59 ? -2.236 -4.352 18.797 1 91.12 59 ASP B O 1
ATOM 2868 N N . TYR B 1 60 ? -3.699 -5.293 17.438 1 89.94 60 TYR B N 1
ATOM 2869 C CA . TYR B 1 60 ? -3.074 -6.605 17.547 1 89.94 60 TYR B CA 1
ATOM 2870 C C . TYR B 1 60 ? -1.964 -6.77 16.516 1 89.94 60 TYR B C 1
ATOM 2872 O O . TYR B 1 60 ? -1.442 -7.871 16.328 1 89.94 60 TYR B O 1
ATOM 2880 N N . ARG B 1 61 ? -1.681 -5.742 15.812 1 87.69 61 ARG B N 1
ATOM 2881 C CA . ARG B 1 61 ? -0.602 -5.695 14.828 1 87.69 61 ARG B CA 1
ATOM 2882 C C . ARG B 1 61 ? -0.829 -6.715 13.719 1 87.69 61 ARG B C 1
ATOM 2884 O O . ARG B 1 61 ? 0.111 -7.379 13.273 1 87.69 61 ARG B O 1
ATOM 2891 N N . VAL B 1 62 ? -2.098 -6.863 13.383 1 89.81 62 VAL B N 1
ATOM 2892 C CA . VAL B 1 62 ? -2.461 -7.727 12.266 1 89.81 62 VAL B CA 1
ATOM 2893 C C . VAL B 1 62 ? -2.244 -6.988 10.945 1 89.81 62 VAL B C 1
ATOM 2895 O O . VAL B 1 62 ? -2.664 -5.84 10.797 1 89.81 62 VAL B O 1
ATOM 2898 N N . LEU B 1 63 ? -1.524 -7.637 9.977 1 88.19 63 LEU B N 1
ATOM 2899 C CA . LEU B 1 63 ? -1.431 -7.094 8.625 1 88.19 63 LEU B CA 1
ATOM 2900 C C . LEU B 1 63 ? -2.738 -7.297 7.867 1 88.19 63 LEU B C 1
ATOM 2902 O O . LEU B 1 63 ? -3.186 -8.43 7.684 1 88.19 63 LEU B O 1
ATOM 2906 N N . VAL B 1 64 ? -3.352 -6.219 7.43 1 93.88 64 VAL B N 1
ATOM 2907 C CA . VAL B 1 64 ? -4.617 -6.297 6.707 1 93.88 64 VAL B CA 1
ATOM 2908 C C . VAL B 1 64 ? -4.414 -5.867 5.258 1 93.88 64 VAL B C 1
ATOM 2910 O O . VAL B 1 64 ? -4.023 -4.73 4.988 1 93.88 64 VAL B O 1
ATOM 2913 N N . ILE B 1 65 ? -4.688 -6.73 4.332 1 92.81 65 ILE B N 1
ATOM 2914 C CA . ILE B 1 65 ? -4.527 -6.48 2.904 1 92.81 65 ILE B CA 1
ATOM 2915 C C . ILE B 1 65 ? -5.891 -6.531 2.215 1 92.81 65 ILE B C 1
ATOM 2917 O O . ILE B 1 65 ? -6.664 -7.469 2.42 1 92.81 65 ILE B O 1
ATOM 2921 N N . PHE B 1 66 ? -6.203 -5.523 1.438 1 95.12 66 PHE B N 1
ATOM 2922 C CA . PHE B 1 66 ? -7.41 -5.48 0.621 1 95.12 66 PHE B CA 1
ATOM 2923 C C . PHE B 1 66 ? -7.082 -5.734 -0.846 1 95.12 66 PHE B C 1
ATOM 2925 O O . PHE B 1 66 ? -6.176 -5.109 -1.399 1 95.12 66 PHE B O 1
ATOM 2932 N N . CYS B 1 67 ? -7.793 -6.613 -1.453 1 93.56 67 CYS B N 1
ATOM 2933 C CA . CYS B 1 67 ? -7.566 -6.941 -2.855 1 93.56 67 CYS B CA 1
ATOM 2934 C C . CYS B 1 67 ? -8.656 -6.344 -3.738 1 93.56 67 CYS B C 1
ATOM 2936 O O . CYS B 1 67 ? -9.703 -5.914 -3.24 1 93.56 67 CYS B O 1
ATOM 2938 N N . ASP B 1 68 ? -8.359 -6.309 -5.027 1 93.06 68 ASP B N 1
ATOM 2939 C CA . ASP B 1 68 ? -9.328 -5.785 -5.984 1 93.06 68 ASP B CA 1
ATOM 2940 C C . ASP B 1 68 ? -10.195 -6.902 -6.562 1 93.06 68 ASP B C 1
ATOM 2942 O O . ASP B 1 68 ? -10.25 -8 -6.004 1 93.06 68 ASP B O 1
ATOM 2946 N N . ASP B 1 69 ? -10.938 -6.57 -7.598 1 89.75 69 ASP B N 1
ATOM 2947 C CA . ASP B 1 69 ? -11.898 -7.504 -8.18 1 89.75 69 ASP B CA 1
ATOM 2948 C C . ASP B 1 69 ? -11.188 -8.633 -8.914 1 89.75 69 ASP B C 1
ATOM 2950 O O . ASP B 1 69 ? -11.805 -9.641 -9.273 1 89.75 69 ASP B O 1
ATOM 2954 N N . HIS B 1 70 ? -9.836 -8.523 -9.086 1 88.75 70 HIS B N 1
ATOM 2955 C CA . HIS B 1 70 ? -9.039 -9.594 -9.664 1 88.75 70 HIS B CA 1
ATOM 2956 C C . HIS B 1 70 ? -8.227 -10.32 -8.594 1 88.75 70 HIS B C 1
ATOM 2958 O O . HIS B 1 70 ? -7.336 -11.109 -8.914 1 88.75 70 HIS B O 1
ATOM 2964 N N . ARG B 1 71 ? -8.5 -9.945 -7.324 1 89.12 71 ARG B N 1
ATOM 2965 C CA . ARG B 1 71 ? -7.895 -10.562 -6.148 1 89.12 71 ARG B CA 1
ATOM 2966 C C . ARG B 1 71 ? -6.422 -10.195 -6.035 1 89.12 71 ARG B C 1
ATOM 2968 O O . ARG B 1 71 ? -5.656 -10.867 -5.344 1 89.12 71 ARG B O 1
ATOM 2975 N N . LEU B 1 72 ? -6.035 -9.156 -6.789 1 90.56 72 LEU B N 1
ATOM 2976 C CA . LEU B 1 72 ? -4.691 -8.602 -6.664 1 90.56 72 LEU B CA 1
ATOM 2977 C C . LEU B 1 72 ? -4.617 -7.621 -5.5 1 90.56 72 LEU B C 1
ATOM 2979 O O . LEU B 1 72 ? -5.547 -6.844 -5.277 1 90.56 72 LEU B O 1
ATOM 2983 N N . PRO B 1 73 ? -3.545 -7.73 -4.758 1 90.69 73 PRO B N 1
ATOM 2984 C CA . PRO B 1 73 ? -3.42 -6.75 -3.678 1 90.69 73 PRO B CA 1
ATOM 2985 C C . PRO B 1 73 ? -3.547 -5.312 -4.172 1 90.69 73 PRO B C 1
ATOM 2987 O O . PRO B 1 73 ? -2.91 -4.934 -5.156 1 90.69 73 PRO B O 1
ATOM 2990 N N . ALA B 1 74 ? -4.375 -4.52 -3.521 1 92 74 ALA B N 1
ATOM 2991 C CA . ALA B 1 74 ? -4.645 -3.146 -3.947 1 92 74 ALA B CA 1
ATOM 2992 C C . ALA B 1 74 ? -4.195 -2.146 -2.887 1 92 74 ALA B C 1
ATOM 2994 O O . ALA B 1 74 ? -3.645 -1.091 -3.215 1 92 74 ALA B O 1
ATOM 2995 N N . SER B 1 75 ? -4.453 -2.457 -1.676 1 93.38 75 SER B N 1
ATOM 2996 C CA . SER B 1 75 ? -4.125 -1.553 -0.579 1 93.38 75 SER B CA 1
ATOM 2997 C C . SER B 1 75 ? -3.971 -2.309 0.736 1 93.38 75 SER B C 1
ATOM 2999 O O . SER B 1 75 ? -4.254 -3.508 0.805 1 93.38 75 SER B O 1
ATOM 3001 N N . MET B 1 76 ? -3.469 -1.627 1.729 1 91.88 76 MET B N 1
ATOM 3002 C CA . MET B 1 76 ? -3.359 -2.199 3.066 1 91.88 76 MET B CA 1
ATOM 3003 C C . MET B 1 76 ? -3.746 -1.176 4.129 1 91.88 76 MET B C 1
ATOM 3005 O O . MET B 1 76 ? -3.762 0.027 3.861 1 91.88 76 MET B O 1
ATOM 3009 N N . LEU B 1 77 ? -4.137 -1.697 5.238 1 92.56 77 LEU B N 1
ATOM 3010 C CA . LEU B 1 77 ? -4.348 -0.861 6.414 1 92.56 77 LEU B CA 1
ATOM 3011 C C . LEU B 1 77 ? -3.025 -0.538 7.098 1 92.56 77 LEU B C 1
ATOM 3013 O O . LEU B 1 77 ? -2.375 -1.427 7.652 1 92.56 77 LEU B O 1
ATOM 3017 N N . GLN B 1 78 ? -2.648 0.696 7.059 1 88.81 78 GLN B N 1
ATOM 3018 C CA . GLN B 1 78 ? -1.353 1.104 7.59 1 88.81 78 GLN B CA 1
ATOM 3019 C C . GLN B 1 78 ? -1.513 1.891 8.891 1 88.81 78 GLN B C 1
ATOM 3021 O O . GLN B 1 78 ? -2.041 3.004 8.883 1 88.81 78 GLN B O 1
ATOM 3026 N N . PRO B 1 79 ? -1.034 1.35 9.977 1 89.75 79 PRO B N 1
ATOM 3027 C CA . PRO B 1 79 ? -1.073 2.111 11.227 1 89.75 79 PRO B CA 1
ATOM 3028 C C . PRO B 1 79 ? -0.116 3.301 11.227 1 89.75 79 PRO B C 1
ATOM 3030 O O . PRO B 1 79 ? 0.976 3.217 10.656 1 89.75 79 PRO B O 1
ATOM 3033 N N . PHE B 1 80 ? -0.506 4.359 11.859 1 83.62 80 PHE B N 1
ATOM 3034 C CA . PHE B 1 80 ? 0.371 5.52 11.984 1 83.62 80 PHE B CA 1
ATOM 3035 C C . PHE B 1 80 ? 1.469 5.258 13.008 1 83.62 80 PHE B C 1
ATOM 3037 O O . PHE B 1 80 ? 2.574 5.793 12.891 1 83.62 80 PHE B O 1
ATOM 3044 N N . TYR B 1 81 ? 0.986 4.512 14.031 1 72.06 81 TYR B N 1
ATOM 3045 C CA . TYR B 1 81 ? 1.908 4.289 15.141 1 72.06 81 TYR B CA 1
ATOM 3046 C C . TYR B 1 81 ? 2.154 2.799 15.352 1 72.06 81 TYR B C 1
ATOM 3048 O O . TYR B 1 81 ? 1.223 1.994 15.281 1 72.06 81 TYR B O 1
ATOM 3056 N N . GLY B 1 82 ? 3.432 2.234 15.305 1 56.88 82 GLY B N 1
ATOM 3057 C CA . GLY B 1 82 ? 3.705 0.885 15.781 1 56.88 82 GLY B CA 1
ATOM 3058 C C . GLY B 1 82 ? 3.951 -0.101 14.648 1 56.88 82 GLY B C 1
ATOM 3059 O O . GLY B 1 82 ? 3.631 -1.285 14.773 1 56.88 82 GLY B O 1
ATOM 3060 N N . SER B 1 83 ? 4.332 0.354 13.398 1 56.28 83 SER B N 1
ATOM 3061 C CA . SER B 1 83 ? 4.418 -0.666 12.359 1 56.28 83 SER B CA 1
ATOM 3062 C C . SER B 1 83 ? 5.652 -1.542 12.547 1 56.28 83 SER B C 1
ATOM 3064 O O . SER B 1 83 ? 6.621 -1.129 13.188 1 56.28 83 SER B O 1
ATOM 3066 N N . HIS B 1 84 ? 5.418 -2.924 12.297 1 56.28 84 HIS B N 1
ATOM 3067 C CA . HIS B 1 84 ? 6.422 -3.984 12.328 1 56.28 84 HIS B CA 1
ATOM 3068 C C . HIS B 1 84 ? 7.559 -3.691 11.352 1 56.28 84 HIS B C 1
ATOM 3070 O O . HIS B 1 84 ? 7.5 -2.717 10.602 1 56.28 84 HIS B O 1
ATOM 3076 N N . ASP B 1 85 ? 8.578 -4.562 11.297 1 56.69 85 ASP B N 1
ATOM 3077 C CA . ASP B 1 85 ? 9.898 -4.668 10.688 1 56.69 85 ASP B CA 1
ATOM 3078 C C . ASP B 1 85 ? 9.797 -4.648 9.164 1 56.69 85 ASP B C 1
ATOM 3080 O O . ASP B 1 85 ? 10.711 -5.102 8.469 1 56.69 85 ASP B O 1
ATOM 3084 N N . SER B 1 86 ? 8.711 -4.062 8.484 1 61.53 86 SER B N 1
ATOM 3085 C CA . SER B 1 86 ? 8.633 -4.141 7.027 1 61.53 86 SER B CA 1
ATOM 3086 C C . SER B 1 86 ? 9.773 -3.369 6.371 1 61.53 86 SER B C 1
ATOM 3088 O O . SER B 1 86 ? 10.297 -3.779 5.332 1 61.53 86 SER B O 1
ATOM 3090 N N . SER B 1 87 ? 10.359 -2.471 7.035 1 67.38 87 SER B N 1
ATOM 3091 C CA . SER B 1 87 ? 11.406 -1.639 6.449 1 67.38 87 SER B CA 1
ATOM 3092 C C . SER B 1 87 ? 12.703 -2.414 6.297 1 67.38 87 SER B C 1
ATOM 3094 O O . SER B 1 87 ? 13.438 -2.217 5.324 1 67.38 87 SER B O 1
ATOM 3096 N N . LEU B 1 88 ? 12.805 -3.346 7.09 1 76.12 88 LEU B N 1
ATOM 3097 C CA . LEU B 1 88 ? 14.023 -4.141 7.004 1 76.12 88 LEU B CA 1
ATOM 3098 C C . LEU B 1 88 ? 14.008 -5.035 5.766 1 76.12 88 LEU B C 1
ATOM 3100 O O . LEU B 1 88 ? 14.969 -5.066 5.004 1 76.12 88 LEU B O 1
ATOM 3104 N N . GLN B 1 89 ? 12.969 -5.738 5.551 1 84.19 89 GLN B N 1
ATOM 3105 C CA . GLN B 1 89 ? 12.859 -6.609 4.387 1 84.19 89 GLN B CA 1
ATOM 3106 C C . GLN B 1 89 ? 12.938 -5.809 3.09 1 84.19 89 GLN B C 1
ATOM 3108 O O . GLN B 1 89 ? 13.492 -6.281 2.096 1 84.19 89 GLN B O 1
ATOM 3113 N N . LEU B 1 90 ? 12.398 -4.707 3.131 1 85.12 90 LEU B N 1
ATOM 3114 C CA . LEU B 1 90 ? 12.453 -3.848 1.953 1 85.12 90 LEU B CA 1
ATOM 3115 C C . LEU B 1 90 ? 13.891 -3.469 1.622 1 85.12 90 LEU B C 1
ATOM 3117 O O . LEU B 1 90 ? 14.289 -3.494 0.456 1 85.12 90 LEU B O 1
ATOM 3121 N N . LYS B 1 91 ? 14.602 -3.105 2.6 1 84.81 91 LYS B N 1
ATOM 3122 C CA . LYS B 1 91 ? 16.016 -2.785 2.404 1 84.81 91 LYS B CA 1
ATOM 3123 C C . LYS B 1 91 ? 16.781 -3.988 1.867 1 84.81 91 LYS B C 1
ATOM 3125 O O . LYS B 1 91 ? 17.625 -3.848 0.974 1 84.81 91 LYS B O 1
ATOM 3130 N N . GLN B 1 92 ? 16.484 -5.129 2.377 1 89.25 92 GLN B N 1
ATOM 3131 C CA . GLN B 1 92 ? 17.125 -6.352 1.9 1 89.25 92 GLN B CA 1
ATOM 3132 C C . GLN B 1 92 ? 16.797 -6.602 0.429 1 89.25 92 GLN B C 1
ATOM 3134 O O . GLN B 1 92 ? 17.672 -6.984 -0.347 1 89.25 92 GLN B O 1
ATOM 3139 N N . GLN B 1 93 ? 15.586 -6.422 0.138 1 91.94 93 GLN B N 1
ATOM 3140 C CA . GLN B 1 93 ? 15.164 -6.648 -1.24 1 91.94 93 GLN B CA 1
ATOM 3141 C C . GLN B 1 93 ? 15.938 -5.758 -2.205 1 91.94 93 GLN B C 1
ATOM 3143 O O . GLN B 1 93 ? 16.359 -6.211 -3.268 1 91.94 93 GLN B O 1
ATOM 3148 N N . ILE B 1 94 ? 16.141 -4.535 -1.849 1 88.5 94 ILE B N 1
ATOM 3149 C CA . ILE B 1 94 ? 16.844 -3.561 -2.678 1 88.5 94 ILE B CA 1
ATOM 3150 C C . ILE B 1 94 ? 18.297 -3.975 -2.832 1 88.5 94 ILE B C 1
ATOM 3152 O O . ILE B 1 94 ? 18.906 -3.773 -3.891 1 88.5 94 ILE B O 1
ATOM 3156 N N . ASP B 1 95 ? 18.766 -4.672 -1.906 1 90.94 95 ASP B N 1
ATOM 3157 C CA . ASP B 1 95 ? 20.188 -5.008 -1.872 1 90.94 95 ASP B CA 1
ATOM 3158 C C . ASP B 1 95 ? 20.438 -6.41 -2.43 1 90.94 95 ASP B C 1
ATOM 3160 O O . ASP B 1 95 ? 21.547 -6.918 -2.369 1 90.94 95 ASP B O 1
ATOM 3164 N N . TRP B 1 96 ? 19.406 -7.066 -2.912 1 93.81 96 TRP B N 1
ATOM 3165 C CA . TRP B 1 96 ? 19.625 -8.383 -3.5 1 93.81 96 TRP B CA 1
ATOM 3166 C C . TRP B 1 96 ? 20.734 -8.344 -4.543 1 93.81 96 TRP B C 1
ATOM 3168 O O . TRP B 1 96 ? 20.766 -7.457 -5.398 1 93.81 96 TRP B O 1
ATOM 3178 N N . SER B 1 97 ? 21.641 -9.266 -4.484 1 93.69 97 SER B N 1
ATOM 3179 C CA . SER B 1 97 ? 22.75 -9.297 -5.434 1 93.69 97 SER B CA 1
ATOM 3180 C C . SER B 1 97 ? 22.281 -9.742 -6.816 1 93.69 97 SER B C 1
ATOM 3182 O O . SER B 1 97 ? 21.375 -10.57 -6.934 1 93.69 97 SER B O 1
ATOM 3184 N N . ILE B 1 98 ? 22.938 -9.227 -7.836 1 92.5 98 ILE B N 1
ATOM 3185 C CA . ILE B 1 98 ? 22.625 -9.539 -9.227 1 92.5 98 ILE B CA 1
ATOM 3186 C C . ILE B 1 98 ? 22.812 -11.039 -9.469 1 92.5 98 ILE B C 1
ATOM 3188 O O . ILE B 1 98 ? 22 -11.672 -10.141 1 92.5 98 ILE B O 1
ATOM 3192 N N . ASP B 1 99 ? 23.812 -11.555 -8.883 1 93.62 99 ASP B N 1
ATOM 3193 C CA . ASP B 1 99 ? 24.125 -12.969 -9.07 1 93.62 99 ASP B CA 1
ATOM 3194 C C . ASP B 1 99 ? 23 -13.859 -8.523 1 93.62 99 ASP B C 1
ATOM 3196 O O . ASP B 1 99 ? 22.609 -14.828 -9.172 1 93.62 99 ASP B O 1
ATOM 3200 N N . LYS B 1 100 ? 22.562 -13.523 -7.32 1 94.56 100 LYS B N 1
ATOM 3201 C CA . LYS B 1 100 ? 21.484 -14.312 -6.715 1 94.56 100 LYS B CA 1
ATOM 3202 C C . LYS B 1 100 ? 20.203 -14.195 -7.523 1 94.56 100 LYS B C 1
ATOM 3204 O O . LYS B 1 100 ? 19.469 -15.18 -7.695 1 94.56 100 LYS B O 1
ATOM 3209 N N . LYS B 1 101 ? 19.938 -13.047 -7.992 1 96 101 LYS B N 1
ATOM 3210 C CA . LYS B 1 101 ? 18.734 -12.828 -8.805 1 96 101 LYS B CA 1
ATOM 3211 C C . LYS B 1 101 ? 18.797 -13.656 -10.086 1 96 101 LYS B C 1
ATOM 3213 O O . LYS B 1 101 ? 17.812 -14.328 -10.43 1 96 101 LYS B O 1
ATOM 3218 N N . GLU B 1 102 ? 19.875 -13.578 -10.727 1 94.31 102 GLU B N 1
ATOM 3219 C CA . GLU B 1 102 ? 20.047 -14.273 -11.992 1 94.31 102 GLU B CA 1
ATOM 3220 C C . GLU B 1 102 ? 19.984 -15.789 -11.805 1 94.31 102 GLU B C 1
ATOM 3222 O O . GLU B 1 102 ? 19.344 -16.484 -12.594 1 94.31 102 GLU B O 1
ATOM 3227 N N . TYR B 1 103 ? 20.641 -16.25 -10.844 1 94.81 103 TYR B N 1
ATOM 3228 C CA . TYR B 1 103 ? 20.656 -17.672 -10.547 1 94.81 103 TYR B CA 1
ATOM 3229 C C . TYR B 1 103 ? 19.25 -18.172 -10.227 1 94.81 103 TYR B C 1
ATOM 3231 O O . TYR B 1 103 ? 18.781 -19.172 -10.781 1 94.81 103 TYR B O 1
ATOM 3239 N N . THR B 1 104 ? 18.578 -17.422 -9.305 1 96.88 104 THR B N 1
ATOM 3240 C CA . THR B 1 104 ? 17.25 -17.797 -8.867 1 96.88 104 THR B CA 1
ATOM 3241 C C . THR B 1 104 ? 16.281 -17.797 -10.047 1 96.88 104 THR B C 1
ATOM 3243 O O . THR B 1 104 ? 15.5 -18.734 -10.219 1 96.88 104 THR B O 1
ATOM 3246 N N . TRP B 1 105 ? 16.344 -16.781 -10.828 1 96.06 105 TRP B N 1
ATOM 3247 C CA . TRP B 1 105 ? 15.469 -16.688 -11.984 1 96.06 105 TRP B CA 1
ATOM 3248 C C . TRP B 1 105 ? 15.695 -17.844 -12.953 1 96.06 105 TRP B C 1
ATOM 3250 O O . TRP B 1 105 ? 14.742 -18.422 -13.469 1 96.06 105 TRP B O 1
ATOM 3260 N N . THR B 1 106 ? 16.922 -18.141 -13.203 1 95.81 106 THR B N 1
ATOM 3261 C CA . THR B 1 106 ? 17.266 -19.219 -14.133 1 95.81 106 THR B CA 1
ATOM 3262 C C . THR B 1 106 ? 16.703 -20.547 -13.648 1 95.81 106 THR B C 1
ATOM 3264 O O . THR B 1 106 ? 16.172 -21.328 -14.438 1 95.81 106 THR B O 1
ATOM 3267 N N . LYS B 1 107 ? 16.812 -20.766 -12.367 1 96.56 107 LYS B N 1
ATOM 3268 C CA . LYS B 1 107 ? 16.281 -22 -11.797 1 96.56 107 LYS B CA 1
ATOM 3269 C C . LYS B 1 107 ? 14.758 -22.047 -11.922 1 96.56 107 LYS B C 1
ATOM 3271 O O . LYS B 1 107 ? 14.188 -23.109 -12.148 1 96.56 107 LYS B O 1
ATOM 3276 N N . ILE B 1 108 ? 14.133 -20.953 -11.742 1 97.06 108 ILE B N 1
ATOM 3277 C CA . ILE B 1 108 ? 12.68 -20.844 -11.867 1 97.06 108 ILE B CA 1
ATOM 3278 C C . ILE B 1 108 ? 12.266 -21.188 -13.297 1 97.06 108 ILE B C 1
ATOM 3280 O O . ILE B 1 108 ? 11.336 -21.969 -13.516 1 97.06 108 ILE B O 1
ATOM 3284 N N . ILE B 1 109 ? 12.992 -20.641 -14.266 1 96.12 109 ILE B N 1
ATOM 3285 C CA . ILE B 1 109 ? 12.672 -20.844 -15.672 1 96.12 109 ILE B CA 1
ATOM 3286 C C . ILE B 1 109 ? 12.938 -22.297 -16.047 1 96.12 109 ILE B C 1
ATOM 3288 O O . ILE B 1 109 ? 12.203 -22.891 -16.844 1 96.12 109 ILE B O 1
ATOM 3292 N N . GLU B 1 110 ? 14.016 -22.828 -15.523 1 96.25 110 GLU B N 1
ATOM 3293 C CA . GLU B 1 110 ? 14.273 -24.25 -15.727 1 96.25 110 GLU B CA 1
ATOM 3294 C C . GLU B 1 110 ? 13.078 -25.094 -15.305 1 96.25 110 GLU B C 1
ATOM 3296 O O . GLU B 1 110 ? 12.672 -26.016 -16.031 1 96.25 110 GLU B O 1
ATOM 3301 N N . GLN B 1 111 ? 12.539 -24.797 -14.164 1 97.06 111 GLN B N 1
ATOM 3302 C CA . GLN B 1 111 ? 11.375 -25.516 -13.664 1 97.06 111 GLN B CA 1
ATOM 3303 C C . GLN B 1 111 ? 10.172 -25.344 -14.594 1 97.06 111 GLN B C 1
ATOM 3305 O O . GLN B 1 111 ? 9.414 -26.281 -14.828 1 97.06 111 GLN B O 1
ATOM 3310 N N . LYS B 1 112 ? 9.992 -24.141 -15.047 1 97.5 112 LYS B N 1
ATOM 3311 C CA . LYS B 1 112 ? 8.906 -23.859 -15.984 1 97.5 112 LYS B CA 1
ATOM 3312 C C . LYS B 1 112 ? 8.984 -24.766 -17.203 1 97.5 112 LYS B C 1
ATOM 3314 O O . LYS B 1 112 ? 8.008 -25.422 -17.562 1 97.5 112 LYS B O 1
ATOM 3319 N N . ILE B 1 113 ? 10.156 -24.812 -17.812 1 96.94 113 ILE B N 1
ATOM 3320 C CA . ILE B 1 113 ? 10.344 -25.578 -19.031 1 96.94 113 ILE B CA 1
ATOM 3321 C C . ILE B 1 113 ? 10.188 -27.078 -18.734 1 96.94 113 ILE B C 1
ATOM 3323 O O . ILE B 1 113 ? 9.531 -27.797 -19.5 1 96.94 113 ILE B O 1
ATOM 3327 N N . MET B 1 114 ? 10.719 -27.484 -17.625 1 97.06 114 MET B N 1
ATOM 3328 C CA . MET B 1 114 ? 10.617 -28.891 -17.25 1 97.06 114 MET B CA 1
ATOM 3329 C C . MET B 1 114 ? 9.156 -29.281 -17.016 1 97.06 114 MET B C 1
ATOM 3331 O O . MET B 1 114 ? 8.727 -30.359 -17.453 1 97.06 114 MET B O 1
ATOM 3335 N N . ASN B 1 115 ? 8.438 -28.422 -16.359 1 97.44 115 ASN B N 1
ATOM 3336 C CA . ASN B 1 115 ? 7.031 -28.703 -16.109 1 97.44 115 ASN B CA 1
ATOM 3337 C C . ASN B 1 115 ? 6.223 -28.734 -17.406 1 97.44 115 ASN B C 1
ATOM 3339 O O . ASN B 1 115 ? 5.305 -29.547 -17.547 1 97.44 115 ASN B O 1
ATOM 3343 N N . GLN B 1 116 ? 6.539 -27.859 -18.297 1 97.19 116 GLN B N 1
ATOM 3344 C CA . GLN B 1 116 ? 5.891 -27.859 -19.609 1 97.19 116 GLN B CA 1
ATOM 3345 C C . GLN B 1 116 ? 6.176 -29.172 -20.359 1 97.19 116 GLN B C 1
ATOM 3347 O O . GLN B 1 116 ? 5.27 -29.766 -20.938 1 97.19 116 GLN B O 1
ATOM 3352 N N . ALA B 1 117 ? 7.441 -29.562 -20.328 1 97.31 117 ALA B N 1
ATOM 3353 C CA . ALA B 1 117 ? 7.836 -30.812 -20.969 1 97.31 117 ALA B CA 1
ATOM 3354 C C . ALA B 1 117 ? 7.109 -32 -20.359 1 97.31 117 ALA B C 1
ATOM 3356 O O . ALA B 1 117 ? 6.609 -32.875 -21.062 1 97.31 117 ALA B O 1
ATOM 3357 N N . GLU B 1 118 ? 7.113 -32 -19.062 1 96.69 118 GLU B N 1
ATOM 3358 C CA . GLU B 1 118 ? 6.461 -33.094 -18.359 1 96.69 118 GLU B CA 1
ATOM 3359 C C . GLU B 1 118 ? 4.977 -33.156 -18.703 1 96.69 118 GLU B C 1
ATOM 3361 O O . GLU B 1 118 ? 4.422 -34.25 -18.844 1 96.69 118 GLU B O 1
ATOM 3366 N N . PHE B 1 119 ? 4.328 -32.094 -18.828 1 97.5 119 PHE B N 1
ATOM 3367 C CA . PHE B 1 119 ? 2.92 -32.062 -19.203 1 97.5 119 PHE B CA 1
ATOM 3368 C C . PHE B 1 119 ? 2.717 -32.625 -20.594 1 97.5 119 PHE B C 1
ATOM 3370 O O . PHE B 1 119 ? 1.833 -33.469 -20.812 1 97.5 119 PHE B O 1
ATOM 3377 N N . LEU B 1 120 ? 3.52 -32.219 -21.531 1 97.5 120 LEU B N 1
ATOM 3378 C CA . LEU B 1 120 ? 3.416 -32.75 -22.875 1 97.5 120 LEU B CA 1
ATOM 3379 C C . LEU B 1 120 ? 3.596 -34.281 -22.891 1 97.5 120 LEU B C 1
ATOM 3381 O O . LEU B 1 120 ? 2.867 -34.969 -23.594 1 97.5 120 LEU B O 1
ATOM 3385 N N . ALA B 1 121 ? 4.594 -34.719 -22.125 1 97 121 ALA B N 1
ATOM 3386 C CA . ALA B 1 121 ? 4.824 -36.156 -22.031 1 97 121 ALA B CA 1
ATOM 3387 C C . ALA B 1 121 ? 3.594 -36.875 -21.469 1 97 121 ALA B C 1
ATOM 3389 O O . ALA B 1 121 ? 3.242 -37.969 -21.938 1 97 121 ALA B O 1
ATOM 3390 N N . SER B 1 122 ? 2.965 -36.281 -20.516 1 96.69 122 SER B N 1
ATOM 3391 C CA . SER B 1 122 ? 1.824 -36.875 -19.844 1 96.69 122 SER B CA 1
ATOM 3392 C C . SER B 1 122 ? 0.628 -37 -20.781 1 96.69 122 SER B C 1
ATOM 3394 O O . SER B 1 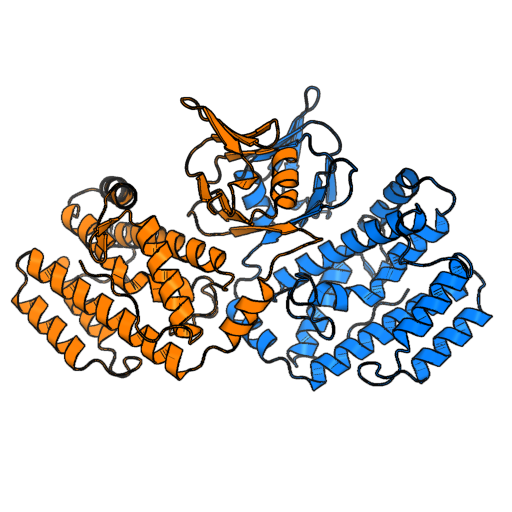122 ? -0.266 -37.812 -20.547 1 96.69 122 SER B O 1
ATOM 3396 N N . ILE B 1 123 ? 0.609 -36.25 -21.828 1 96.38 123 ILE B N 1
ATOM 3397 C CA . ILE B 1 123 ? -0.513 -36.312 -22.75 1 96.38 123 ILE B CA 1
ATOM 3398 C C . ILE B 1 123 ? -0.039 -36.906 -24.094 1 96.38 123 ILE B C 1
ATOM 3400 O O . ILE B 1 123 ? -0.541 -36.5 -25.141 1 96.38 123 ILE B O 1
ATOM 3404 N N . ASP B 1 124 ? 1.064 -37.594 -24.078 1 95.44 124 ASP B N 1
ATOM 3405 C CA . ASP B 1 124 ? 1.539 -38.5 -25.109 1 95.44 124 ASP B CA 1
ATOM 3406 C C . ASP B 1 124 ? 2.254 -37.719 -26.219 1 95.44 124 ASP B C 1
ATOM 3408 O O . ASP B 1 124 ? 2.256 -38.156 -27.375 1 95.44 124 ASP B O 1
ATOM 3412 N N . TYR B 1 125 ? 2.746 -36.531 -25.953 1 96.75 125 TYR B N 1
ATOM 3413 C CA . TYR B 1 125 ? 3.652 -35.812 -26.859 1 96.75 125 TYR B CA 1
ATOM 3414 C C . TYR B 1 125 ? 5.102 -36 -26.422 1 96.75 125 TYR B C 1
ATOM 3416 O O . TYR B 1 125 ? 5.801 -35 -26.156 1 96.75 125 TYR B O 1
ATOM 3424 N N . LYS B 1 126 ? 5.602 -37.156 -26.438 1 96.56 126 LYS B N 1
ATOM 3425 C CA . LYS B 1 126 ? 6.902 -37.5 -25.891 1 96.56 126 LYS B CA 1
ATOM 3426 C C . LYS B 1 126 ? 8.039 -36.938 -26.719 1 96.56 126 LYS B C 1
ATOM 3428 O O . LYS B 1 126 ? 9.039 -36.469 -26.156 1 96.56 126 LYS B O 1
ATOM 3433 N N . LYS B 1 127 ? 7.859 -37 -28.016 1 96.25 127 LYS B N 1
ATOM 3434 C CA . LYS B 1 127 ? 8.898 -36.469 -28.891 1 96.25 127 LYS B CA 1
ATOM 3435 C C . LYS B 1 127 ? 9.117 -34.969 -28.656 1 96.25 127 LYS B C 1
ATOM 3437 O O . LYS B 1 127 ? 10.25 -34.531 -28.531 1 96.25 127 LYS B O 1
ATOM 3442 N N . GLN B 1 128 ? 8.023 -34.281 -28.656 1 96.06 128 GLN B N 1
ATOM 3443 C CA . GLN B 1 128 ? 8.109 -32.844 -28.422 1 96.06 128 GLN B CA 1
ATOM 3444 C C . GLN B 1 128 ? 8.641 -32.531 -27.016 1 96.06 128 GLN B C 1
ATOM 3446 O O . GLN B 1 128 ? 9.398 -31.594 -26.812 1 96.06 128 GLN B O 1
ATOM 3451 N N . SER B 1 129 ? 8.195 -33.344 -26.031 1 97 129 SER B N 1
ATOM 3452 C CA . SER B 1 129 ? 8.688 -33.219 -24.656 1 97 129 SER B CA 1
ATOM 3453 C C . SER B 1 129 ? 10.203 -33.312 -24.594 1 97 129 SER B C 1
ATOM 3455 O O . SER B 1 129 ? 10.867 -32.5 -23.953 1 97 129 SER B O 1
ATOM 3457 N N . GLU B 1 130 ? 10.711 -34.312 -25.297 1 96.44 130 GLU B N 1
ATOM 3458 C CA . GLU B 1 130 ? 12.156 -34.531 -25.312 1 96.44 130 GLU B CA 1
ATOM 3459 C C . GLU B 1 130 ? 12.891 -33.375 -25.953 1 96.44 130 GLU B C 1
ATOM 3461 O O . GLU B 1 130 ? 13.977 -33 -25.5 1 96.44 130 GLU B O 1
ATOM 3466 N N . LYS B 1 131 ? 12.312 -32.844 -26.984 1 95.62 131 LYS B N 1
ATOM 3467 C CA . LYS B 1 131 ? 12.906 -31.703 -27.656 1 95.62 131 LYS B CA 1
ATOM 3468 C C . LYS B 1 131 ? 12.984 -30.5 -26.719 1 95.62 131 LYS B C 1
ATOM 3470 O O . LYS B 1 131 ? 13.992 -29.797 -26.688 1 95.62 131 LYS B O 1
ATOM 3475 N N . ILE B 1 132 ? 11.953 -30.328 -25.953 1 95.56 132 ILE B N 1
ATOM 3476 C CA . ILE B 1 132 ? 11.891 -29.203 -25.016 1 95.56 132 ILE B CA 1
ATOM 3477 C C . ILE B 1 132 ? 12.883 -29.422 -23.875 1 95.56 132 ILE B C 1
ATOM 3479 O O . ILE B 1 132 ? 13.539 -28.469 -23.422 1 95.56 132 ILE B O 1
ATOM 3483 N N . LEU B 1 133 ? 13.039 -30.641 -23.438 1 94.69 133 LEU B N 1
ATOM 3484 C CA . LEU B 1 133 ? 13.961 -30.953 -22.359 1 94.69 133 LEU B CA 1
ATOM 3485 C C . LEU B 1 133 ? 15.398 -30.672 -22.766 1 94.69 133 LEU B C 1
ATOM 3487 O O . LEU B 1 133 ? 16.234 -30.297 -21.938 1 94.69 133 LEU B O 1
ATOM 3491 N N . LYS B 1 134 ? 15.648 -30.828 -24.031 1 93.5 134 LYS B N 1
ATOM 3492 C CA . LYS B 1 134 ? 16.984 -30.547 -24.547 1 93.5 134 LYS B CA 1
ATOM 3493 C C . LYS B 1 134 ? 17.312 -29.062 -24.422 1 93.5 134 LYS B C 1
ATOM 3495 O O . LYS B 1 134 ? 18.484 -28.688 -24.25 1 93.5 134 LYS B O 1
ATOM 3500 N N . LEU B 1 135 ? 16.297 -28.266 -24.516 1 91.56 135 LEU B N 1
ATOM 3501 C CA . LEU B 1 135 ? 16.5 -26.828 -24.344 1 91.56 135 LEU B CA 1
ATOM 3502 C C . LEU B 1 135 ? 16.922 -26.5 -22.922 1 91.56 135 LEU B C 1
ATOM 3504 O O . LEU B 1 135 ? 17.656 -25.547 -22.688 1 91.56 135 LEU B O 1
ATOM 3508 N N . VAL B 1 136 ? 16.484 -27.266 -21.938 1 90.56 136 VAL B N 1
ATOM 3509 C CA . VAL B 1 136 ? 16.828 -27.062 -20.547 1 90.56 136 VAL B CA 1
ATOM 3510 C C . VAL B 1 136 ? 18.328 -27.297 -20.359 1 90.56 136 VAL B C 1
ATOM 3512 O O . VAL B 1 136 ? 18.984 -26.547 -19.625 1 90.56 136 VAL B O 1
ATOM 3515 N N . ASP B 1 137 ? 18.828 -28.297 -21.047 1 88.94 137 ASP B N 1
ATOM 3516 C CA . ASP B 1 137 ? 20.234 -28.656 -20.922 1 88.94 137 ASP B CA 1
ATOM 3517 C C . ASP B 1 137 ? 21.141 -27.516 -21.406 1 88.94 137 ASP B C 1
ATOM 3519 O O . ASP B 1 137 ? 22.266 -27.359 -20.953 1 88.94 137 ASP B O 1
ATOM 3523 N N . SER B 1 138 ? 20.594 -26.719 -22.266 1 88.62 138 SER B N 1
ATOM 3524 C CA . SER B 1 138 ? 21.375 -25.641 -22.859 1 88.62 138 SER B CA 1
ATOM 3525 C C . SER B 1 138 ? 21.031 -24.297 -22.25 1 88.62 138 SER B C 1
ATOM 3527 O O . SER B 1 138 ? 21.469 -23.25 -22.734 1 88.62 138 SER B O 1
ATOM 3529 N N . LEU B 1 139 ? 20.234 -24.391 -21.25 1 90.06 139 LEU B N 1
ATOM 3530 C CA . LEU B 1 139 ? 19.812 -23.141 -20.609 1 90.06 139 LEU B CA 1
ATOM 3531 C C . LEU B 1 139 ? 20.984 -22.484 -19.891 1 90.06 139 LEU B C 1
ATOM 3533 O O . LEU B 1 139 ? 21.641 -23.125 -19.062 1 90.06 139 LEU B O 1
ATOM 3537 N N . GLU B 1 140 ? 21.297 -21.25 -20.266 1 87 140 GLU B N 1
ATOM 3538 C CA . GLU B 1 140 ? 22.344 -20.453 -19.609 1 87 140 GLU B CA 1
ATOM 3539 C C . GLU B 1 140 ? 21.75 -19.453 -18.625 1 87 140 GLU B C 1
ATOM 3541 O O . GLU B 1 140 ? 20.547 -19.188 -18.656 1 87 140 GLU B O 1
ATOM 3546 N N . VAL B 1 141 ? 22.656 -18.984 -17.812 1 86.88 141 VAL B N 1
ATOM 3547 C CA . VAL B 1 141 ? 22.219 -18 -16.828 1 86.88 141 VAL B CA 1
ATOM 3548 C C . VAL B 1 141 ? 21.562 -16.812 -17.531 1 86.88 141 VAL B C 1
ATOM 3550 O O . VAL B 1 141 ? 22.109 -16.281 -18.5 1 86.88 141 VAL B O 1
ATOM 3553 N N . LEU B 1 142 ? 20.297 -16.5 -17.141 1 85.81 142 LEU B N 1
ATOM 3554 C CA . LEU B 1 142 ? 19.484 -15.406 -17.625 1 85.81 142 LEU B CA 1
ATOM 3555 C C . LEU B 1 142 ? 18.953 -15.703 -19.031 1 85.81 142 LEU B C 1
ATOM 3557 O O . LEU B 1 142 ? 18.344 -14.852 -19.672 1 85.81 142 LEU B O 1
ATOM 3561 N N . ASP B 1 143 ? 19.344 -16.766 -19.594 1 88.75 143 ASP B N 1
ATOM 3562 C CA . ASP B 1 143 ? 18.766 -17.297 -20.828 1 88.75 143 ASP B CA 1
ATOM 3563 C C . ASP B 1 143 ? 19.062 -16.359 -22 1 88.75 143 ASP B C 1
ATOM 3565 O O . ASP B 1 143 ? 18.141 -15.93 -22.703 1 88.75 143 ASP B O 1
ATOM 3569 N N . PRO B 1 144 ? 20.266 -15.969 -22.219 1 85.31 144 PRO B N 1
ATOM 3570 C CA . PRO B 1 144 ? 20.594 -15.055 -23.312 1 85.31 144 PRO B CA 1
ATOM 3571 C C . PRO B 1 144 ? 20.219 -15.609 -24.688 1 85.31 144 PRO B C 1
ATOM 3573 O O . PRO B 1 144 ? 20 -14.844 -25.625 1 85.31 144 PRO B O 1
ATOM 3576 N N . THR B 1 145 ? 20.062 -16.922 -24.828 1 88 145 THR B N 1
ATOM 3577 C CA . THR B 1 145 ? 19.75 -17.547 -26.109 1 88 145 THR B CA 1
ATOM 3578 C C . THR B 1 145 ? 18.234 -17.766 -26.25 1 88 145 THR B C 1
ATOM 3580 O O . THR B 1 145 ? 17.797 -18.469 -27.156 1 88 145 THR B O 1
ATOM 3583 N N . ASN B 1 146 ? 17.453 -17.297 -25.359 1 90.25 146 ASN B N 1
ATOM 3584 C CA . ASN B 1 146 ? 16 -17.266 -25.391 1 90.25 146 ASN B CA 1
ATOM 3585 C C . ASN B 1 146 ? 15.422 -18.688 -25.484 1 90.25 146 ASN B C 1
ATOM 3587 O O . ASN B 1 146 ? 14.562 -18.953 -26.328 1 90.25 146 ASN B O 1
ATOM 3591 N N . ARG B 1 147 ? 16.031 -19.578 -24.766 1 90.56 147 ARG B N 1
ATOM 3592 C CA . ARG B 1 147 ? 15.539 -20.938 -24.688 1 90.56 147 ARG B CA 1
ATOM 3593 C C . ARG B 1 147 ? 14.109 -20.969 -24.141 1 90.56 147 ARG B C 1
ATOM 3595 O O . ARG B 1 147 ? 13.297 -21.781 -24.562 1 90.56 147 ARG B O 1
ATOM 3602 N N . GLU B 1 148 ? 13.812 -20.062 -23.203 1 92 148 GLU B N 1
ATOM 3603 C CA . GLU B 1 148 ? 12.469 -19.969 -22.641 1 92 148 GLU B CA 1
ATOM 3604 C C . GLU B 1 148 ? 11.43 -19.688 -23.719 1 92 148 GLU B C 1
ATOM 3606 O O . GLU B 1 148 ? 10.375 -20.328 -23.766 1 92 148 GLU B O 1
ATOM 3611 N N . GLY B 1 149 ? 11.734 -18.75 -24.562 1 92.56 149 GLY B N 1
ATOM 3612 C CA . GLY B 1 149 ? 10.828 -18.406 -25.656 1 92.56 149 GLY B CA 1
ATOM 3613 C C . GLY B 1 149 ? 10.625 -19.547 -26.641 1 92.56 149 GLY B C 1
ATOM 3614 O O . GLY B 1 149 ? 9.5 -19.797 -27.062 1 92.56 149 GLY B O 1
ATOM 3615 N N . HIS B 1 150 ? 11.695 -20.172 -26.984 1 93 150 HIS B N 1
ATOM 3616 C CA . HIS B 1 150 ? 11.633 -21.312 -27.891 1 93 150 HIS B CA 1
ATOM 3617 C C . HIS B 1 150 ? 10.797 -22.438 -27.297 1 93 150 HIS B C 1
ATOM 3619 O O . HIS B 1 150 ? 9.953 -23.016 -27.984 1 93 150 HIS B O 1
AT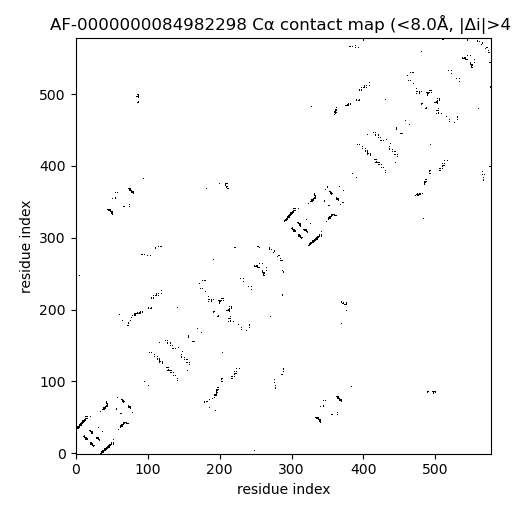OM 3625 N N . ALA B 1 151 ? 11.141 -22.719 -26.078 1 95 151 ALA B N 1
ATOM 3626 C CA . ALA B 1 151 ? 10.398 -23.766 -25.406 1 95 151 ALA B CA 1
ATOM 3627 C C . ALA B 1 151 ? 8.906 -23.438 -25.359 1 95 151 ALA B C 1
ATOM 3629 O O . ALA B 1 151 ? 8.07 -24.312 -25.594 1 95 151 ALA B O 1
ATOM 3630 N N . ALA B 1 152 ? 8.586 -22.203 -25.062 1 95.12 152 ALA B N 1
ATOM 3631 C CA . ALA B 1 152 ? 7.191 -21.781 -24.969 1 95.12 152 ALA B CA 1
ATOM 3632 C C . ALA B 1 152 ? 6.48 -21.938 -26.312 1 95.12 152 ALA B C 1
ATOM 3634 O O . ALA B 1 152 ? 5.344 -22.406 -26.375 1 95.12 152 ALA B O 1
ATOM 3635 N N . ARG B 1 153 ? 7.098 -21.562 -27.328 1 94.06 153 ARG B N 1
ATOM 3636 C CA . ARG B 1 153 ? 6.52 -21.688 -28.672 1 94.06 153 ARG B CA 1
ATOM 3637 C C . ARG B 1 153 ? 6.246 -23.141 -29.016 1 94.06 153 ARG B C 1
ATOM 3639 O O . ARG B 1 153 ? 5.148 -23.484 -29.469 1 94.06 153 ARG B O 1
ATOM 3646 N N . MET B 1 154 ? 7.262 -23.922 -28.906 1 95.69 154 MET B N 1
ATOM 3647 C CA . MET B 1 154 ? 7.105 -25.344 -29.172 1 95.69 154 MET B CA 1
ATOM 3648 C C . MET B 1 154 ? 5.988 -25.938 -28.328 1 95.69 154 MET B C 1
ATOM 3650 O O . MET B 1 154 ? 5.191 -26.75 -28.828 1 95.69 154 MET B O 1
ATOM 3654 N N . TYR B 1 155 ? 5.965 -25.578 -27.156 1 97.44 155 TYR B N 1
ATOM 3655 C CA . TYR B 1 155 ? 4.992 -26.062 -26.188 1 97.44 155 TYR B CA 1
ATOM 3656 C C . TYR B 1 155 ? 3.572 -25.719 -26.625 1 97.44 155 TYR B C 1
ATOM 3658 O O . TYR B 1 155 ? 2.736 -26.609 -26.781 1 97.44 155 TYR B O 1
ATOM 3666 N N . PHE B 1 156 ? 3.301 -24.469 -26.906 1 96.69 156 PHE B N 1
ATOM 3667 C CA . PHE B 1 156 ? 1.945 -24.047 -27.234 1 96.69 156 PHE B CA 1
ATOM 3668 C C . PHE B 1 156 ? 1.542 -24.531 -28.625 1 96.69 156 PHE B C 1
ATOM 3670 O O . PHE B 1 156 ? 0.377 -24.859 -28.859 1 96.69 156 PHE B O 1
ATOM 3677 N N . ASN B 1 157 ? 2.533 -24.578 -29.5 1 95.81 157 ASN B N 1
ATOM 3678 C CA . ASN B 1 157 ? 2.248 -25.109 -30.828 1 95.81 157 ASN B CA 1
ATOM 3679 C C . ASN B 1 157 ? 1.845 -26.594 -30.75 1 95.81 157 ASN B C 1
ATOM 3681 O O . ASN B 1 157 ? 0.995 -27.047 -31.516 1 95.81 157 ASN B O 1
ATOM 3685 N N . THR B 1 158 ? 2.564 -27.281 -29.922 1 96.94 158 THR B N 1
ATOM 3686 C CA . THR B 1 158 ? 2.232 -28.688 -29.734 1 96.94 158 THR B CA 1
ATOM 3687 C C . THR B 1 158 ? 0.818 -28.844 -29.188 1 96.94 158 THR B C 1
ATOM 3689 O O . THR B 1 158 ? 0.061 -29.703 -29.625 1 96.94 158 THR B O 1
ATOM 3692 N N . LEU B 1 159 ? 0.398 -28.031 -28.297 1 96.62 159 LEU B N 1
ATOM 3693 C CA . LEU B 1 159 ? -0.892 -28.141 -27.625 1 96.62 159 LEU B CA 1
ATOM 3694 C C . LEU B 1 159 ? -2.027 -27.719 -28.562 1 96.62 159 LEU B C 1
ATOM 3696 O O . LEU B 1 159 ? -3.094 -28.344 -28.562 1 96.62 159 LEU B O 1
ATOM 3700 N N . TYR B 1 160 ? -1.783 -26.656 -29.359 1 95.44 160 TYR B N 1
ATOM 3701 C CA . TYR B 1 160 ? -2.941 -26.031 -30 1 95.44 160 TYR B CA 1
ATOM 3702 C C . TYR B 1 160 ? -2.738 -25.906 -31.5 1 95.44 160 TYR B C 1
ATOM 3704 O O . TYR B 1 160 ? -3.621 -25.422 -32.219 1 95.44 160 TYR B O 1
ATOM 3712 N N . GLY B 1 161 ? -1.571 -26.297 -31.953 1 93.94 161 GLY B N 1
ATOM 3713 C CA . GLY B 1 161 ? -1.29 -26.234 -33.375 1 93.94 161 GLY B CA 1
ATOM 3714 C C . GLY B 1 161 ? -0.366 -25.094 -33.75 1 93.94 161 GLY B C 1
ATOM 3715 O O . GLY B 1 161 ? -0.217 -24.141 -33 1 93.94 161 GLY B O 1
ATOM 3716 N N . ASN B 1 162 ? 0.147 -25.141 -34.875 1 92.12 162 ASN B N 1
ATOM 3717 C CA . ASN B 1 162 ? 1.178 -24.203 -35.344 1 92.12 162 ASN B CA 1
ATOM 3718 C C . ASN B 1 162 ? 0.603 -22.812 -35.594 1 92.12 162 ASN B C 1
ATOM 3720 O O . ASN B 1 162 ? 1.338 -21.828 -35.625 1 92.12 162 ASN B O 1
ATOM 3724 N N . ASP B 1 163 ? -0.614 -22.703 -35.75 1 90.88 163 ASP B N 1
ATOM 3725 C CA . ASP B 1 163 ? -1.241 -21.422 -36.031 1 90.88 163 ASP B CA 1
ATOM 3726 C C . ASP B 1 163 ? -1.601 -20.688 -34.719 1 90.88 163 ASP B C 1
ATOM 3728 O O . ASP B 1 163 ? -2.027 -19.531 -34.75 1 90.88 163 ASP B O 1
ATOM 3732 N N . PHE B 1 164 ? -1.317 -21.375 -33.688 1 92.44 164 PHE B N 1
ATOM 3733 C CA . PHE B 1 164 ? -1.673 -20.797 -32.406 1 92.44 164 PHE B CA 1
ATOM 3734 C C . PHE B 1 164 ? -0.605 -19.812 -31.938 1 92.44 164 PHE B C 1
ATOM 3736 O O . PHE B 1 164 ? 0.591 -20.062 -32.094 1 92.44 164 PHE B O 1
ATOM 3743 N N . SER B 1 165 ? -1.146 -18.672 -31.406 1 90.94 165 SER B N 1
ATOM 3744 C CA . SER B 1 165 ? -0.249 -17.688 -30.797 1 90.94 165 SER B CA 1
ATOM 3745 C C . SER B 1 165 ? -0.856 -17.109 -29.516 1 90.94 165 SER B C 1
ATOM 3747 O O . SER B 1 165 ? -2.037 -16.75 -29.5 1 90.94 165 SER B O 1
ATOM 3749 N N . ARG B 1 166 ? 0.008 -16.984 -28.5 1 89.81 166 ARG B N 1
ATOM 3750 C CA . ARG B 1 166 ? -0.435 -16.406 -27.25 1 89.81 166 ARG B CA 1
ATOM 3751 C C . ARG B 1 166 ? -0.752 -14.922 -27.406 1 89.81 166 ARG B C 1
ATOM 3753 O O . ARG B 1 166 ? -1.437 -14.336 -26.562 1 89.81 166 ARG B O 1
ATOM 3760 N N . LYS B 1 167 ? -0.454 -14.406 -28.5 1 83.12 167 LYS B N 1
ATOM 3761 C CA . LYS B 1 167 ? -0.625 -12.977 -28.719 1 83.12 167 LYS B CA 1
ATOM 3762 C C . LYS B 1 167 ? -1.993 -12.672 -29.328 1 83.12 167 LYS B C 1
ATOM 3764 O O . LYS B 1 167 ? -2.438 -11.523 -29.328 1 83.12 167 LYS B O 1
ATOM 3769 N N . HIS B 1 168 ? -2.564 -13.672 -29.719 1 80.25 168 HIS B N 1
ATOM 3770 C CA . HIS B 1 168 ? -3.883 -13.477 -30.312 1 80.25 168 HIS B CA 1
ATOM 3771 C C . HIS B 1 168 ? -4.938 -13.219 -29.25 1 80.25 168 HIS B C 1
ATOM 3773 O O . HIS B 1 168 ? -4.996 -13.922 -28.234 1 80.25 168 HIS B O 1
ATOM 3779 N N . THR B 1 169 ? -5.719 -12.219 -29.469 1 71.44 169 THR B N 1
ATOM 3780 C CA . THR B 1 169 ? -6.672 -11.836 -28.438 1 71.44 169 THR B CA 1
ATOM 3781 C C . THR B 1 169 ? -8.055 -12.414 -28.734 1 71.44 169 THR B C 1
ATOM 3783 O O . THR B 1 169 ? -8.906 -12.477 -27.844 1 71.44 169 THR B O 1
ATOM 3786 N N . ASP B 1 170 ? -8.141 -12.914 -29.75 1 69.31 170 ASP B N 1
ATOM 3787 C CA . ASP B 1 170 ? -9.508 -13.242 -30.141 1 69.31 170 ASP B CA 1
ATOM 3788 C C . ASP B 1 170 ? -9.742 -14.75 -30.078 1 69.31 170 ASP B C 1
ATOM 3790 O O . ASP B 1 170 ? -10.266 -15.336 -31.031 1 69.31 170 ASP B O 1
ATOM 3794 N N . ASN B 1 171 ? -9.312 -15.438 -29.078 1 86.94 171 ASN B N 1
ATOM 3795 C CA . ASN B 1 171 ? -9.68 -16.844 -28.938 1 86.94 171 ASN B CA 1
ATOM 3796 C C . ASN B 1 171 ? -9.906 -17.219 -27.469 1 86.94 171 ASN B C 1
ATOM 3798 O O . ASN B 1 171 ? -9.242 -16.672 -26.578 1 86.94 171 ASN B O 1
ATOM 3802 N N . ASP B 1 172 ? -10.789 -18.109 -27.281 1 91.12 172 ASP B N 1
ATOM 3803 C CA . ASP B 1 172 ? -11.258 -18.547 -25.969 1 91.12 172 ASP B CA 1
ATOM 3804 C C . ASP B 1 172 ? -10.133 -19.203 -25.172 1 91.12 172 ASP B C 1
ATOM 3806 O O . ASP B 1 172 ? -10.086 -19.078 -23.953 1 91.12 172 ASP B O 1
ATOM 3810 N N . ILE B 1 173 ? -9.258 -19.781 -25.938 1 94.62 173 ILE B N 1
ATOM 3811 C CA . ILE B 1 173 ? -8.156 -20.469 -25.281 1 94.62 173 ILE B CA 1
ATOM 3812 C C . ILE B 1 173 ? -7.242 -19.453 -24.609 1 94.62 173 ILE B C 1
ATOM 3814 O O . ILE B 1 173 ? -6.941 -19.562 -23.422 1 94.62 173 ILE B O 1
ATOM 3818 N N . ASN B 1 174 ? -6.883 -18.453 -25.344 1 94.56 174 ASN B N 1
ATOM 3819 C CA . ASN B 1 174 ? -6.039 -17.391 -24.781 1 94.56 174 ASN B CA 1
ATOM 3820 C C . ASN B 1 174 ? -6.746 -16.641 -23.656 1 94.56 174 ASN B C 1
ATOM 3822 O O . ASN B 1 174 ? -6.117 -16.266 -22.672 1 94.56 174 ASN B O 1
ATOM 3826 N N . ALA B 1 175 ? -7.965 -16.406 -23.797 1 92.44 175 ALA B N 1
ATOM 3827 C CA . ALA B 1 175 ? -8.734 -15.75 -22.75 1 92.44 175 ALA B CA 1
ATOM 3828 C C . ALA B 1 175 ? -8.719 -16.562 -21.469 1 92.44 175 ALA B C 1
ATOM 3830 O O . ALA B 1 175 ? -8.547 -16 -20.375 1 92.44 175 ALA B O 1
ATOM 3831 N N . ALA B 1 176 ? -8.883 -17.844 -21.641 1 93.38 176 ALA B N 1
ATOM 3832 C CA . ALA B 1 176 ? -8.891 -18.734 -20.484 1 93.38 176 ALA B CA 1
ATOM 3833 C C . ALA B 1 176 ? -7.508 -18.797 -19.828 1 93.38 176 ALA B C 1
ATOM 3835 O O . ALA B 1 176 ? -7.387 -18.75 -18.609 1 93.38 176 ALA B O 1
ATOM 3836 N N . LEU B 1 177 ? -6.527 -18.938 -20.688 1 95.69 177 LEU B N 1
ATOM 3837 C CA . LEU B 1 177 ? -5.156 -18.953 -20.188 1 95.69 177 LEU B CA 1
ATOM 3838 C C . LEU B 1 177 ? -4.84 -17.672 -19.422 1 95.69 177 LEU B C 1
ATOM 3840 O O . LEU B 1 177 ? -4.344 -17.719 -18.281 1 95.69 177 LEU B O 1
ATOM 3844 N N . ASN B 1 178 ? -5.203 -16.562 -20 1 92.31 178 ASN B N 1
ATOM 3845 C CA . ASN B 1 178 ? -4.949 -15.273 -19.359 1 92.31 178 ASN B CA 1
ATOM 3846 C C . ASN B 1 178 ? -5.691 -15.148 -18.031 1 92.31 178 ASN B C 1
ATOM 3848 O O . ASN B 1 178 ? -5.145 -14.633 -17.062 1 92.31 178 ASN B O 1
ATOM 3852 N N . TYR B 1 179 ? -6.883 -15.594 -18.062 1 90.5 179 TYR B N 1
ATOM 3853 C CA . TYR B 1 179 ? -7.68 -15.57 -16.844 1 90.5 179 TYR B CA 1
ATOM 3854 C C . TYR B 1 179 ? -7.027 -16.406 -15.75 1 90.5 179 TYR B C 1
ATOM 3856 O O . TYR B 1 179 ? -6.859 -15.953 -14.625 1 90.5 179 TYR B O 1
ATOM 3864 N N . GLY B 1 180 ? -6.672 -17.594 -16.078 1 93.44 180 GLY B N 1
ATOM 3865 C CA . GLY B 1 180 ? -6.023 -18.484 -15.133 1 93.44 180 GLY B CA 1
ATOM 3866 C C . GLY B 1 180 ? -4.695 -17.953 -14.625 1 93.44 180 GLY B C 1
ATOM 3867 O O . GLY B 1 180 ? -4.398 -18.031 -13.43 1 93.44 180 GLY B O 1
ATOM 3868 N N . TYR B 1 181 ? -3.916 -17.375 -15.523 1 94.94 181 TYR B N 1
ATOM 3869 C CA . TYR B 1 181 ? -2.625 -16.812 -15.141 1 94.94 181 TYR B CA 1
ATOM 3870 C C . TYR B 1 181 ? -2.803 -15.656 -14.164 1 94.94 181 TYR B C 1
ATOM 3872 O O . TYR B 1 181 ? -1.985 -15.469 -13.266 1 94.94 181 TYR B O 1
ATOM 3880 N N . THR B 1 182 ? -3.854 -14.945 -14.328 1 91.56 182 THR B N 1
ATOM 3881 C CA . THR B 1 182 ? -4.129 -13.836 -13.422 1 91.56 182 THR B CA 1
ATOM 3882 C C . THR B 1 182 ? -4.473 -14.352 -12.031 1 91.56 182 THR B C 1
ATOM 3884 O O . THR B 1 182 ? -4.113 -13.727 -11.023 1 91.56 182 THR B O 1
ATOM 3887 N N . LEU B 1 183 ? -5.133 -15.453 -11.977 1 89.25 183 LEU B N 1
ATOM 3888 C CA . LEU B 1 183 ? -5.457 -16.062 -10.695 1 89.25 183 LEU B CA 1
ATOM 3889 C C . LEU B 1 183 ? -4.191 -16.453 -9.945 1 89.25 183 LEU B C 1
ATOM 3891 O O . LEU B 1 183 ? -4.027 -16.125 -8.766 1 89.25 183 LEU B O 1
ATOM 3895 N N . ILE B 1 184 ? -3.277 -17.078 -10.633 1 94.25 184 ILE B N 1
ATOM 3896 C CA . ILE B 1 184 ? -2.033 -17.5 -10 1 94.25 184 ILE B CA 1
ATOM 3897 C C . ILE B 1 184 ? -1.184 -16.281 -9.664 1 94.25 184 ILE B C 1
ATOM 3899 O O . ILE B 1 184 ? -0.545 -16.234 -8.609 1 94.25 184 ILE B O 1
ATOM 3903 N N . LEU B 1 185 ? -1.246 -15.344 -10.562 1 94.25 185 LEU B N 1
ATOM 3904 C CA . LEU B 1 185 ? -0.53 -14.094 -10.32 1 94.25 185 LEU B CA 1
ATOM 3905 C C . LEU B 1 185 ? -0.974 -13.453 -9.008 1 94.25 185 LEU B C 1
ATOM 3907 O O . LEU B 1 185 ? -0.139 -13.016 -8.219 1 94.25 185 LEU B O 1
ATOM 3911 N N . SER B 1 186 ? -2.225 -13.43 -8.789 1 90.56 186 SER B N 1
ATOM 3912 C CA . SER B 1 186 ? -2.762 -12.789 -7.594 1 90.56 186 SER B CA 1
ATOM 3913 C C . SER B 1 186 ? -2.34 -13.539 -6.336 1 90.56 186 SER B C 1
ATOM 3915 O O . SER B 1 186 ? -2.061 -12.93 -5.305 1 90.56 186 SER B O 1
ATOM 3917 N N . ILE B 1 187 ? -2.297 -14.875 -6.395 1 91.19 187 ILE B N 1
ATOM 3918 C CA . ILE B 1 187 ? -1.848 -15.688 -5.27 1 91.19 187 ILE B CA 1
ATOM 3919 C C . ILE B 1 187 ? -0.411 -15.32 -4.91 1 91.19 187 ILE B C 1
ATOM 3921 O O . ILE B 1 187 ? -0.118 -14.992 -3.758 1 91.19 187 ILE B O 1
ATOM 3925 N N . PHE B 1 188 ? 0.418 -15.273 -5.84 1 95.25 188 PHE B N 1
ATOM 3926 C CA . PHE B 1 188 ? 1.83 -15.008 -5.59 1 95.25 188 PHE B CA 1
ATOM 3927 C C . PHE B 1 188 ? 2.039 -13.555 -5.168 1 95.25 188 PHE B C 1
ATOM 3929 O O . PHE B 1 188 ? 2.883 -13.266 -4.32 1 95.25 188 PHE B O 1
ATOM 3936 N N . ALA B 1 189 ? 1.304 -12.664 -5.816 1 93.06 189 ALA B N 1
ATOM 3937 C CA . ALA B 1 189 ? 1.401 -11.266 -5.422 1 93.06 189 ALA B CA 1
ATOM 3938 C C . ALA B 1 189 ? 1.074 -11.086 -3.939 1 93.06 189 ALA B C 1
ATOM 3940 O O . ALA B 1 189 ? 1.796 -10.398 -3.217 1 93.06 189 ALA B O 1
ATOM 3941 N N . ARG B 1 190 ? 0.001 -11.68 -3.508 1 90.25 190 ARG B N 1
ATOM 3942 C CA . ARG B 1 190 ? -0.396 -11.594 -2.107 1 90.25 190 ARG B CA 1
ATOM 3943 C C . ARG B 1 190 ? 0.664 -12.203 -1.198 1 90.25 190 ARG B C 1
ATOM 3945 O O . ARG B 1 190 ? 0.993 -11.641 -0.152 1 90.25 190 ARG B O 1
ATOM 3952 N N . GLU B 1 191 ? 1.267 -13.352 -1.566 1 92.56 191 GLU B N 1
ATOM 3953 C CA . GLU B 1 191 ? 2.303 -14 -0.764 1 92.56 191 GLU B CA 1
ATOM 3954 C C . GLU B 1 191 ? 3.555 -13.133 -0.681 1 92.56 191 GLU B C 1
ATOM 3956 O O . GLU B 1 191 ? 4.219 -13.086 0.357 1 92.56 191 GLU B O 1
ATOM 3961 N N . ILE B 1 192 ? 3.871 -12.461 -1.74 1 93.12 192 ILE B N 1
ATOM 3962 C CA . ILE B 1 192 ? 5.035 -11.578 -1.771 1 93.12 192 ILE B CA 1
ATOM 3963 C C . ILE B 1 192 ? 4.832 -10.414 -0.806 1 93.12 192 ILE B C 1
ATOM 3965 O O . ILE B 1 192 ? 5.707 -10.125 0.014 1 93.12 192 ILE B O 1
ATOM 3969 N N . VAL B 1 193 ? 3.664 -9.789 -0.874 1 88.25 193 VAL B N 1
ATOM 3970 C CA . VAL B 1 193 ? 3.365 -8.656 -0.01 1 88.25 193 VAL B CA 1
ATOM 3971 C C . VAL B 1 193 ? 3.406 -9.086 1.453 1 88.25 193 VAL B C 1
ATOM 3973 O O . VAL B 1 193 ? 3.869 -8.344 2.318 1 88.25 193 VAL B O 1
ATOM 3976 N N . LYS B 1 194 ? 3.021 -10.297 1.724 1 86.56 194 LYS B N 1
ATOM 3977 C CA . LYS B 1 194 ? 3.029 -10.836 3.08 1 86.56 194 LYS B CA 1
ATOM 3978 C C . LYS B 1 194 ? 4.445 -10.883 3.645 1 86.56 194 LYS B C 1
ATOM 3980 O O . LYS B 1 194 ? 4.645 -10.75 4.855 1 86.56 194 LYS B O 1
ATOM 3985 N N . THR B 1 195 ? 5.395 -11.055 2.775 1 88.25 195 THR B N 1
ATOM 3986 C CA . THR B 1 195 ? 6.777 -11.18 3.221 1 88.25 195 THR B CA 1
ATOM 3987 C C . THR B 1 195 ? 7.402 -9.805 3.438 1 88.25 195 THR B C 1
ATOM 3989 O O . THR B 1 195 ? 8.539 -9.703 3.908 1 88.25 195 THR B O 1
ATOM 3992 N N . GLY B 1 196 ? 6.719 -8.758 3.025 1 85.75 196 GLY B N 1
ATOM 3993 C CA . GLY B 1 196 ? 7.262 -7.41 3.156 1 85.75 196 GLY B CA 1
ATOM 3994 C C . GLY B 1 196 ? 7.973 -6.93 1.906 1 85.75 196 GLY B C 1
ATOM 3995 O O . GLY B 1 196 ? 8.523 -5.828 1.886 1 85.75 196 GLY B O 1
ATOM 3996 N N . CYS B 1 197 ? 7.957 -7.719 0.856 1 89.75 197 CYS B N 1
ATOM 3997 C CA . CYS B 1 197 ? 8.617 -7.352 -0.389 1 89.75 197 CYS B CA 1
ATOM 3998 C C . CYS B 1 197 ? 7.68 -6.57 -1.299 1 89.75 197 CYS B C 1
ATOM 4000 O O . CYS B 1 197 ? 6.461 -6.676 -1.176 1 89.75 197 CYS B O 1
ATOM 4002 N N . LEU B 1 198 ? 8.312 -5.828 -2.133 1 88.44 198 LEU B N 1
ATOM 4003 C CA . LEU B 1 198 ? 7.578 -5.164 -3.201 1 88.44 198 LEU B CA 1
ATOM 4004 C C . LEU B 1 198 ? 7.387 -6.098 -4.395 1 88.44 198 LEU B C 1
ATOM 4006 O O . LEU B 1 198 ? 8.289 -6.855 -4.742 1 88.44 198 LEU B O 1
ATOM 4010 N N . THR B 1 199 ? 6.25 -5.969 -5.012 1 91.88 199 THR B N 1
ATOM 4011 C CA . THR B 1 199 ? 5.953 -6.824 -6.156 1 91.88 199 THR B CA 1
ATOM 4012 C C . THR B 1 199 ? 6.562 -6.25 -7.43 1 91.88 199 THR B C 1
ATOM 4014 O O . THR B 1 199 ? 6.699 -6.957 -8.43 1 91.88 199 THR B O 1
ATOM 4017 N N . GLN B 1 200 ? 6.914 -4.992 -7.422 1 87.12 200 GLN B N 1
ATOM 4018 C CA . GLN B 1 200 ? 7.328 -4.266 -8.617 1 87.12 200 GLN B CA 1
ATOM 4019 C C . GLN B 1 200 ? 8.734 -4.684 -9.055 1 87.12 200 GLN B C 1
ATOM 4021 O O . GLN B 1 200 ? 9.055 -4.648 -10.242 1 87.12 200 GLN B O 1
ATOM 4026 N N . PHE B 1 201 ? 9.586 -5.066 -8.125 1 88.81 201 PHE B N 1
ATOM 4027 C CA . PHE B 1 201 ? 10.977 -5.398 -8.422 1 88.81 201 PHE B CA 1
ATOM 4028 C C . PHE B 1 201 ? 11.109 -6.871 -8.789 1 88.81 201 PHE B C 1
ATOM 4030 O O . PHE B 1 201 ? 11.227 -7.727 -7.91 1 88.81 201 PHE B O 1
ATOM 4037 N N . GLY B 1 202 ? 11.219 -7.082 -10.031 1 91.38 202 GLY B N 1
ATOM 4038 C CA . GLY B 1 202 ? 11.344 -8.445 -10.508 1 91.38 202 GLY B CA 1
ATOM 4039 C C . GLY B 1 202 ? 12.766 -8.961 -10.477 1 91.38 202 GLY B C 1
ATOM 4040 O O . GLY B 1 202 ? 13.688 -8.242 -10.07 1 91.38 202 GLY B O 1
ATOM 4041 N N . LEU B 1 203 ? 12.898 -10.25 -10.797 1 93 203 LEU B N 1
ATOM 4042 C CA . LEU B 1 203 ? 14.219 -10.852 -10.992 1 93 203 LEU B CA 1
ATOM 4043 C C . LEU B 1 203 ? 14.719 -10.609 -12.414 1 93 203 LEU B C 1
ATOM 4045 O O . LEU B 1 203 ? 15.828 -10.117 -12.609 1 93 203 LEU B O 1
ATOM 4049 N N . LYS B 1 204 ? 13.945 -10.922 -13.328 1 87.56 204 LYS B N 1
ATOM 4050 C CA . LYS B 1 204 ? 14.219 -10.664 -14.742 1 87.56 204 LYS B CA 1
ATOM 4051 C C . LYS B 1 204 ? 13.18 -9.727 -15.344 1 87.56 204 LYS B C 1
ATOM 4053 O O . LYS B 1 204 ? 13.516 -8.828 -16.109 1 87.56 204 LYS B O 1
ATOM 4058 N N . HIS B 1 205 ? 11.938 -9.984 -15.031 1 80.62 205 HIS B N 1
ATOM 4059 C CA . HIS B 1 205 ? 10.898 -9.07 -15.484 1 80.62 205 HIS B CA 1
ATOM 4060 C C . HIS B 1 205 ? 11.125 -7.66 -14.938 1 80.62 205 HIS B C 1
ATOM 4062 O O . HIS B 1 205 ? 11.297 -7.48 -13.734 1 80.62 205 HIS B O 1
ATOM 4068 N N . ALA B 1 206 ? 11.188 -6.645 -15.844 1 75.62 206 ALA B N 1
ATOM 4069 C CA . ALA B 1 206 ? 11.508 -5.289 -15.414 1 75.62 206 ALA B CA 1
ATOM 4070 C C . ALA B 1 206 ? 10.641 -4.262 -16.125 1 75.62 206 ALA B C 1
ATOM 4072 O O . ALA B 1 206 ? 11.023 -3.096 -16.266 1 75.62 206 ALA B O 1
ATOM 4073 N N . ASN B 1 207 ? 9.531 -4.777 -16.547 1 77.56 207 ASN B N 1
ATOM 4074 C CA . ASN B 1 207 ? 8.625 -3.83 -17.188 1 77.56 207 ASN B CA 1
ATOM 4075 C C . ASN B 1 207 ? 8.219 -2.709 -16.234 1 77.56 207 ASN B C 1
ATOM 4077 O O . ASN B 1 207 ? 7.676 -2.969 -15.164 1 77.56 207 ASN B O 1
ATOM 4081 N N . GLN B 1 208 ? 8.445 -1.494 -16.656 1 74.25 208 GLN B N 1
ATOM 4082 C CA . GLN B 1 208 ? 8.234 -0.337 -15.797 1 74.25 208 GLN B CA 1
ATOM 4083 C C . GLN B 1 208 ? 6.746 -0.103 -15.547 1 74.25 208 GLN B C 1
ATOM 4085 O O . GLN B 1 208 ? 6.371 0.567 -14.586 1 74.25 208 GLN B O 1
ATOM 4090 N N . PHE B 1 209 ? 5.918 -0.722 -16.328 1 72.31 209 PHE B N 1
ATOM 4091 C CA . PHE B 1 209 ? 4.484 -0.49 -16.203 1 72.31 209 PHE B CA 1
ATOM 4092 C C . PHE B 1 209 ? 3.809 -1.656 -15.492 1 72.31 209 PHE B C 1
ATOM 4094 O O . PHE B 1 209 ? 2.609 -1.607 -15.203 1 72.31 209 PHE B O 1
ATOM 4101 N N . ASN B 1 210 ? 4.613 -2.678 -15.25 1 81.62 210 ASN B N 1
ATOM 4102 C CA . ASN B 1 210 ? 4.062 -3.838 -14.555 1 81.62 210 ASN B CA 1
ATOM 4103 C C . ASN B 1 210 ? 4.316 -3.768 -13.055 1 81.62 210 ASN B C 1
ATOM 4105 O O . ASN B 1 210 ? 5.469 -3.779 -12.617 1 81.62 210 ASN B O 1
ATOM 4109 N N . GLN B 1 211 ? 3.27 -3.805 -12.312 1 86.44 211 GLN B N 1
ATOM 4110 C CA . GLN B 1 211 ? 3.377 -3.674 -10.867 1 86.44 211 GLN B CA 1
ATOM 4111 C C . GLN B 1 211 ? 3.648 -5.027 -10.211 1 86.44 211 GLN B C 1
ATOM 4113 O O . GLN B 1 211 ? 3.871 -5.102 -9 1 86.44 211 GLN B O 1
ATOM 4118 N N . PHE B 1 212 ? 3.633 -6.051 -11 1 91.25 212 PHE B N 1
ATOM 4119 C CA . PHE B 1 212 ? 3.723 -7.391 -10.43 1 91.25 212 PHE B CA 1
ATOM 4120 C C . PHE B 1 212 ? 4.863 -8.172 -11.07 1 91.25 212 PHE B C 1
ATOM 4122 O O . PHE B 1 212 ? 4.734 -9.375 -11.32 1 91.25 212 PHE B O 1
ATOM 4129 N N . ASN B 1 213 ? 5.93 -7.52 -11.352 1 92.62 213 ASN B N 1
ATOM 4130 C CA . ASN B 1 213 ? 7.09 -8.141 -11.984 1 92.62 213 ASN B CA 1
ATOM 4131 C C . ASN B 1 213 ? 7.594 -9.336 -11.188 1 92.62 213 ASN B C 1
ATOM 4133 O O . ASN B 1 213 ? 7.844 -10.406 -11.75 1 92.62 213 ASN B O 1
ATOM 4137 N N . LEU B 1 214 ? 7.699 -9.164 -9.898 1 95.12 214 LEU B N 1
ATOM 4138 C CA . LEU B 1 214 ? 8.25 -10.227 -9.062 1 95.12 214 LEU B CA 1
ATOM 4139 C C . LEU B 1 214 ? 7.316 -11.438 -9.039 1 95.12 214 LEU B C 1
ATOM 4141 O O . LEU B 1 214 ? 7.777 -12.578 -9.125 1 95.12 214 LEU B O 1
ATOM 4145 N N . ALA B 1 215 ? 6.059 -11.172 -8.914 1 95.5 215 ALA B N 1
ATOM 4146 C CA . ALA B 1 215 ? 5.078 -12.25 -8.938 1 95.5 215 ALA B CA 1
ATOM 4147 C C . ALA B 1 215 ? 5.09 -12.977 -10.281 1 95.5 215 ALA B C 1
ATOM 4149 O O . ALA B 1 215 ? 4.969 -14.203 -10.328 1 95.5 215 ALA B O 1
ATOM 4150 N N . SER B 1 216 ? 5.238 -12.234 -11.352 1 95.62 216 SER B N 1
ATOM 4151 C CA . SER B 1 216 ? 5.305 -12.805 -12.695 1 95.62 216 SER B CA 1
ATOM 4152 C C . SER B 1 216 ? 6.5 -13.734 -12.844 1 95.62 216 SER B C 1
ATOM 4154 O O . SER B 1 216 ? 6.414 -14.758 -13.523 1 95.62 216 SER B O 1
ATOM 4156 N N . ASP B 1 217 ? 7.574 -13.398 -12.188 1 97.12 217 ASP B N 1
ATOM 4157 C CA . ASP B 1 217 ? 8.773 -14.234 -12.227 1 97.12 217 ASP B CA 1
ATOM 4158 C C . ASP B 1 217 ? 8.57 -15.516 -11.422 1 97.12 217 ASP B C 1
ATOM 4160 O O . ASP B 1 217 ? 8.836 -16.609 -11.922 1 97.12 217 ASP B O 1
ATOM 4164 N N . ILE B 1 218 ? 8.023 -15.398 -10.273 1 97.75 218 ILE B N 1
ATOM 4165 C CA . ILE B 1 218 ? 8 -16.5 -9.312 1 97.75 218 ILE B CA 1
ATOM 4166 C C . ILE B 1 218 ? 6.926 -17.5 -9.703 1 97.75 218 ILE B C 1
ATOM 4168 O O . ILE B 1 218 ? 7.078 -18.703 -9.469 1 97.75 218 ILE B O 1
ATOM 4172 N N . MET B 1 219 ? 5.945 -17.094 -10.383 1 97.62 219 MET B N 1
ATOM 4173 C CA . MET B 1 219 ? 4.801 -17.953 -10.664 1 97.62 219 MET B CA 1
ATOM 4174 C C . MET B 1 219 ? 5.086 -18.875 -11.836 1 97.62 219 MET B C 1
ATOM 4176 O O . MET B 1 219 ? 4.293 -19.781 -12.133 1 97.62 219 MET B O 1
ATOM 4180 N N . GLU B 1 220 ? 6.156 -18.719 -12.523 1 97.56 220 GLU B N 1
ATOM 4181 C CA . GLU B 1 220 ? 6.406 -19.328 -13.828 1 97.56 220 GLU B CA 1
ATOM 4182 C C . GLU B 1 220 ? 6.277 -20.844 -13.758 1 97.56 220 GLU B C 1
ATOM 4184 O O . GLU B 1 220 ? 5.613 -21.453 -14.594 1 97.56 220 GLU B O 1
ATOM 4189 N N . PRO B 1 221 ? 6.855 -21.516 -12.734 1 97.94 221 PRO B N 1
ATOM 4190 C CA . PRO B 1 221 ? 6.742 -22.984 -12.68 1 97.94 221 PRO B CA 1
ATOM 4191 C C . PRO B 1 221 ? 5.297 -23.453 -12.523 1 97.94 221 PRO B C 1
ATOM 4193 O O . PRO B 1 221 ? 4.992 -24.625 -12.789 1 97.94 221 PRO B O 1
ATOM 4196 N N . PHE B 1 222 ? 4.418 -22.578 -12.133 1 97.62 222 PHE B N 1
ATOM 4197 C CA . PHE B 1 222 ? 3.066 -22.969 -11.758 1 97.62 222 PHE B CA 1
ATOM 4198 C C . PHE B 1 222 ? 2.092 -22.719 -12.898 1 97.62 222 PHE B C 1
ATOM 4200 O O . PHE B 1 222 ? 0.946 -23.172 -12.859 1 97.62 222 PHE B O 1
ATOM 4207 N N . ARG B 1 223 ? 2.525 -22.062 -13.938 1 97.25 223 ARG B N 1
ATOM 4208 C CA . ARG B 1 223 ? 1.654 -21.734 -15.062 1 97.25 223 ARG B CA 1
ATOM 4209 C C . ARG B 1 223 ? 1.087 -22.984 -15.711 1 97.25 223 ARG B C 1
ATOM 4211 O O . ARG B 1 223 ? -0.04 -22.984 -16.203 1 97.25 223 ARG B O 1
ATOM 4218 N N . VAL B 1 224 ? 1.849 -24.047 -15.617 1 97.69 224 VAL B N 1
ATOM 4219 C CA . VAL B 1 224 ? 1.475 -25.297 -16.266 1 97.69 224 VAL B CA 1
ATOM 4220 C C . VAL B 1 224 ? 0.168 -25.828 -15.672 1 97.69 224 VAL B C 1
ATOM 4222 O O . VAL B 1 224 ? -0.587 -26.531 -16.344 1 97.69 224 VAL B O 1
ATOM 4225 N N . LEU B 1 225 ? -0.111 -25.516 -14.422 1 96.88 225 LEU B N 1
ATOM 4226 C CA . LEU B 1 225 ? -1.365 -25.922 -13.797 1 96.88 225 LEU B CA 1
ATOM 4227 C C . LEU B 1 225 ? -2.561 -25.375 -14.57 1 96.88 225 LEU B C 1
ATOM 4229 O O . LEU B 1 225 ? -3.561 -26.078 -14.758 1 96.88 225 LEU B O 1
ATOM 4233 N N . ILE B 1 226 ? -2.402 -24.109 -15.008 1 96.75 226 ILE B N 1
ATOM 4234 C CA . ILE B 1 226 ? -3.441 -23.469 -15.805 1 96.75 226 ILE B CA 1
ATOM 4235 C C . ILE B 1 226 ? -3.5 -24.125 -17.188 1 96.75 226 ILE B C 1
ATOM 4237 O O . ILE B 1 226 ? -4.586 -24.422 -17.688 1 96.75 226 ILE B O 1
ATOM 4241 N N . ASP B 1 227 ? -2.322 -24.328 -17.75 1 97.5 227 ASP B N 1
ATOM 4242 C CA . ASP B 1 227 ? -2.242 -24.953 -19.078 1 97.5 227 ASP B CA 1
ATOM 4243 C C . ASP B 1 227 ? -2.998 -26.281 -19.109 1 97.5 227 ASP B C 1
ATOM 4245 O O . ASP B 1 227 ? -3.742 -26.562 -20.047 1 97.5 227 ASP B O 1
ATOM 4249 N N . ARG B 1 228 ? -2.777 -27.047 -18.094 1 96.38 228 ARG B N 1
ATOM 4250 C CA . ARG B 1 228 ? -3.391 -28.375 -18.016 1 96.38 228 ARG B CA 1
ATOM 4251 C C . ARG B 1 228 ? -4.91 -28.266 -17.984 1 96.38 228 ARG B C 1
ATOM 4253 O O . ARG B 1 228 ? -5.602 -28.969 -18.719 1 96.38 228 ARG B O 1
ATOM 4260 N N . ILE B 1 229 ? -5.402 -27.438 -17.172 1 96.06 229 ILE B N 1
ATOM 4261 C CA . ILE B 1 229 ? -6.844 -27.297 -17 1 96.06 229 ILE B CA 1
ATOM 4262 C C . ILE B 1 229 ? -7.469 -26.797 -18.297 1 96.06 229 ILE B C 1
ATOM 4264 O O . ILE B 1 229 ? -8.484 -27.328 -18.75 1 96.06 229 ILE B O 1
ATOM 4268 N N . VAL B 1 230 ? -6.836 -25.766 -18.891 1 96.69 230 VAL B N 1
ATOM 4269 C CA . VAL B 1 230 ? -7.379 -25.172 -20.109 1 96.69 230 VAL B CA 1
ATOM 4270 C C . VAL B 1 230 ? -7.324 -26.203 -21.25 1 96.69 230 VAL B C 1
ATOM 4272 O O . VAL B 1 230 ? -8.297 -26.359 -22 1 96.69 230 VAL B O 1
ATOM 4275 N N . TYR B 1 231 ? -6.242 -26.891 -21.375 1 97.31 231 TYR B N 1
ATOM 4276 C CA . TYR B 1 231 ? -6.09 -27.875 -22.438 1 97.31 231 TYR B CA 1
ATOM 4277 C C . TYR B 1 231 ? -7.129 -28.984 -22.312 1 97.31 231 TYR B C 1
ATOM 4279 O O . TYR B 1 231 ? -7.746 -29.391 -23.297 1 97.31 231 TYR B O 1
ATOM 4287 N N . GLN B 1 232 ? -7.316 -29.484 -21.094 1 96.06 232 GLN B N 1
ATOM 4288 C CA . GLN B 1 232 ? -8.25 -30.578 -20.844 1 96.06 232 GLN B CA 1
ATOM 4289 C C . GLN B 1 232 ? -9.688 -30.156 -21.125 1 96.06 232 GLN B C 1
ATOM 4291 O O . GLN B 1 232 ? -10.555 -30.984 -21.359 1 96.06 232 GLN B O 1
ATOM 4296 N N . ASN B 1 233 ? -9.883 -28.875 -21.062 1 96.06 233 ASN B N 1
ATOM 4297 C CA . ASN B 1 233 ? -11.234 -28.375 -21.25 1 96.06 233 ASN B CA 1
ATOM 4298 C C . ASN B 1 233 ? -11.344 -27.5 -22.5 1 96.06 233 ASN B C 1
ATOM 4300 O O . ASN B 1 233 ? -12.234 -26.656 -22.594 1 96.06 233 ASN B O 1
ATOM 4304 N N . ARG B 1 234 ? -10.43 -27.625 -23.422 1 94.25 234 ARG B N 1
ATOM 4305 C CA . ARG B 1 234 ? -10.258 -26.719 -24.547 1 94.25 234 ARG B CA 1
ATOM 4306 C C . ARG B 1 234 ? -11.477 -26.734 -25.469 1 94.25 234 ARG B C 1
ATOM 4308 O O . ARG B 1 234 ? -11.672 -25.812 -26.266 1 94.25 234 ARG B O 1
ATOM 4315 N N . ASN B 1 235 ? -12.289 -27.75 -25.344 1 94.5 235 ASN B N 1
ATOM 4316 C CA . ASN B 1 235 ? -13.469 -27.859 -26.188 1 94.5 235 ASN B CA 1
ATOM 4317 C C . ASN B 1 235 ? -14.68 -27.188 -25.562 1 94.5 235 ASN B C 1
ATOM 4319 O O . ASN B 1 235 ? -15.742 -27.094 -26.188 1 94.5 235 ASN B O 1
ATOM 4323 N N . ARG B 1 236 ? -14.523 -26.641 -24.406 1 92.69 236 ARG B N 1
ATOM 4324 C CA . ARG B 1 236 ? -15.586 -25.891 -23.734 1 92.69 236 ARG B CA 1
ATOM 4325 C C . ARG B 1 236 ? -15.523 -24.406 -24.094 1 92.69 236 ARG B C 1
ATOM 4327 O O . ARG B 1 236 ? -14.531 -23.938 -24.656 1 92.69 236 ARG B O 1
ATOM 4334 N N . SER B 1 237 ? -16.703 -23.75 -23.844 1 92.88 237 SER B N 1
ATOM 4335 C CA . SER B 1 237 ? -16.703 -22.297 -23.969 1 92.88 237 SER B CA 1
ATOM 4336 C C . SER B 1 237 ? -15.773 -21.641 -22.953 1 92.88 237 SER B C 1
ATOM 4338 O O . SER B 1 237 ? -15.32 -22.312 -22.016 1 92.88 237 SER B O 1
ATOM 4340 N N . PHE B 1 238 ? -15.477 -20.422 -23.156 1 91.62 238 PHE B N 1
ATOM 4341 C CA . PHE B 1 238 ? -14.656 -19.672 -22.203 1 91.62 238 PHE B CA 1
ATOM 4342 C C . PHE B 1 238 ? -15.227 -19.797 -20.797 1 91.62 238 PHE B C 1
ATOM 4344 O O . PHE B 1 238 ? -14.484 -20.062 -19.844 1 91.62 238 PHE B O 1
ATOM 4351 N N . ASP B 1 239 ? -16.547 -19.625 -20.719 1 88.44 239 ASP B N 1
ATOM 4352 C CA . ASP B 1 239 ? -17.172 -19.703 -19.406 1 88.44 239 ASP B CA 1
ATOM 4353 C C . ASP B 1 239 ? -17 -21.094 -18.797 1 88.44 239 ASP B C 1
ATOM 4355 O O . ASP B 1 239 ? -16.844 -21.234 -17.578 1 88.44 239 ASP B O 1
ATOM 4359 N N . GLY B 1 240 ? -17.141 -22.047 -19.562 1 91.25 240 GLY B N 1
ATOM 4360 C CA . GLY B 1 240 ? -16.906 -23.406 -19.109 1 91.25 240 GLY B CA 1
ATOM 4361 C C . GLY B 1 240 ? -15.492 -23.625 -18.609 1 91.25 240 GLY B C 1
ATOM 4362 O O . GLY B 1 240 ? -15.289 -24.219 -17.547 1 91.25 240 GLY B O 1
ATOM 4363 N N . MET B 1 241 ? -14.484 -23.188 -19.328 1 92.62 241 MET B N 1
ATOM 4364 C CA . MET B 1 241 ? -13.094 -23.297 -18.906 1 92.62 241 MET B CA 1
ATOM 4365 C C . MET B 1 241 ? -12.852 -22.531 -17.625 1 92.62 241 MET B C 1
ATOM 4367 O O . MET B 1 241 ? -12.164 -23.016 -16.719 1 92.62 241 MET B O 1
ATOM 4371 N N . LYS B 1 242 ? -13.422 -21.375 -17.562 1 88.44 242 LYS B N 1
ATOM 4372 C CA . LYS B 1 242 ? -13.273 -20.516 -16.391 1 88.44 242 LYS B CA 1
ATOM 4373 C C . LYS B 1 242 ? -13.742 -21.219 -15.125 1 88.44 242 LYS B C 1
ATOM 4375 O O . LYS B 1 242 ? -13.078 -21.141 -14.086 1 88.44 242 LYS B O 1
ATOM 4380 N N . ARG B 1 243 ? -14.805 -21.953 -15.195 1 87.19 243 ARG B N 1
ATOM 4381 C CA . ARG B 1 243 ? -15.344 -22.703 -14.055 1 87.19 243 ARG B CA 1
ATOM 4382 C C . ARG B 1 243 ? -14.367 -23.781 -13.594 1 87.19 243 ARG B C 1
ATOM 4384 O O . ARG B 1 243 ? -14.211 -24.016 -12.391 1 87.19 243 ARG B O 1
ATOM 4391 N N . GLN B 1 244 ? -13.727 -24.344 -14.516 1 91.69 244 GLN B N 1
ATOM 4392 C CA . GLN B 1 244 ? -12.781 -25.406 -14.188 1 91.69 244 GLN B CA 1
ATOM 4393 C C . GLN B 1 244 ? -11.516 -24.828 -13.547 1 91.69 244 GLN B C 1
ATOM 4395 O O . GLN B 1 244 ? -10.867 -25.5 -12.742 1 91.69 244 GLN B O 1
ATOM 4400 N N . LEU B 1 245 ? -11.227 -23.641 -13.867 1 91.56 245 LEU B N 1
ATOM 4401 C CA . LEU B 1 245 ? -10.016 -23.016 -13.352 1 91.56 245 LEU B CA 1
ATOM 4402 C C . LEU B 1 245 ? -10.102 -22.812 -11.844 1 91.56 245 LEU B C 1
ATOM 4404 O O . LEU B 1 245 ? -9.086 -22.797 -11.156 1 91.56 245 LEU B O 1
ATOM 4408 N N . PHE B 1 246 ? -11.273 -22.766 -11.297 1 83.88 246 PHE B N 1
ATOM 4409 C CA . PHE B 1 246 ? -11.445 -22.547 -9.867 1 83.88 246 PHE B CA 1
ATOM 4410 C C . PHE B 1 246 ? -11.094 -23.812 -9.078 1 83.88 246 PHE B C 1
ATOM 4412 O O . PHE B 1 246 ? -10.867 -23.75 -7.871 1 83.88 246 PHE B O 1
ATOM 4419 N N . ASN B 1 247 ? -11.023 -24.891 -9.805 1 83.75 247 ASN B N 1
ATOM 4420 C CA . ASN B 1 247 ? -10.586 -26.125 -9.156 1 83.75 247 ASN B CA 1
ATOM 4421 C C . ASN B 1 247 ? -9.156 -26.016 -8.633 1 83.75 247 ASN B C 1
ATOM 4423 O O . ASN B 1 247 ? -8.75 -26.766 -7.75 1 83.75 247 ASN B O 1
ATOM 4427 N N . LEU B 1 248 ? -8.438 -25.078 -9.148 1 87.31 248 LEU B N 1
ATOM 4428 C CA . LEU B 1 248 ? -7.066 -24.797 -8.727 1 87.31 248 LEU B CA 1
ATOM 4429 C C . LEU B 1 248 ? -6.992 -24.594 -7.219 1 87.31 248 LEU B C 1
ATOM 4431 O O . LEU B 1 248 ? -6.012 -24.984 -6.578 1 87.31 248 LEU B O 1
ATOM 4435 N N . PHE B 1 249 ? -8.047 -24.047 -6.68 1 78.38 249 PHE B N 1
ATOM 4436 C CA . PHE B 1 249 ? -8.039 -23.641 -5.277 1 78.38 249 PHE B CA 1
ATOM 4437 C C . PHE B 1 249 ? -8.516 -24.781 -4.383 1 78.38 249 PHE B C 1
ATOM 4439 O O . PHE B 1 249 ? -8.305 -24.75 -3.168 1 78.38 249 PHE B O 1
ATOM 4446 N N . HIS B 1 250 ? -9.094 -25.781 -4.961 1 81.56 250 HIS B N 1
ATOM 4447 C CA . HIS B 1 250 ? -9.633 -26.891 -4.184 1 81.56 250 HIS B CA 1
ATOM 4448 C C . HIS B 1 250 ? -8.75 -28.125 -4.316 1 81.56 250 HIS B C 1
ATOM 4450 O O . HIS B 1 250 ? -8.758 -28.984 -3.436 1 81.56 250 HIS B O 1
ATOM 4456 N N . ASP B 1 251 ? -8.039 -28.203 -5.352 1 87.38 251 ASP B N 1
ATOM 4457 C CA . ASP B 1 251 ? -7.18 -29.359 -5.59 1 87.38 251 ASP B CA 1
ATOM 4458 C C . ASP B 1 251 ? -5.879 -29.25 -4.797 1 87.38 251 ASP B C 1
ATOM 4460 O O . ASP B 1 251 ? -5.469 -28.156 -4.406 1 87.38 251 ASP B O 1
ATOM 4464 N N . THR B 1 252 ? -5.344 -30.406 -4.496 1 92.06 252 THR B N 1
ATOM 4465 C CA . THR B 1 252 ? -4.012 -30.469 -3.906 1 92.06 252 THR B CA 1
ATOM 4466 C C . THR B 1 252 ? -2.982 -30.906 -4.941 1 92.06 252 THR B C 1
ATOM 4468 O O . THR B 1 252 ? -3.336 -31.516 -5.961 1 92.06 252 THR B O 1
ATOM 4471 N N . TYR B 1 253 ? -1.751 -30.531 -4.773 1 93.81 253 TYR B N 1
ATOM 4472 C CA . TYR B 1 253 ? -0.651 -30.844 -5.68 1 93.81 253 TYR B CA 1
ATOM 4473 C C . TYR B 1 253 ? 0.551 -31.391 -4.91 1 93.81 253 TYR B C 1
ATOM 4475 O O . TYR B 1 253 ? 0.751 -31.031 -3.742 1 93.81 253 TYR B O 1
ATOM 4483 N N . PRO B 1 254 ? 1.267 -32.25 -5.551 1 93.81 254 PRO B N 1
ATOM 4484 C CA . PRO B 1 254 ? 2.479 -32.75 -4.898 1 93.81 254 PRO B CA 1
ATOM 4485 C C . PRO B 1 254 ? 3.527 -31.656 -4.688 1 93.81 254 PRO B C 1
ATOM 4487 O O . PRO B 1 254 ? 3.832 -30.906 -5.617 1 93.81 254 PRO B O 1
ATOM 4490 N N . TYR B 1 255 ? 4.059 -31.562 -3.537 1 94.25 255 TYR B N 1
ATOM 4491 C CA . TYR B 1 255 ? 5.102 -30.609 -3.154 1 94.25 255 TYR B CA 1
ATOM 4492 C C . TYR B 1 255 ? 5.965 -31.188 -2.035 1 94.25 255 TYR B C 1
ATOM 4494 O O . TYR B 1 255 ? 5.512 -31.312 -0.897 1 94.25 255 TYR B O 1
ATOM 4502 N N . GLY B 1 256 ? 7.156 -31.516 -2.387 1 89.5 256 GLY B N 1
ATOM 4503 C CA . GLY B 1 256 ? 7.965 -32.281 -1.446 1 89.5 256 GLY B CA 1
ATOM 4504 C C . GLY B 1 256 ? 7.418 -33.656 -1.173 1 89.5 256 GLY B C 1
ATOM 4505 O O . GLY B 1 256 ? 7.176 -34.438 -2.104 1 89.5 256 GLY B O 1
ATOM 4506 N N . SER B 1 257 ? 7.211 -33.938 0.092 1 89.62 257 SER B N 1
ATOM 4507 C CA . SER B 1 257 ? 6.746 -35.281 0.47 1 89.62 257 SER B CA 1
ATOM 4508 C C . SER B 1 257 ? 5.254 -35.25 0.788 1 89.62 257 SER B C 1
ATOM 4510 O O . SER B 1 257 ? 4.715 -36.25 1.279 1 89.62 257 SER B O 1
ATOM 4512 N N . GLN B 1 258 ? 4.613 -34.219 0.449 1 92.56 258 GLN B N 1
ATOM 4513 C CA . GLN B 1 258 ? 3.207 -34.125 0.825 1 92.56 258 GLN B CA 1
ATOM 4514 C C . GLN B 1 258 ? 2.379 -33.5 -0.305 1 92.56 258 GLN B C 1
ATOM 4516 O O . GLN B 1 258 ? 2.93 -32.969 -1.266 1 92.56 258 GLN B O 1
ATOM 4521 N N . ASN B 1 259 ? 1.112 -33.781 -0.232 1 93.25 259 ASN B N 1
ATOM 4522 C CA . ASN B 1 259 ? 0.146 -33.031 -1.042 1 93.25 259 ASN B CA 1
ATOM 4523 C C . ASN B 1 259 ? -0.386 -31.812 -0.306 1 93.25 259 ASN B C 1
ATOM 4525 O O . ASN B 1 259 ? -0.75 -31.891 0.868 1 93.25 259 ASN B O 1
ATOM 4529 N N . MET B 1 260 ? -0.299 -30.734 -0.993 1 92.5 260 MET B N 1
ATOM 4530 C CA . MET B 1 260 ? -0.701 -29.484 -0.368 1 92.5 260 MET B CA 1
ATOM 4531 C C . MET B 1 260 ? -1.595 -28.672 -1.301 1 92.5 260 MET B C 1
ATOM 4533 O O . MET B 1 260 ? -1.56 -28.859 -2.52 1 92.5 260 MET B O 1
ATOM 4537 N N . TYR B 1 261 ? -2.398 -27.797 -0.704 1 90.06 261 TYR B N 1
ATOM 4538 C CA . TYR B 1 261 ? -3.172 -26.859 -1.497 1 90.06 261 TYR B CA 1
ATOM 4539 C C . TYR B 1 261 ? -2.26 -25.828 -2.166 1 90.06 261 TYR B C 1
ATOM 4541 O O . TYR B 1 261 ? -1.204 -25.484 -1.629 1 90.06 261 TYR B O 1
ATOM 4549 N N . LEU B 1 262 ? -2.676 -25.312 -3.299 1 92.25 262 LEU B N 1
ATOM 4550 C CA . LEU B 1 262 ? -1.865 -24.406 -4.105 1 92.25 262 LEU B CA 1
ATOM 4551 C C . LEU B 1 262 ? -1.448 -23.188 -3.293 1 92.25 262 LEU B C 1
ATOM 4553 O O . LEU B 1 262 ? -0.304 -22.734 -3.387 1 92.25 262 LEU B O 1
ATOM 4557 N N . THR B 1 263 ? -2.365 -22.672 -2.479 1 87.69 263 THR B N 1
ATOM 4558 C CA . THR B 1 263 ? -2.078 -21.469 -1.703 1 87.69 263 THR B CA 1
ATOM 4559 C C . THR B 1 263 ? -0.96 -21.734 -0.697 1 87.69 263 THR B C 1
ATOM 4561 O O . THR B 1 263 ? -0.099 -20.875 -0.484 1 87.69 263 THR B O 1
ATOM 4564 N N . ASN B 1 264 ? -0.969 -22.875 -0.107 1 90.62 264 ASN B N 1
ATOM 4565 C CA . ASN B 1 264 ? 0.087 -23.234 0.829 1 90.62 264 ASN B CA 1
ATOM 4566 C C . ASN B 1 264 ? 1.424 -23.422 0.118 1 90.62 264 ASN B C 1
ATOM 4568 O O . ASN B 1 264 ? 2.471 -23.047 0.642 1 90.62 264 ASN B O 1
ATOM 4572 N N . ILE B 1 265 ? 1.382 -24.047 -0.985 1 94.88 265 ILE B N 1
ATOM 4573 C CA . ILE B 1 265 ? 2.59 -24.25 -1.775 1 94.88 265 ILE B CA 1
ATOM 4574 C C . ILE B 1 265 ? 3.176 -22.906 -2.191 1 94.88 265 ILE B C 1
ATOM 4576 O O . ILE B 1 265 ? 4.379 -22.672 -2.043 1 94.88 265 ILE B O 1
ATOM 4580 N N . ALA B 1 266 ? 2.295 -22.062 -2.717 1 94.75 266 ALA B N 1
ATOM 4581 C CA . ALA B 1 266 ? 2.74 -20.75 -3.146 1 94.75 266 ALA B CA 1
ATOM 4582 C C . ALA B 1 266 ? 3.375 -19.969 -1.989 1 94.75 266 ALA B C 1
ATOM 4584 O O . ALA B 1 266 ? 4.383 -19.297 -2.17 1 94.75 266 ALA B O 1
ATOM 4585 N N . SER B 1 267 ? 2.777 -20.094 -0.829 1 93.69 267 SER B N 1
ATOM 4586 C CA . SER B 1 267 ? 3.303 -19.438 0.367 1 93.69 267 SER B CA 1
ATOM 4587 C C . SER B 1 267 ? 4.703 -19.938 0.698 1 93.69 267 SER B C 1
ATOM 4589 O O . SER B 1 267 ? 5.629 -19.141 0.877 1 93.69 267 SER B O 1
ATOM 4591 N N . ASP B 1 268 ? 4.84 -21.203 0.762 1 95.38 268 ASP B N 1
ATOM 4592 C CA . ASP B 1 268 ? 6.125 -21.812 1.093 1 95.38 268 ASP B CA 1
ATOM 4593 C C . ASP B 1 268 ? 7.164 -21.531 0.013 1 95.38 268 ASP B C 1
ATOM 4595 O O . ASP B 1 268 ? 8.305 -21.172 0.32 1 95.38 268 ASP B O 1
ATOM 4599 N N . TYR B 1 269 ? 6.828 -21.703 -1.229 1 97.06 269 TYR B N 1
ATOM 4600 C CA . TYR B 1 269 ? 7.715 -21.469 -2.367 1 97.06 269 TYR B CA 1
ATOM 4601 C C . TYR B 1 269 ? 8.227 -20.031 -2.383 1 97.06 269 TYR B C 1
ATOM 4603 O O . TYR B 1 269 ? 9.43 -19.797 -2.525 1 97.06 269 TYR B O 1
ATOM 4611 N N . THR B 1 270 ? 7.336 -19.078 -2.201 1 96.88 270 THR B N 1
ATOM 4612 C CA . THR B 1 270 ? 7.691 -17.656 -2.217 1 96.88 270 THR B CA 1
ATOM 4613 C C . THR B 1 270 ? 8.633 -17.328 -1.062 1 96.88 270 THR B C 1
ATOM 4615 O O . THR B 1 270 ? 9.648 -16.656 -1.257 1 96.88 270 THR B O 1
ATOM 4618 N N . LYS B 1 271 ? 8.273 -17.812 0.094 1 95.88 271 LYS B N 1
ATOM 4619 C CA . LYS B 1 271 ? 9.109 -17.578 1.265 1 95.88 271 LYS B CA 1
ATOM 4620 C C . LYS B 1 271 ? 10.523 -18.094 1.042 1 95.88 271 LYS B C 1
ATOM 4622 O O . LYS B 1 271 ? 11.5 -17.422 1.369 1 95.88 271 LYS B O 1
ATOM 4627 N N . LYS B 1 272 ? 10.617 -19.234 0.511 1 97.12 272 LYS B N 1
ATOM 4628 C CA . LYS B 1 272 ? 11.914 -19.859 0.279 1 97.12 272 LYS B CA 1
ATOM 4629 C C . LYS B 1 272 ? 12.695 -19.109 -0.797 1 97.12 272 LYS B C 1
ATOM 4631 O O . LYS B 1 272 ? 13.914 -18.938 -0.688 1 97.12 272 LYS B O 1
ATOM 4636 N N . ILE B 1 273 ? 12.039 -18.672 -1.847 1 97.75 273 ILE B N 1
ATOM 4637 C CA . ILE B 1 273 ? 12.688 -17.875 -2.881 1 97.75 273 ILE B CA 1
ATOM 4638 C C . ILE B 1 273 ? 13.281 -16.609 -2.262 1 97.75 273 ILE B C 1
ATOM 4640 O O . ILE B 1 273 ? 14.43 -16.266 -2.541 1 97.75 273 ILE B O 1
ATOM 4644 N N . ILE B 1 274 ? 12.484 -15.938 -1.418 1 95.94 274 ILE B N 1
ATOM 4645 C CA . ILE B 1 274 ? 12.93 -14.703 -0.787 1 95.94 274 ILE B CA 1
ATOM 4646 C C . ILE B 1 274 ? 14.125 -14.992 0.124 1 95.94 274 ILE B C 1
ATOM 4648 O O . ILE B 1 274 ? 15.078 -14.219 0.174 1 95.94 274 ILE B O 1
ATOM 4652 N N . LYS B 1 275 ? 14.062 -16.094 0.795 1 96.62 275 LYS B N 1
ATOM 4653 C CA . LYS B 1 275 ? 15.188 -16.484 1.646 1 96.62 275 LYS B CA 1
ATOM 4654 C C . LYS B 1 275 ? 16.453 -16.703 0.821 1 96.62 275 LYS B C 1
ATOM 4656 O O . LYS B 1 275 ? 17.547 -16.375 1.268 1 96.62 275 LYS B O 1
ATOM 4661 N N . VAL B 1 276 ? 16.344 -17.297 -0.317 1 97.06 276 VAL B N 1
ATOM 4662 C CA . VAL B 1 276 ? 17.469 -17.484 -1.225 1 97.06 276 VAL B CA 1
ATOM 4663 C C . VAL B 1 276 ? 18.047 -16.125 -1.625 1 97.06 276 VAL B C 1
ATOM 4665 O O . VAL B 1 276 ? 19.25 -15.906 -1.565 1 97.06 276 VAL B O 1
ATOM 4668 N N . LEU B 1 277 ? 17.172 -15.242 -1.96 1 96.56 277 LEU B N 1
ATOM 4669 C CA . LEU B 1 277 ? 17.578 -13.922 -2.424 1 96.56 277 LEU B CA 1
ATOM 4670 C C . LEU B 1 277 ? 18.203 -13.117 -1.29 1 96.56 277 LEU B C 1
ATOM 4672 O O . LEU B 1 277 ? 19.109 -12.312 -1.522 1 96.56 277 LEU B O 1
ATOM 4676 N N . ASN B 1 278 ? 17.719 -13.398 -0.108 1 94.75 278 ASN B N 1
ATOM 4677 C CA . ASN B 1 278 ? 18.281 -12.758 1.07 1 94.75 278 ASN B CA 1
ATOM 4678 C C . ASN B 1 278 ? 19.609 -13.398 1.469 1 94.75 278 ASN B C 1
ATOM 4680 O O . ASN B 1 278 ? 20.312 -12.883 2.342 1 94.75 278 ASN B O 1
ATOM 4684 N N . GLY B 1 279 ? 19.953 -14.492 0.938 1 94.19 279 GLY B N 1
ATOM 4685 C CA . GLY B 1 279 ? 21.188 -15.195 1.23 1 94.19 279 GLY B CA 1
ATOM 4686 C C . GLY B 1 279 ? 21.109 -16.078 2.453 1 94.19 279 GLY B C 1
ATOM 4687 O O . GLY B 1 279 ? 22.125 -16.469 3.023 1 94.19 279 GLY B O 1
ATOM 4688 N N . GLU B 1 280 ? 19.828 -16.359 2.84 1 94.19 280 GLU B N 1
ATOM 4689 C CA . GLU B 1 280 ? 19.641 -17.172 4.031 1 94.19 280 GLU B CA 1
ATOM 4690 C C . GLU B 1 280 ? 19.766 -18.656 3.709 1 94.19 280 GLU B C 1
ATOM 4692 O O . GLU B 1 280 ? 20.172 -19.453 4.562 1 94.19 280 GLU B O 1
ATOM 4697 N N . ILE B 1 281 ? 19.328 -19.078 2.512 1 94.12 281 ILE B N 1
ATOM 4698 C CA . ILE B 1 281 ? 19.469 -20.438 2.01 1 94.12 281 ILE B CA 1
ATOM 4699 C C . ILE B 1 281 ? 20 -20.406 0.579 1 94.12 281 ILE B C 1
ATOM 4701 O O . ILE B 1 281 ? 19.984 -19.359 -0.075 1 94.12 281 ILE B O 1
ATOM 4705 N N . THR B 1 282 ? 20.469 -21.516 0.118 1 91.12 282 THR B N 1
ATOM 4706 C CA . THR B 1 282 ? 21.109 -21.531 -1.195 1 91.12 282 THR B CA 1
ATOM 4707 C C . THR B 1 282 ? 20.25 -22.297 -2.201 1 91.12 282 THR B C 1
ATOM 4709 O O . THR B 1 282 ? 20.281 -22 -3.396 1 91.12 282 THR B O 1
ATOM 4712 N N . ASP B 1 283 ? 19.453 -23.156 -1.684 1 93.31 283 ASP B N 1
ATOM 4713 C CA . ASP B 1 283 ? 18.703 -24.031 -2.586 1 93.31 283 ASP B CA 1
ATOM 4714 C C . ASP B 1 283 ? 17.391 -23.375 -2.998 1 93.31 283 ASP B C 1
ATOM 4716 O O . ASP B 1 283 ? 16.562 -23.016 -2.146 1 93.31 283 ASP B O 1
ATOM 4720 N N . VAL B 1 284 ? 17.156 -23.234 -4.27 1 95.56 284 VAL B N 1
ATOM 4721 C CA . VAL B 1 284 ? 15.891 -22.75 -4.797 1 95.56 284 VAL B CA 1
ATOM 4722 C C . VAL B 1 284 ? 14.828 -23.828 -4.68 1 95.56 284 VAL B C 1
ATOM 4724 O O . VAL B 1 284 ? 15.062 -24.984 -5.059 1 95.56 284 VAL B O 1
ATOM 4727 N N . PRO B 1 285 ? 13.68 -23.516 -4.098 1 96.31 285 PRO B N 1
ATOM 4728 C CA . PRO B 1 285 ? 12.625 -24.531 -4.016 1 96.31 285 PRO B CA 1
ATOM 4729 C C . PRO B 1 285 ? 12.141 -25 -5.387 1 96.31 285 PRO B C 1
ATOM 4731 O O . PRO B 1 285 ? 12.273 -24.266 -6.371 1 96.31 285 PRO B O 1
ATOM 4734 N N . GLU B 1 286 ? 11.625 -26.219 -5.352 1 95.81 286 GLU B N 1
ATOM 4735 C CA . GLU B 1 286 ? 11.195 -26.781 -6.625 1 95.81 286 GLU B CA 1
ATOM 4736 C C . GLU B 1 286 ? 9.719 -27.156 -6.59 1 95.81 286 GLU B C 1
ATOM 4738 O O . GLU B 1 286 ? 9.227 -27.672 -5.586 1 95.81 286 GLU B O 1
ATOM 4743 N N . PHE B 1 287 ? 9.086 -26.781 -7.625 1 96.31 287 PHE B N 1
ATOM 4744 C CA . PHE B 1 287 ? 7.734 -27.266 -7.895 1 96.31 287 PHE B CA 1
ATOM 4745 C C . PHE B 1 287 ? 7.688 -28.047 -9.203 1 96.31 287 PHE B C 1
ATOM 4747 O O . PHE B 1 287 ? 7.973 -27.484 -10.273 1 96.31 287 PHE B O 1
ATOM 4754 N N . ARG B 1 288 ? 7.285 -29.328 -9.008 1 91.38 288 ARG B N 1
ATOM 4755 C CA . ARG B 1 288 ? 7.242 -30.234 -10.156 1 91.38 288 ARG B CA 1
ATOM 4756 C C . ARG B 1 288 ? 5.887 -30.922 -10.258 1 91.38 288 ARG B C 1
ATOM 4758 O O . ARG B 1 288 ? 5.277 -31.266 -9.25 1 91.38 288 ARG B O 1
ATOM 4765 N N . LEU B 1 289 ? 5.469 -30.891 -11.406 1 82 289 LEU B N 1
ATOM 4766 C CA . LEU B 1 289 ? 4.234 -31.625 -11.656 1 82 289 LEU B CA 1
ATOM 4767 C C . LEU B 1 289 ? 4.527 -33.062 -12.078 1 82 289 LEU B C 1
ATOM 4769 O O . LEU B 1 289 ? 5.52 -33.312 -12.766 1 82 289 LEU B O 1
#

Organism: NCBI:txid883103

InterPro domains:
  IPR002729 CRISPR-associated protein Cas1 [MF_01470] (3-275)
  IPR002729 CRISPR-associated protein Cas1 [PF01867] (7-236)
  IPR002729 CRISPR-associated protein Cas1 [TIGR00287] (6-237)
  IPR019855 CRISPR-associated protein Cas1, NMENI subtype [TIGR03639] (3-274)
  IPR042206 CRISPR-associated endonuclease Cas1, C-terminal domain [G3DSA:1.20.120.920] (87-288)
  IPR050646 CRISPR-associated endonuclease Cas1 [PTHR34353] (4-240)

Foldseek 3Di:
DAADEAEDDDAWEWEDDPQWTWTDDPVDIDTHHLLNYAEYEDQAPRYHYDVVVVVSNVVSLHWYFYAYHVSFTDDTDDDPAQDPPLVVLAVLVVVQDLVLLQVLLLVLLLLLLLQLLVLCVVVPNNVLSVVSNVLSVVADGVRPVPSSVVSVQSSVCSLPNNPDDLPDDPDLLNVQLVRLVVVQLSLLCSLCSNVSYFQQDDSNQNPNPDRRRNSVSQCSSVSVVSVNLCSVCVVDGSVVSNVSSCCLQVAWDDAPPDTDRPSVVSNVQSVVSSCSSSVNDPDRGHDHD/DAADEAEDDDQWEWEDDPQWTWTDDPVDIDTDHLLNYAEYEDQAPRYHYDVVVVVSNVVSQHWYFYAYHLSATDDTDDDPPDHDPLVVLAVLVVVQDLVLLQVLLLVLLLLLLLQLLVLCVVVPNNVLSVVSNVLSVVADGLRPVPSSVVSVQSSVCSLPNNPDDLPDDPDLLNVQLVSLVSNQLRLLNVLCVVVSYFQQDDSNQNPNPDRRRNSNSQCSSVSVVSVNLCSVCVVDGSVVSNVSSCCLQVAWDDAPPDTDRPSVVSNVQSVVSSCSSSVNDPDRGHDHD

Solvent-accessible surface area (backbone atoms only — not comparable to full-atom values): 30239 Å² total; per-residue (Å²): 129,64,81,32,76,46,75,44,75,57,68,32,39,39,36,62,55,95,67,18,43,34,42,34,46,100,86,48,74,47,77,42,53,43,87,36,40,40,33,39,34,36,37,34,37,50,30,38,35,27,38,41,30,54,47,50,36,52,75,60,64,32,46,37,38,36,17,31,94,83,52,41,84,42,29,28,62,39,65,76,69,48,36,69,53,21,39,50,37,38,54,47,60,72,62,42,47,69,66,48,34,36,51,52,45,34,54,40,51,47,33,26,52,48,34,48,20,46,51,35,39,74,71,72,34,49,70,63,16,52,56,40,50,53,41,55,77,66,57,45,80,68,35,84,80,42,41,67,60,52,42,50,50,54,50,48,24,69,75,66,31,80,87,53,57,87,80,48,81,86,40,53,65,44,52,38,47,51,52,39,50,50,55,54,37,51,52,39,38,52,44,40,30,49,66,17,41,67,35,44,64,30,66,76,44,68,54,54,45,39,65,45,18,26,18,59,51,70,43,44,38,55,48,47,62,43,50,50,54,44,60,77,32,60,88,47,54,46,69,54,33,50,60,58,53,57,45,55,75,73,41,65,43,66,49,88,93,41,74,37,42,48,71,59,47,46,40,52,47,48,52,41,44,51,33,31,46,69,64,75,44,83,71,73,70,76,62,62,119,128,66,82,31,76,46,74,43,74,59,65,34,39,40,36,61,54,92,68,16,44,32,41,33,44,100,86,48,75,46,78,40,52,44,88,39,40,40,32,40,34,35,37,34,41,51,30,38,36,27,37,41,30,53,44,50,35,52,73,58,63,29,47,37,38,38,18,32,94,67,36,31,71,42,29,30,61,40,51,77,69,83,44,66,66,45,47,53,43,38,54,49,60,73,60,43,48,69,67,48,34,36,51,52,45,34,52,39,49,46,32,24,53,48,32,49,21,46,52,34,38,75,72,72,34,47,70,62,16,52,57,40,48,54,40,55,77,66,56,47,80,67,35,84,82,42,41,68,60,52,40,49,50,54,50,48,24,70,75,68,32,83,86,52,58,88,80,48,78,86,42,53,64,44,52,37,49,52,52,40,48,42,50,52,37,16,54,38,37,43,43,39,48,72,66,34,41,68,37,34,66,31,63,74,44,69,55,40,67,36,66,45,18,26,20,59,50,70,44,45,38,53,48,48,62,42,50,50,53,43,62,77,34,60,89,47,54,45,70,55,31,51,60,56,52,57,45,56,74,72,40,65,43,65,50,87,95,40,75,36,40,48,70,58,47,47,41,52,45,50,52,41,44,51,32,30,48,68,64,74,43,83,69,74,71,76,63,63,117